Protein AF-A0AAN6PWA8-F1 (afdb_monomer_lite)

Foldseek 3Di:
DDPLVVLLVCLLVPNQQQQFPQDPDDDPPPPCSPSDGPLNVCVLVLVLVSVLSNLVSLCVRVPPVSLVVLVCCLVSDQQPWADNPVVRKTFDHPCLSDAFLVSLVSCVSSVNQVLLRDMPAPDDQWDWDLVRLVRSVSSVLSNLLSPDDQLSADPFCFLLRNSHHGPLLQQDLADDQALPDPRDDRNYNCVNVVVLVSCCVRVNFLSSLVSLLSVVSNVVCVDPVRPADRLHLAVSCGRPNNVPPVCVVVVDRDDRDDPVVVVVSCVVCVVVSVVSVVVSVVSSPDGSVVSLLVVLVSSLVNLVVLVVVLVVQLVVADPPDDPVPVPPPPPDQWDQPPVVRDTDGPDPVVVVVSHHDRRDRDLVLLVLLSVVVVLVVVLPDDDPDPPDDPPPVCPSVVSVVVSVVSCVSNVPDPVSNVVSNVVVVVVVVVVVVVVVVD

Sequence (438 aa):
MGEKETVILLLSKGAHPLIQQKNPMTRPYHGDGSGRTIFHYAIARGHLNLVIHALRTIEKTYGIEARQLVEKLADSGVNMSFGDSACGVDGNNLMHYVQTLKEASAFVRCGFHKFNDRNSNVSRLAGSGDGKTWATLDTIRLCLDAGVDIFDGDSCKCPCSPGGCTISGIFSIDFPTSTFYSFEVAPGLFWSLEWVTLVEEHCGVEAAKRVLLSLLRRVKCDQPDIAIGHVCCHRGHGIAAGKGWRSYMFGNQPRPLADDDIADILDEESDFIDLLDMEMEELASDSLHSLRTRWMSVIKAKYDAHIEQVNKERAKYKPSFPTDYAEGQLQGDFQVDYKNDTYYPVGWPSVIFMFKTEPRAYAMTGAVSSYDSWLRYEHGRTDDYPIRDVRKSGWFERRAGWVKELVDLMELSADETDAGKKRLQELNEEKGAISKVQ

Organism: NCBI:txid113614

InterPro domains:
  IPR036770 Ankyrin repeat-containing domain superfamily [G3DSA:1.25.40.20] (1-162)

pLDDT: mean 74.5, std 16.57, range [30.33, 98.44]

Structure (mmCIF, N/CA/C/O backbone):
data_AF-A0AAN6PWA8-F1
#
_entry.id   AF-A0AAN6PWA8-F1
#
loop_
_atom_site.group_PDB
_atom_site.id
_atom_site.type_symbol
_atom_site.label_atom_id
_atom_site.label_alt_id
_atom_site.label_comp_id
_atom_site.label_asym_id
_atom_site.label_entity_id
_atom_site.label_seq_id
_atom_site.pdbx_PDB_ins_code
_atom_site.Cartn_x
_atom_site.Cartn_y
_atom_site.Cartn_z
_atom_site.occupancy
_atom_site.B_iso_or_equiv
_atom_site.auth_seq_id
_atom_site.auth_comp_id
_atom_site.auth_asym_id
_atom_site.auth_atom_id
_atom_site.pdbx_PDB_model_num
ATOM 1 N N . MET A 1 1 ? 40.563 9.715 -16.165 1.00 66.44 1 MET A N 1
ATOM 2 C CA . MET A 1 1 ? 39.251 9.273 -16.687 1.00 66.44 1 MET A CA 1
ATOM 3 C C . MET A 1 1 ? 38.663 8.355 -15.632 1.00 66.44 1 MET A C 1
ATOM 5 O O . MET A 1 1 ? 39.404 7.497 -15.168 1.00 66.44 1 MET A O 1
ATOM 9 N N . GLY A 1 2 ? 37.438 8.593 -15.163 1.00 86.56 2 GLY A N 1
ATOM 10 C CA . GLY A 1 2 ? 36.827 7.734 -14.148 1.00 86.56 2 GLY A CA 1
ATOM 11 C C . GLY A 1 2 ? 36.400 6.386 -14.732 1.00 86.56 2 GLY A C 1
ATOM 12 O O . GLY A 1 2 ? 36.404 6.181 -15.952 1.00 86.56 2 GLY A O 1
ATOM 13 N N . GLU A 1 3 ? 36.048 5.444 -13.855 1.00 80.88 3 GLU A N 1
ATOM 14 C CA . GLU A 1 3 ? 35.616 4.094 -14.243 1.00 80.88 3 GLU A CA 1
ATOM 15 C C . GLU A 1 3 ? 34.396 4.150 -15.174 1.00 80.88 3 GLU A C 1
ATOM 17 O O . GLU A 1 3 ? 34.360 3.477 -16.204 1.00 80.88 3 GLU A O 1
ATOM 22 N N . LYS A 1 4 ? 33.440 5.039 -14.881 1.00 87.06 4 LYS A N 1
ATOM 23 C CA . LYS A 1 4 ? 32.250 5.261 -15.708 1.00 87.06 4 LYS A CA 1
ATOM 24 C C . LYS A 1 4 ? 32.594 5.729 -17.119 1.00 87.06 4 LYS A C 1
ATOM 26 O O . LYS A 1 4 ? 32.107 5.151 -18.090 1.00 87.06 4 LYS A O 1
ATOM 31 N N . GLU A 1 5 ? 33.420 6.764 -17.246 1.00 91.06 5 GLU A N 1
ATOM 32 C CA . GLU A 1 5 ? 33.791 7.328 -18.547 1.00 91.06 5 GLU A CA 1
ATOM 33 C C . GLU A 1 5 ? 34.580 6.311 -19.373 1.00 91.06 5 GLU A C 1
ATOM 35 O O . GLU A 1 5 ? 34.386 6.219 -20.583 1.00 91.06 5 GLU A O 1
ATOM 40 N N . THR A 1 6 ? 35.404 5.498 -18.709 1.00 87.19 6 THR A N 1
ATOM 41 C CA . THR A 1 6 ? 36.189 4.437 -19.345 1.00 87.19 6 THR A CA 1
ATOM 42 C C . THR A 1 6 ? 35.285 3.360 -19.940 1.00 87.19 6 THR A C 1
ATOM 44 O O . THR A 1 6 ? 35.440 3.001 -21.104 1.00 87.19 6 THR A O 1
ATOM 47 N N . VAL A 1 7 ? 34.296 2.876 -19.184 1.00 87.56 7 VAL A N 1
ATOM 48 C CA . VAL A 1 7 ? 33.353 1.854 -19.669 1.00 87.56 7 VAL A CA 1
ATOM 49 C C . VAL A 1 7 ? 32.499 2.379 -20.818 1.00 87.56 7 VAL A C 1
ATOM 51 O O . VAL A 1 7 ? 32.359 1.699 -21.833 1.00 87.56 7 VAL A O 1
ATOM 54 N N . ILE A 1 8 ? 31.966 3.598 -20.700 1.00 87.94 8 ILE A N 1
ATOM 55 C CA . ILE A 1 8 ? 31.179 4.227 -21.771 1.00 87.94 8 ILE A CA 1
ATOM 56 C C . ILE A 1 8 ? 32.032 4.382 -23.032 1.00 87.94 8 ILE A C 1
ATOM 58 O O . ILE A 1 8 ? 31.573 4.057 -24.127 1.00 87.94 8 ILE A O 1
ATOM 62 N N . LEU A 1 9 ? 33.282 4.833 -22.889 1.00 89.69 9 LEU A N 1
ATOM 63 C CA . LEU A 1 9 ? 34.200 4.980 -24.011 1.00 89.69 9 LEU A CA 1
ATOM 64 C C . LEU A 1 9 ? 34.465 3.632 -24.689 1.00 89.69 9 LEU A C 1
ATOM 66 O O . LEU A 1 9 ? 34.328 3.542 -25.907 1.00 89.69 9 LEU A O 1
ATOM 70 N N . LEU A 1 10 ? 34.781 2.587 -23.923 1.00 87.62 10 LEU A N 1
ATOM 71 C CA . LEU A 1 10 ? 35.033 1.246 -24.458 1.00 87.62 10 LEU A CA 1
ATOM 72 C C . LEU A 1 10 ? 33.815 0.706 -25.216 1.00 87.62 10 LEU A C 1
ATOM 74 O O . LEU A 1 10 ? 33.950 0.269 -26.359 1.00 87.62 10 LEU A O 1
ATOM 78 N N . LEU A 1 11 ? 32.619 0.804 -24.630 1.00 88.19 11 LEU A N 1
ATOM 79 C CA . LEU A 1 11 ? 31.377 0.378 -25.280 1.00 88.19 11 LEU A CA 1
ATOM 80 C C . LEU A 1 11 ? 31.106 1.176 -26.561 1.00 88.19 11 LEU A C 1
ATOM 82 O O . LEU A 1 11 ? 30.789 0.581 -27.586 1.00 88.19 11 LEU A O 1
ATOM 86 N N . SER A 1 12 ? 31.321 2.497 -26.543 1.00 87.00 12 SER A N 1
ATOM 87 C CA . SER A 1 12 ? 31.156 3.361 -27.726 1.00 87.00 12 SER A CA 1
ATOM 88 C C . SER A 1 12 ? 32.153 3.067 -28.854 1.00 87.00 12 SER A C 1
ATOM 90 O O . SER A 1 12 ? 31.940 3.470 -29.996 1.00 87.00 12 SER A O 1
ATOM 92 N N . LYS A 1 13 ? 33.257 2.378 -28.539 1.00 91.44 13 LYS A N 1
ATOM 93 C CA . LYS A 1 13 ? 34.277 1.935 -29.497 1.00 91.44 13 LYS A CA 1
ATOM 94 C C . LYS A 1 13 ? 34.073 0.489 -29.957 1.00 91.44 13 LYS A C 1
ATOM 96 O O . LYS A 1 13 ? 34.953 -0.051 -30.619 1.00 91.44 13 LYS A O 1
ATOM 101 N N . GLY A 1 14 ? 32.932 -0.124 -29.638 1.00 86.00 14 GLY A N 1
ATOM 102 C CA . GLY A 1 14 ? 32.598 -1.477 -30.082 1.00 86.00 14 GLY A CA 1
ATOM 103 C C . GLY A 1 14 ? 33.111 -2.587 -29.161 1.00 86.00 14 GLY A C 1
ATOM 104 O O . GLY A 1 14 ? 33.194 -3.739 -29.584 1.00 86.00 14 GLY A O 1
ATOM 105 N N . ALA A 1 15 ? 33.474 -2.281 -27.908 1.00 86.75 15 ALA A N 1
ATOM 106 C CA . ALA A 1 15 ? 33.773 -3.333 -26.939 1.00 86.75 15 ALA A CA 1
ATOM 107 C C . ALA A 1 15 ? 32.523 -4.188 -26.693 1.00 86.75 15 ALA A C 1
ATOM 109 O O . ALA A 1 15 ? 31.457 -3.664 -26.356 1.00 86.75 15 ALA A O 1
ATOM 110 N N . HIS A 1 16 ? 32.663 -5.507 -26.841 1.00 82.19 16 HIS A N 1
ATOM 111 C CA . HIS A 1 16 ? 31.541 -6.428 -26.707 1.00 82.19 16 HIS A CA 1
ATOM 112 C C . HIS A 1 16 ? 31.121 -6.542 -25.227 1.00 82.19 16 HIS A C 1
ATOM 114 O O . HIS A 1 16 ? 31.903 -7.014 -24.397 1.00 82.19 16 HIS A O 1
ATOM 120 N N . PRO A 1 17 ? 29.893 -6.143 -24.856 1.00 79.19 17 PRO A N 1
ATOM 121 C CA . PRO A 1 17 ? 29.491 -6.024 -23.452 1.00 79.19 17 PRO A CA 1
ATOM 122 C C . PRO A 1 17 ? 29.302 -7.376 -22.750 1.00 79.19 17 PRO A C 1
ATOM 124 O O . PRO A 1 17 ? 29.271 -7.433 -21.522 1.00 79.19 17 PRO A O 1
ATOM 127 N N . LEU A 1 18 ? 29.199 -8.467 -23.519 1.00 76.88 18 LEU A N 1
ATOM 128 C CA . LEU A 1 18 ? 29.059 -9.833 -22.996 1.00 76.88 18 LEU A CA 1
ATOM 129 C C . LEU A 1 18 ? 30.385 -10.574 -22.877 1.00 76.88 18 LEU A C 1
ATOM 131 O O . LEU A 1 18 ? 30.380 -11.797 -22.779 1.00 76.88 18 LEU A O 1
ATOM 135 N N . ILE A 1 19 ? 31.524 -9.879 -22.958 1.00 80.75 19 ILE A N 1
ATOM 136 C CA . ILE A 1 19 ? 32.803 -10.541 -22.704 1.00 80.75 19 ILE A CA 1
ATOM 137 C C . ILE A 1 19 ? 32.756 -11.089 -21.280 1.00 80.75 19 ILE A C 1
ATOM 139 O O . ILE A 1 19 ? 32.709 -10.347 -20.299 1.00 80.75 19 ILE A O 1
ATOM 143 N N . GLN A 1 20 ? 32.713 -12.412 -21.205 1.00 78.06 20 GLN A N 1
ATOM 144 C CA . GLN A 1 20 ? 32.738 -13.156 -19.966 1.00 78.06 20 GLN A CA 1
ATOM 145 C C . GLN A 1 20 ? 34.190 -13.332 -19.544 1.00 78.06 20 GLN A C 1
ATOM 147 O O . GLN A 1 20 ? 35.049 -13.667 -20.370 1.00 78.06 20 GLN A O 1
ATOM 152 N N . GLN A 1 21 ? 34.477 -13.144 -18.259 1.00 70.00 21 GLN A N 1
ATOM 153 C CA . GLN A 1 21 ? 35.800 -13.461 -17.745 1.00 70.00 21 GLN A CA 1
ATOM 154 C C . GLN A 1 21 ? 36.014 -14.981 -17.797 1.00 70.00 21 GLN A C 1
ATOM 156 O O . GLN A 1 21 ? 35.544 -15.723 -16.939 1.00 70.00 21 GLN A O 1
ATOM 161 N N . LYS A 1 22 ? 36.752 -15.461 -18.802 1.00 64.00 22 LYS A N 1
ATOM 162 C CA . LYS A 1 22 ? 37.297 -16.821 -18.795 1.00 64.00 22 LYS A CA 1
ATOM 163 C C . LYS A 1 22 ? 38.492 -16.816 -17.853 1.00 64.00 22 LYS A C 1
ATOM 165 O O . LYS A 1 22 ? 39.555 -16.334 -18.230 1.00 64.00 22 LYS A O 1
ATOM 170 N N . ASN A 1 23 ? 38.315 -17.281 -16.619 1.00 59.03 23 ASN A N 1
ATOM 171 C CA . ASN A 1 23 ? 39.428 -17.420 -15.687 1.00 59.03 23 ASN A CA 1
ATOM 172 C C . ASN A 1 23 ? 39.985 -18.854 -15.752 1.00 59.03 23 ASN A C 1
ATOM 174 O O . ASN A 1 23 ? 39.358 -19.763 -15.215 1.00 59.03 23 ASN A O 1
ATOM 178 N N . PRO A 1 24 ? 41.141 -19.093 -16.396 1.00 54.97 24 PRO A N 1
ATOM 179 C CA . PRO A 1 24 ? 41.740 -20.425 -16.444 1.00 54.97 24 PRO A CA 1
ATOM 180 C C . PRO A 1 24 ? 42.398 -20.854 -15.117 1.00 54.97 24 PRO A C 1
ATOM 182 O O . PRO A 1 24 ? 42.916 -21.963 -15.044 1.00 54.97 24 PRO A O 1
ATOM 185 N N . MET A 1 25 ? 42.421 -20.001 -14.080 1.00 52.19 25 MET A N 1
ATOM 186 C CA . MET A 1 25 ? 43.239 -20.192 -12.869 1.00 52.19 25 MET A CA 1
ATOM 187 C C . MET A 1 25 ? 42.463 -20.141 -11.538 1.00 52.19 25 MET A C 1
ATOM 189 O O . MET A 1 25 ? 43.073 -20.261 -10.473 1.00 52.19 25 MET A O 1
ATOM 193 N N . THR A 1 26 ? 41.134 -19.991 -11.542 1.00 49.41 26 THR A N 1
ATOM 194 C CA . THR A 1 26 ? 40.336 -20.068 -10.304 1.00 49.41 26 THR A CA 1
ATOM 195 C C . THR A 1 26 ? 40.282 -21.503 -9.788 1.00 49.41 26 THR A C 1
ATOM 197 O O . THR A 1 26 ? 39.680 -22.380 -10.403 1.00 49.41 26 THR A O 1
ATOM 200 N N . ARG A 1 27 ? 40.949 -21.743 -8.651 1.00 46.75 27 ARG A N 1
ATOM 201 C CA . ARG A 1 27 ? 40.921 -23.018 -7.920 1.00 46.75 27 ARG A CA 1
ATOM 202 C C . ARG A 1 27 ? 39.482 -23.395 -7.513 1.00 46.75 27 ARG A C 1
ATOM 204 O O . ARG A 1 27 ? 38.687 -22.495 -7.256 1.00 46.75 27 ARG A O 1
ATOM 211 N N . PRO A 1 28 ? 39.163 -24.695 -7.349 1.00 43.00 28 PRO A N 1
ATOM 212 C CA . PRO A 1 28 ? 37.789 -25.221 -7.294 1.00 43.00 28 PRO A CA 1
ATOM 213 C C . PRO A 1 28 ? 36.956 -24.862 -6.050 1.00 43.00 28 PRO A C 1
ATOM 215 O O . PRO A 1 28 ? 35.879 -25.417 -5.874 1.00 43.00 28 PRO A O 1
ATOM 218 N N . TYR A 1 29 ? 37.432 -23.991 -5.156 1.00 41.72 29 TYR A N 1
ATOM 219 C CA . TYR A 1 29 ? 36.785 -23.790 -3.853 1.00 41.72 29 TYR A CA 1
ATOM 220 C C . TYR A 1 29 ? 35.542 -22.887 -3.883 1.00 41.72 29 TYR A C 1
ATOM 222 O O . TYR A 1 29 ? 34.752 -22.930 -2.947 1.00 41.72 29 TYR A O 1
ATOM 230 N N . HIS A 1 30 ? 35.302 -22.167 -4.981 1.00 44.72 30 HIS A N 1
ATOM 231 C CA . HIS A 1 30 ? 33.995 -21.592 -5.306 1.00 44.72 30 HIS A CA 1
ATOM 232 C C . HIS A 1 30 ? 33.709 -21.896 -6.778 1.00 44.72 30 HIS A C 1
ATOM 234 O O . HIS A 1 30 ? 34.228 -21.243 -7.677 1.00 44.72 30 HIS A O 1
ATOM 240 N N . GLY A 1 31 ? 32.978 -22.983 -7.019 1.00 41.03 31 GLY A N 1
ATOM 241 C CA . GLY A 1 31 ? 32.737 -23.562 -8.340 1.00 41.03 31 GLY A CA 1
ATOM 242 C C . GLY A 1 31 ? 31.762 -22.793 -9.230 1.00 41.03 31 GLY A C 1
ATOM 243 O O . GLY A 1 31 ? 30.968 -23.431 -9.912 1.00 41.03 31 GLY A O 1
ATOM 244 N N . ASP A 1 32 ? 31.791 -21.462 -9.267 1.00 50.97 32 ASP A N 1
ATOM 245 C CA . ASP A 1 32 ? 31.026 -20.722 -10.264 1.00 50.97 32 ASP A CA 1
ATOM 246 C C . ASP A 1 32 ? 31.969 -20.266 -11.383 1.00 50.97 32 ASP A C 1
ATOM 248 O O . ASP A 1 32 ? 32.554 -19.188 -11.376 1.00 50.97 32 ASP A O 1
ATOM 252 N N . GLY A 1 33 ? 32.126 -21.101 -12.411 1.00 50.56 33 GLY A N 1
ATOM 253 C CA . GLY A 1 33 ? 32.648 -20.668 -13.713 1.00 50.56 33 GLY A CA 1
ATOM 254 C C . GLY A 1 33 ? 31.699 -19.667 -14.389 1.00 50.56 33 GLY A C 1
ATOM 255 O O . GLY A 1 33 ? 31.333 -19.847 -15.544 1.00 50.56 33 GLY A O 1
ATOM 256 N N . SER A 1 34 ? 31.248 -18.645 -13.658 1.00 57.50 34 SER A N 1
ATOM 257 C CA . SER A 1 34 ? 29.954 -17.969 -13.786 1.00 57.50 34 SER A CA 1
ATOM 258 C C . SER A 1 34 ? 29.832 -17.052 -14.986 1.00 57.50 34 SER A C 1
ATOM 260 O O . SER A 1 34 ? 28.822 -16.372 -15.129 1.00 57.50 34 SER A O 1
ATOM 262 N N . GLY A 1 35 ? 30.841 -17.005 -15.858 1.00 62.53 35 GLY A N 1
ATOM 263 C CA . GLY A 1 35 ? 30.770 -16.212 -17.077 1.00 62.53 35 GLY A CA 1
ATOM 264 C C . GLY A 1 35 ? 30.421 -14.745 -16.802 1.00 62.53 35 GLY A C 1
ATOM 265 O O . GLY A 1 35 ? 29.709 -14.122 -17.588 1.00 62.53 35 GLY A O 1
ATOM 266 N N . ARG A 1 36 ? 30.879 -14.191 -15.668 1.00 69.25 36 ARG A N 1
ATOM 267 C CA . ARG A 1 36 ? 30.509 -12.839 -15.235 1.00 69.25 36 ARG A CA 1
ATOM 268 C C . ARG A 1 36 ? 30.955 -11.817 -16.274 1.00 69.25 36 ARG A C 1
ATOM 270 O O . ARG A 1 36 ? 32.122 -11.757 -16.666 1.00 69.25 36 ARG A O 1
ATOM 277 N N . THR A 1 37 ? 29.994 -11.021 -16.717 1.00 80.25 37 THR A N 1
ATOM 278 C CA . THR A 1 37 ? 30.195 -9.863 -17.594 1.00 80.25 37 THR A CA 1
ATOM 279 C C . THR A 1 37 ? 30.485 -8.612 -16.767 1.00 80.25 37 THR A C 1
ATOM 281 O O . THR A 1 37 ? 30.321 -8.605 -15.545 1.00 80.25 37 THR A O 1
ATOM 284 N N . ILE A 1 38 ? 30.847 -7.511 -17.428 1.00 81.94 38 ILE A N 1
ATOM 285 C CA . ILE A 1 38 ? 31.028 -6.207 -16.771 1.00 81.94 38 ILE A CA 1
ATOM 286 C C . ILE A 1 38 ? 29.804 -5.770 -15.951 1.00 81.94 38 ILE A C 1
ATOM 288 O O . ILE A 1 38 ? 29.953 -5.137 -14.907 1.00 81.94 38 ILE A O 1
ATOM 292 N N . PHE A 1 39 ? 28.604 -6.163 -16.382 1.00 78.50 39 PHE A N 1
ATOM 293 C CA . PHE A 1 39 ? 27.375 -5.886 -15.652 1.00 78.50 39 PHE A CA 1
ATOM 294 C C . PHE A 1 39 ? 27.358 -6.572 -14.296 1.00 78.50 39 PHE A C 1
ATOM 296 O O . PHE A 1 39 ? 27.095 -5.905 -13.309 1.00 78.50 39 PHE A O 1
ATOM 303 N N . HIS A 1 40 ? 27.737 -7.847 -14.212 1.00 73.88 40 HIS A N 1
ATOM 304 C CA . HIS A 1 40 ? 27.766 -8.573 -12.941 1.00 73.88 40 HIS A CA 1
ATOM 305 C C . HIS A 1 40 ? 28.667 -7.876 -11.913 1.00 73.88 40 HIS A C 1
ATOM 307 O O . HIS A 1 40 ? 28.281 -7.720 -10.759 1.00 73.88 40 HIS A O 1
ATOM 313 N N . TYR A 1 41 ? 29.841 -7.393 -12.336 1.00 78.88 41 TYR A N 1
ATOM 314 C CA . TYR A 1 41 ? 30.757 -6.662 -11.455 1.00 78.88 41 TYR A CA 1
ATOM 315 C C . TYR A 1 41 ? 30.232 -5.283 -11.059 1.00 78.88 41 TYR A C 1
ATOM 317 O O . TYR A 1 41 ? 30.346 -4.899 -9.896 1.00 78.88 41 TYR A O 1
ATOM 325 N N . ALA A 1 42 ? 29.653 -4.542 -12.007 1.00 78.94 42 ALA A N 1
ATOM 326 C CA . ALA A 1 42 ? 29.054 -3.243 -11.725 1.00 78.94 42 ALA A CA 1
ATOM 327 C C . ALA A 1 42 ? 27.877 -3.376 -10.745 1.00 78.94 42 ALA A C 1
ATOM 329 O O . ALA A 1 42 ? 27.769 -2.594 -9.804 1.00 78.94 42 ALA A O 1
ATOM 330 N N . ILE A 1 43 ? 27.042 -4.399 -10.926 1.00 65.75 43 ILE A N 1
ATOM 331 C CA . ILE A 1 43 ? 25.884 -4.706 -10.081 1.00 65.75 43 ILE A CA 1
ATOM 332 C C . ILE A 1 43 ? 26.324 -5.121 -8.678 1.00 65.75 43 ILE A C 1
ATOM 334 O O . ILE A 1 43 ? 25.884 -4.513 -7.708 1.00 65.75 43 ILE A O 1
ATOM 338 N N . ALA A 1 44 ? 27.249 -6.081 -8.563 1.00 62.06 44 ALA A N 1
ATOM 339 C CA . ALA A 1 44 ? 27.750 -6.579 -7.278 1.00 62.06 44 ALA A CA 1
ATOM 340 C C . ALA A 1 44 ? 28.414 -5.493 -6.411 1.00 62.06 44 ALA A C 1
ATOM 342 O O . ALA A 1 44 ? 28.587 -5.673 -5.211 1.00 62.06 44 ALA A O 1
ATOM 343 N N . ARG A 1 45 ? 28.801 -4.363 -7.014 1.00 71.56 45 ARG A N 1
ATOM 344 C CA . ARG A 1 45 ? 29.378 -3.202 -6.323 1.00 71.56 45 ARG A CA 1
ATOM 345 C C . ARG A 1 45 ? 28.413 -2.020 -6.185 1.00 71.56 45 ARG A C 1
ATOM 347 O O . ARG A 1 45 ? 28.832 -0.936 -5.790 1.00 71.56 45 ARG A O 1
ATOM 354 N N . GLY A 1 46 ? 27.135 -2.197 -6.527 1.00 61.84 46 GLY A N 1
ATOM 355 C CA . GLY A 1 46 ? 26.112 -1.155 -6.412 1.00 61.84 46 GLY A CA 1
ATOM 356 C C . GLY A 1 46 ? 26.247 -0.013 -7.429 1.00 61.84 46 GLY A C 1
ATOM 357 O O . GLY A 1 46 ? 25.673 1.059 -7.246 1.00 61.84 46 GLY A O 1
ATOM 358 N N . HIS A 1 47 ? 26.985 -0.200 -8.526 1.00 76.81 47 HIS A N 1
ATOM 359 C CA . HIS A 1 47 ? 27.189 0.821 -9.558 1.00 76.81 47 HIS A CA 1
ATOM 360 C C . HIS A 1 47 ? 26.029 0.868 -10.574 1.00 76.81 47 HIS A C 1
ATOM 362 O O . HIS A 1 47 ? 26.238 0.771 -11.783 1.00 76.81 47 HIS A O 1
ATOM 368 N N . LEU A 1 48 ? 24.790 1.059 -10.110 1.00 69.88 48 LEU A N 1
ATOM 369 C CA . LEU A 1 48 ? 23.580 1.085 -10.956 1.00 69.88 48 LEU A CA 1
ATOM 370 C C . LEU A 1 48 ? 23.664 2.120 -12.087 1.00 69.88 48 LEU A C 1
ATOM 372 O O . LEU A 1 48 ? 23.375 1.814 -13.243 1.00 69.88 48 LEU A O 1
ATOM 376 N N . ASN A 1 49 ? 24.163 3.322 -11.785 1.00 72.50 49 ASN A N 1
ATOM 377 C CA . ASN A 1 49 ? 24.379 4.371 -12.786 1.00 72.50 49 ASN A CA 1
ATOM 378 C C . ASN A 1 49 ? 25.281 3.902 -13.936 1.00 72.50 49 ASN A C 1
ATOM 380 O O . ASN A 1 49 ? 25.016 4.216 -15.097 1.00 72.50 49 ASN A O 1
ATOM 384 N N . LEU A 1 50 ? 26.328 3.131 -13.632 1.00 82.19 50 LEU A N 1
ATOM 385 C CA . LEU A 1 50 ? 27.214 2.565 -14.645 1.00 82.19 50 LEU A CA 1
ATOM 386 C C . LEU A 1 50 ? 26.463 1.580 -15.543 1.00 82.19 50 LEU A C 1
ATOM 388 O O . LEU A 1 50 ? 26.586 1.670 -16.761 1.00 82.19 50 LEU A O 1
ATOM 392 N N . VAL A 1 51 ? 25.647 0.703 -14.954 1.00 79.62 51 VAL A N 1
ATOM 393 C CA . VAL A 1 51 ? 24.813 -0.268 -15.681 1.00 79.62 51 VAL A CA 1
ATOM 394 C C . VAL A 1 51 ? 23.856 0.448 -16.633 1.00 79.62 51 VAL A C 1
ATOM 396 O O . VAL A 1 51 ? 23.842 0.152 -17.824 1.00 79.62 51 VAL A O 1
ATOM 399 N N . ILE A 1 52 ? 23.122 1.450 -16.148 1.00 75.00 52 ILE A N 1
ATOM 400 C CA . ILE A 1 52 ? 22.152 2.210 -16.952 1.00 75.00 52 ILE A CA 1
ATOM 401 C C . ILE A 1 52 ? 22.845 2.936 -18.107 1.00 75.00 52 ILE A C 1
ATOM 403 O O . ILE A 1 52 ? 22.368 2.921 -19.244 1.00 75.00 52 ILE A O 1
ATOM 407 N N . HIS A 1 53 ? 23.978 3.589 -17.835 1.00 81.69 53 HIS A N 1
ATOM 408 C CA . HIS A 1 53 ? 24.738 4.282 -18.870 1.00 81.69 53 HIS A CA 1
ATOM 409 C C . HIS A 1 53 ? 25.343 3.315 -19.888 1.00 81.69 53 HIS A C 1
ATOM 411 O O . HIS A 1 53 ? 25.329 3.617 -21.082 1.00 81.69 53 HIS A O 1
ATOM 417 N N . ALA A 1 54 ? 25.832 2.158 -19.444 1.00 83.50 54 ALA A N 1
ATOM 418 C CA . ALA A 1 54 ? 26.323 1.104 -20.317 1.00 83.50 54 ALA A CA 1
ATOM 419 C C . ALA A 1 54 ? 25.203 0.570 -21.222 1.00 83.50 54 ALA A C 1
ATOM 421 O O . ALA A 1 54 ? 25.390 0.541 -22.434 1.00 83.50 54 ALA A O 1
ATOM 422 N N . LEU A 1 55 ? 24.020 0.263 -20.676 1.00 79.50 55 LEU A N 1
ATOM 423 C CA . LEU A 1 55 ? 22.854 -0.189 -21.448 1.00 79.50 55 LEU A CA 1
ATOM 424 C C . LEU A 1 55 ? 22.433 0.836 -22.512 1.00 79.50 55 LEU A C 1
ATOM 426 O O . LEU A 1 55 ? 22.318 0.481 -23.682 1.00 79.50 55 LEU A O 1
ATOM 430 N N . ARG A 1 56 ? 22.314 2.123 -22.153 1.00 80.44 56 ARG A N 1
ATOM 431 C CA . ARG A 1 56 ? 22.012 3.195 -23.128 1.00 80.44 56 ARG A CA 1
ATOM 432 C C . ARG A 1 56 ? 23.091 3.341 -24.199 1.00 80.44 56 ARG A C 1
ATOM 434 O O . ARG A 1 56 ? 22.793 3.639 -25.351 1.00 80.44 56 ARG A O 1
ATOM 441 N N . THR A 1 57 ? 24.355 3.172 -23.817 1.00 83.56 57 THR A N 1
ATOM 442 C CA . THR A 1 57 ? 25.478 3.248 -24.760 1.00 83.56 57 THR A CA 1
ATOM 443 C C . THR A 1 57 ? 25.446 2.072 -25.727 1.00 83.56 57 THR A C 1
ATOM 445 O O . THR A 1 57 ? 25.684 2.268 -26.915 1.00 83.56 57 THR A O 1
ATOM 448 N N . ILE A 1 58 ? 25.104 0.873 -25.253 1.00 80.12 58 ILE A N 1
ATOM 449 C CA . ILE A 1 58 ? 24.937 -0.315 -26.093 1.00 80.12 58 ILE A CA 1
ATOM 450 C C . ILE A 1 58 ? 23.764 -0.116 -27.053 1.00 80.12 58 ILE A C 1
ATOM 452 O O . ILE A 1 58 ? 23.942 -0.295 -28.250 1.00 80.12 58 ILE A O 1
ATOM 456 N N . GLU A 1 59 ? 22.611 0.347 -26.567 1.00 77.94 59 GLU A N 1
ATOM 457 C CA . GLU A 1 59 ? 21.451 0.669 -27.410 1.00 77.94 59 GLU A CA 1
ATOM 458 C C . GLU A 1 59 ? 21.819 1.658 -28.527 1.00 77.94 59 GLU A C 1
ATOM 460 O O . GLU A 1 59 ? 21.557 1.409 -29.703 1.00 77.94 59 GLU A O 1
ATOM 465 N N . LYS A 1 60 ? 22.525 2.741 -28.178 1.00 82.88 60 LYS A N 1
ATOM 466 C CA . LYS A 1 60 ? 22.980 3.750 -29.144 1.00 82.88 60 LYS A CA 1
ATOM 467 C C . LYS A 1 60 ? 24.017 3.216 -30.138 1.00 82.88 60 LYS A C 1
ATOM 469 O O . LYS A 1 60 ? 24.026 3.651 -31.285 1.00 82.88 60 LYS A O 1
ATOM 474 N N . THR A 1 61 ? 24.922 2.347 -29.691 1.00 82.06 61 THR A N 1
ATOM 475 C CA . THR A 1 61 ? 26.071 1.891 -30.495 1.00 82.06 61 THR A CA 1
ATOM 476 C C . THR A 1 61 ? 25.711 0.709 -31.394 1.00 82.06 61 THR A C 1
ATOM 478 O O . THR A 1 61 ? 26.201 0.644 -32.516 1.00 82.06 61 THR A O 1
ATOM 481 N N . TYR A 1 62 ? 24.851 -0.200 -30.929 1.00 77.88 62 TYR A N 1
ATOM 482 C CA . TYR A 1 62 ? 24.532 -1.460 -31.612 1.00 77.88 62 TYR A CA 1
ATOM 483 C C . TYR A 1 62 ? 23.102 -1.510 -32.195 1.00 77.88 62 TYR A C 1
ATOM 485 O O . TYR A 1 62 ? 22.761 -2.454 -32.900 1.00 77.88 62 TYR A O 1
ATOM 493 N N . GLY A 1 63 ? 22.244 -0.508 -31.956 1.00 79.31 63 GLY A N 1
ATOM 494 C CA . GLY A 1 63 ? 20.928 -0.407 -32.607 1.00 79.31 63 GLY A CA 1
ATOM 495 C C . GLY A 1 63 ? 19.984 -1.578 -32.293 1.00 79.31 63 GLY A C 1
ATOM 496 O O . GLY A 1 63 ? 19.906 -2.027 -31.158 1.00 79.31 63 GLY A O 1
ATOM 497 N N . ILE A 1 64 ? 19.247 -2.094 -33.286 1.00 64.38 64 ILE A N 1
ATOM 498 C CA . ILE A 1 64 ? 18.286 -3.209 -33.104 1.00 64.38 64 ILE A CA 1
ATOM 499 C C . ILE A 1 64 ? 18.975 -4.486 -32.580 1.00 64.38 64 I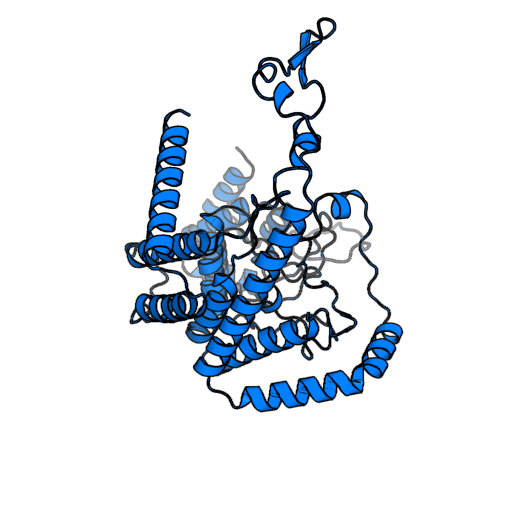LE A C 1
ATOM 501 O O . ILE A 1 64 ? 18.374 -5.240 -31.814 1.00 64.38 64 ILE A O 1
ATOM 505 N N . GLU A 1 65 ? 20.254 -4.700 -32.903 1.00 66.06 65 GLU A N 1
ATOM 506 C CA . GLU A 1 65 ? 21.050 -5.817 -32.373 1.00 66.06 65 GLU A CA 1
ATOM 507 C C . GLU A 1 65 ? 21.301 -5.679 -30.864 1.00 66.06 65 GLU A C 1
ATOM 509 O O . GLU A 1 65 ? 21.419 -6.684 -30.163 1.00 66.06 65 GLU A O 1
ATOM 514 N N . ALA A 1 66 ? 21.292 -4.451 -30.328 1.00 63.19 66 ALA A N 1
ATOM 515 C CA . ALA A 1 66 ? 21.353 -4.206 -28.890 1.00 63.19 66 ALA A CA 1
ATOM 516 C C . ALA A 1 66 ? 20.172 -4.839 -28.159 1.00 63.19 66 ALA A C 1
ATOM 518 O O . ALA A 1 66 ? 20.355 -5.346 -27.059 1.00 63.19 66 ALA A O 1
ATOM 519 N N . ARG A 1 67 ? 18.977 -4.851 -28.763 1.00 59.88 67 ARG A N 1
ATOM 520 C CA . ARG A 1 67 ? 17.796 -5.472 -28.159 1.00 59.88 67 ARG A CA 1
ATOM 521 C C . ARG A 1 67 ? 17.982 -6.978 -28.028 1.00 59.88 67 ARG A C 1
ATOM 523 O O . ARG A 1 67 ? 17.793 -7.498 -26.942 1.00 59.88 67 ARG A O 1
ATOM 530 N N . GLN A 1 68 ? 18.475 -7.645 -29.070 1.00 66.88 68 GLN A N 1
ATOM 531 C CA . GLN A 1 68 ? 18.806 -9.073 -29.011 1.00 66.88 68 GLN A CA 1
ATOM 532 C C . GLN A 1 68 ? 19.960 -9.367 -28.045 1.00 66.88 68 GLN A C 1
ATOM 534 O O . GLN A 1 68 ? 19.998 -10.426 -27.431 1.00 66.88 68 GLN A O 1
ATOM 539 N N . LEU A 1 69 ? 20.922 -8.452 -27.907 1.00 64.44 69 LEU A N 1
ATOM 540 C CA . LEU A 1 69 ? 22.044 -8.579 -26.975 1.00 64.44 69 LEU A CA 1
ATOM 541 C C . LEU A 1 69 ? 21.607 -8.384 -25.518 1.00 64.44 69 LEU A C 1
ATOM 543 O O . LEU A 1 69 ? 22.141 -9.029 -24.622 1.00 64.44 69 LEU A O 1
ATOM 547 N N . VAL A 1 70 ? 20.640 -7.497 -25.293 1.00 62.66 70 VAL A N 1
ATOM 548 C CA . VAL A 1 70 ? 20.017 -7.210 -24.001 1.00 62.66 70 VAL A CA 1
ATOM 549 C C . VAL A 1 70 ? 19.017 -8.304 -23.615 1.00 62.66 70 VAL A C 1
ATOM 551 O O . VAL A 1 70 ? 19.020 -8.729 -22.468 1.00 62.66 70 VAL A O 1
ATOM 554 N N . GLU A 1 71 ? 18.247 -8.834 -24.564 1.00 64.31 71 GLU A N 1
ATOM 555 C CA . GLU A 1 71 ? 17.425 -10.040 -24.393 1.00 64.31 71 GLU A CA 1
ATOM 556 C C . GLU A 1 71 ? 18.324 -11.244 -24.093 1.00 64.31 71 GLU A C 1
ATOM 558 O O . GLU A 1 71 ? 18.113 -11.932 -23.103 1.00 64.31 71 GLU A O 1
ATOM 563 N N . LYS A 1 72 ? 19.431 -11.416 -24.831 1.00 65.69 72 LYS A N 1
ATOM 564 C CA . LYS A 1 72 ? 20.455 -12.414 -24.492 1.00 65.69 72 LYS A CA 1
ATOM 565 C C . LYS A 1 72 ? 21.070 -12.176 -23.126 1.00 65.69 72 LYS A C 1
ATOM 567 O O . LYS A 1 72 ? 21.362 -13.155 -22.473 1.00 65.69 72 LYS A O 1
ATOM 572 N N . LEU A 1 73 ? 21.273 -10.936 -22.679 1.00 62.12 73 LEU A N 1
ATOM 573 C CA . LEU A 1 73 ? 21.699 -10.642 -21.308 1.00 62.12 73 LEU A CA 1
ATOM 574 C C . LEU A 1 73 ? 20.632 -11.082 -20.305 1.00 62.12 73 LEU A C 1
ATOM 576 O O . LEU A 1 73 ? 20.958 -11.782 -19.351 1.00 62.12 73 LEU A O 1
ATOM 580 N N . ALA A 1 74 ? 19.372 -10.710 -20.520 1.00 60.91 74 ALA A N 1
ATOM 581 C CA . ALA A 1 74 ? 18.252 -11.098 -19.670 1.00 60.91 74 ALA A CA 1
ATOM 582 C C . ALA A 1 74 ? 18.123 -12.632 -19.564 1.00 60.91 74 ALA A C 1
ATOM 584 O O . ALA A 1 74 ? 17.981 -13.140 -18.448 1.00 60.91 74 ALA A O 1
ATOM 585 N N . ASP A 1 75 ? 18.295 -13.349 -20.680 1.00 60.56 75 ASP A N 1
ATOM 586 C CA . ASP A 1 75 ? 18.272 -14.816 -20.786 1.00 60.56 75 ASP A CA 1
ATOM 587 C C . ASP A 1 75 ? 19.559 -15.485 -20.269 1.00 60.56 75 ASP A C 1
ATOM 589 O O . ASP A 1 75 ? 19.514 -16.556 -19.669 1.00 60.56 75 ASP A O 1
ATOM 593 N N . SER A 1 76 ? 20.726 -14.863 -20.471 1.00 57.66 76 SER A N 1
ATOM 594 C CA . SER A 1 76 ? 22.040 -15.411 -20.098 1.00 57.66 76 SER A CA 1
ATOM 595 C C . SER A 1 76 ? 22.471 -15.061 -18.679 1.00 57.66 76 SER A C 1
ATOM 597 O O . SER A 1 76 ? 23.595 -15.394 -18.302 1.00 57.66 76 SER A O 1
ATOM 599 N N . GLY A 1 77 ? 21.644 -14.348 -17.913 1.00 56.78 77 GLY A N 1
ATOM 600 C CA . GLY A 1 77 ? 21.895 -14.167 -16.491 1.00 56.78 77 GLY A CA 1
ATOM 601 C C . GLY A 1 77 ? 21.670 -12.796 -15.879 1.00 56.78 77 GLY A C 1
ATOM 602 O O . GLY A 1 77 ? 22.023 -12.584 -14.730 1.00 56.78 77 GLY A O 1
ATOM 603 N N . VAL A 1 78 ? 21.083 -11.835 -16.578 1.00 56.97 78 VAL A N 1
ATOM 604 C CA . VAL A 1 78 ? 20.823 -10.519 -15.970 1.00 56.97 78 VAL A CA 1
ATOM 605 C C . VAL A 1 78 ? 19.523 -10.510 -15.145 1.00 56.97 78 VAL A C 1
ATOM 607 O O . VAL A 1 78 ? 19.366 -9.697 -14.236 1.00 56.97 78 VAL A O 1
ATOM 610 N N . ASN A 1 79 ? 18.680 -11.529 -15.336 1.00 63.34 79 ASN A N 1
ATOM 611 C CA . ASN A 1 79 ? 17.682 -11.973 -14.365 1.00 63.34 79 ASN A CA 1
ATOM 612 C C . ASN A 1 79 ? 18.246 -12.983 -13.328 1.00 63.34 79 ASN A C 1
ATOM 614 O O . ASN A 1 79 ? 17.471 -13.725 -12.715 1.00 63.34 79 ASN A O 1
ATOM 618 N N . MET A 1 80 ? 19.573 -13.103 -13.166 1.00 66.38 80 MET A N 1
ATOM 619 C CA . MET A 1 80 ? 20.136 -13.913 -12.079 1.00 66.38 80 MET A CA 1
ATOM 620 C C . MET A 1 80 ? 19.889 -13.223 -10.750 1.00 66.38 80 MET A C 1
ATOM 622 O O . MET A 1 80 ? 20.085 -12.014 -10.599 1.00 66.38 80 MET A O 1
ATOM 626 N N . SER A 1 81 ? 19.503 -14.038 -9.783 1.00 68.81 81 SER A N 1
ATOM 627 C CA . SER A 1 81 ? 19.643 -13.684 -8.393 1.00 68.81 81 SER A CA 1
ATOM 628 C C . SER A 1 81 ? 21.122 -13.686 -7.999 1.00 68.81 81 SER A C 1
ATOM 630 O O . SER A 1 81 ? 21.923 -14.495 -8.473 1.00 68.81 81 SER A O 1
ATOM 632 N N . PHE A 1 82 ? 21.500 -12.768 -7.125 1.00 67.25 82 PHE A N 1
ATOM 633 C CA . PHE A 1 82 ? 22.817 -12.682 -6.522 1.00 67.25 82 PHE A CA 1
ATOM 634 C C . PHE A 1 82 ? 22.681 -12.443 -5.018 1.00 67.25 82 PHE A C 1
ATOM 636 O O . PHE A 1 82 ? 21.707 -11.854 -4.546 1.00 67.25 82 PHE A O 1
ATOM 643 N N . GLY A 1 83 ? 23.663 -12.937 -4.265 1.00 67.50 83 GLY A N 1
ATOM 644 C CA . GLY A 1 83 ? 23.785 -12.653 -2.840 1.00 67.50 83 GLY A CA 1
ATOM 645 C C . GLY A 1 83 ? 24.333 -11.247 -2.612 1.00 67.50 83 GLY A C 1
ATOM 646 O O . GLY A 1 83 ? 25.375 -10.878 -3.156 1.00 67.50 83 GLY A O 1
ATOM 647 N N . ASP A 1 84 ? 23.636 -10.466 -1.799 1.00 66.69 84 ASP A N 1
ATOM 648 C CA . ASP A 1 84 ? 24.071 -9.191 -1.246 1.00 66.69 84 ASP A CA 1
ATOM 649 C C . ASP A 1 84 ? 24.590 -9.418 0.170 1.00 66.69 84 ASP A C 1
ATOM 651 O O . ASP A 1 84 ? 23.878 -9.274 1.168 1.00 66.69 84 ASP A O 1
ATOM 655 N N . SER A 1 85 ? 25.871 -9.772 0.254 1.00 57.75 85 SER A N 1
ATOM 656 C CA . SER A 1 85 ? 26.547 -10.013 1.527 1.00 57.75 85 SER A CA 1
ATOM 657 C C . SER A 1 85 ? 26.598 -8.775 2.427 1.00 57.75 85 SER A C 1
ATOM 659 O O . SER A 1 85 ? 26.768 -8.922 3.632 1.00 57.75 85 SER A O 1
ATOM 661 N N . ALA A 1 86 ? 26.467 -7.561 1.873 1.00 52.44 86 ALA A N 1
ATOM 662 C CA . ALA A 1 86 ? 26.453 -6.333 2.667 1.00 52.44 86 ALA A CA 1
ATOM 663 C C . ALA A 1 86 ? 25.121 -6.152 3.410 1.00 52.44 86 ALA A C 1
ATOM 665 O O . ALA A 1 86 ? 25.104 -5.607 4.512 1.00 52.44 86 ALA A O 1
ATOM 666 N N . CYS A 1 87 ? 24.022 -6.641 2.830 1.00 54.09 87 CYS A N 1
ATOM 667 C CA . CYS A 1 87 ? 22.703 -6.635 3.461 1.00 54.09 87 CYS A CA 1
ATOM 668 C C . CYS A 1 87 ? 22.324 -7.983 4.108 1.00 54.09 87 CYS A C 1
ATOM 670 O O . CYS A 1 87 ? 21.284 -8.057 4.760 1.00 54.09 87 CYS A O 1
ATOM 672 N N . GLY A 1 88 ? 23.127 -9.037 3.919 1.00 60.94 88 GLY A N 1
ATOM 673 C CA . GLY A 1 88 ? 22.793 -10.403 4.339 1.00 60.94 88 GLY A CA 1
ATOM 674 C C . GLY A 1 88 ? 21.587 -10.974 3.588 1.00 60.94 88 GLY A C 1
ATOM 675 O O . GLY A 1 88 ? 20.804 -11.716 4.173 1.00 60.94 88 GLY A O 1
ATOM 676 N N . VAL A 1 89 ? 21.392 -10.563 2.329 1.00 61.97 89 VAL A N 1
ATOM 677 C CA . VAL A 1 89 ? 20.211 -10.921 1.531 1.00 61.97 89 VAL A CA 1
ATOM 678 C C . VAL A 1 89 ? 20.628 -11.781 0.356 1.00 61.97 89 VAL A C 1
ATOM 680 O O . VAL A 1 89 ? 21.406 -11.328 -0.474 1.00 61.97 89 VAL A O 1
ATOM 683 N N . ASP A 1 90 ? 20.077 -12.981 0.248 1.00 69.69 90 ASP A N 1
ATOM 684 C CA . ASP A 1 90 ? 20.261 -13.842 -0.917 1.00 69.69 90 ASP A CA 1
ATOM 685 C C . ASP A 1 90 ? 19.049 -13.747 -1.849 1.00 69.69 90 ASP A C 1
ATOM 687 O O . ASP A 1 90 ? 17.959 -13.331 -1.452 1.00 69.69 90 ASP A O 1
ATOM 691 N N . GLY A 1 91 ? 19.229 -14.112 -3.118 1.00 73.19 91 GLY A N 1
ATOM 692 C CA . GLY A 1 91 ? 18.117 -14.149 -4.070 1.00 73.19 91 GLY A CA 1
ATOM 693 C C . GLY A 1 91 ? 17.807 -12.819 -4.775 1.00 73.19 91 GLY A C 1
ATOM 694 O O . GLY A 1 91 ? 16.916 -12.787 -5.616 1.00 73.19 91 GLY A O 1
ATOM 695 N N . ASN A 1 92 ? 18.528 -11.726 -4.495 1.00 72.38 92 ASN A N 1
ATOM 696 C CA . ASN A 1 92 ? 18.228 -10.426 -5.105 1.00 72.38 92 ASN A CA 1
ATOM 697 C C . ASN A 1 92 ? 18.524 -10.415 -6.602 1.00 72.38 92 ASN A C 1
ATOM 699 O O . ASN A 1 92 ? 19.612 -10.784 -7.023 1.00 72.38 92 ASN A O 1
ATOM 703 N N . ASN A 1 93 ? 17.611 -9.879 -7.402 1.00 78.19 93 ASN A N 1
ATOM 704 C CA . ASN A 1 93 ? 17.889 -9.508 -8.790 1.00 78.19 93 ASN A CA 1
ATOM 705 C C . ASN A 1 93 ? 17.979 -7.979 -8.945 1.00 78.19 93 ASN A C 1
ATOM 707 O O . ASN A 1 93 ? 17.726 -7.219 -8.010 1.00 78.19 93 ASN A O 1
ATOM 711 N N . LEU A 1 94 ? 18.309 -7.509 -10.146 1.00 73.00 94 LEU A N 1
ATOM 712 C CA . LEU A 1 94 ? 18.457 -6.081 -10.432 1.00 73.00 94 LEU A CA 1
ATOM 713 C C . LEU A 1 94 ? 17.206 -5.232 -10.176 1.00 73.00 94 LEU A C 1
ATOM 715 O O . LEU A 1 94 ? 17.342 -4.069 -9.797 1.00 73.00 94 LEU A O 1
ATOM 719 N N . MET A 1 95 ? 16.009 -5.798 -10.348 1.00 76.25 95 MET A N 1
ATOM 720 C CA . MET A 1 95 ? 14.756 -5.079 -10.108 1.00 76.25 95 MET A CA 1
ATOM 721 C C . MET A 1 95 ? 14.592 -4.691 -8.633 1.00 76.25 95 MET A C 1
ATOM 723 O O . MET A 1 95 ? 13.988 -3.662 -8.349 1.00 76.25 95 MET A O 1
ATOM 727 N N . HIS A 1 96 ? 15.214 -5.430 -7.707 1.00 73.25 96 HIS A N 1
ATOM 728 C CA . HIS A 1 96 ? 15.208 -5.120 -6.271 1.00 73.25 96 HIS A CA 1
ATOM 729 C C . HIS A 1 96 ? 16.041 -3.884 -5.893 1.00 73.25 96 HIS A C 1
ATOM 731 O O . HIS A 1 96 ? 15.943 -3.397 -4.768 1.00 73.25 96 HIS A O 1
ATOM 737 N N . TYR A 1 97 ? 16.875 -3.382 -6.809 1.00 71.44 97 TYR A N 1
ATOM 738 C CA . TYR A 1 97 ? 17.754 -2.230 -6.581 1.00 71.44 97 TYR A CA 1
ATOM 739 C C . TYR A 1 97 ? 17.339 -0.981 -7.351 1.00 71.44 97 TYR A C 1
ATOM 741 O O . TYR A 1 97 ? 18.020 0.042 -7.278 1.00 71.44 97 TYR A O 1
ATOM 749 N N . VAL A 1 98 ? 16.249 -1.056 -8.107 1.00 69.81 98 VAL A N 1
ATOM 750 C CA . VAL A 1 98 ? 15.720 0.076 -8.859 1.00 69.81 98 VAL A CA 1
ATOM 751 C C . VAL A 1 98 ? 15.221 1.140 -7.885 1.00 69.81 98 VAL A C 1
ATOM 753 O O . VAL A 1 98 ? 14.367 0.868 -7.047 1.00 69.81 98 VAL A O 1
ATOM 756 N N . GLN A 1 99 ? 15.748 2.361 -7.995 1.00 66.94 99 GLN A N 1
ATOM 757 C CA . GLN A 1 99 ? 15.390 3.468 -7.098 1.00 66.94 99 GLN A CA 1
ATOM 758 C C . GLN A 1 99 ? 14.506 4.511 -7.775 1.00 66.94 99 GLN A C 1
ATOM 760 O O . GLN A 1 99 ? 13.937 5.373 -7.105 1.00 66.94 99 GLN A O 1
ATOM 765 N N . THR A 1 100 ? 14.417 4.477 -9.106 1.00 69.75 100 THR A N 1
ATOM 766 C CA . THR A 1 100 ? 13.670 5.472 -9.875 1.00 69.75 100 THR A CA 1
ATOM 767 C C . THR A 1 100 ? 12.801 4.838 -10.954 1.00 69.75 100 THR A C 1
ATOM 769 O O . THR A 1 100 ? 13.162 3.837 -11.572 1.00 69.75 100 THR A O 1
ATOM 772 N N . LEU A 1 101 ? 11.692 5.499 -11.283 1.00 71.88 101 LEU A N 1
ATOM 773 C CA . LEU A 1 101 ? 10.817 5.107 -12.390 1.00 71.88 101 LEU A CA 1
ATOM 774 C C . LEU A 1 101 ? 11.564 4.989 -13.728 1.00 71.88 101 LEU A C 1
ATOM 776 O O . LEU A 1 101 ? 11.287 4.105 -14.538 1.00 71.88 101 LEU A O 1
ATOM 780 N N . LYS A 1 102 ? 12.526 5.887 -13.975 1.00 73.38 102 LYS A N 1
ATOM 781 C CA . LYS A 1 102 ? 13.322 5.900 -15.210 1.00 73.38 102 LYS A CA 1
ATOM 782 C C . LYS A 1 102 ? 14.202 4.658 -15.329 1.00 73.38 102 LYS A C 1
ATOM 784 O O . LYS A 1 102 ? 14.413 4.169 -16.438 1.00 73.38 102 LYS A O 1
ATOM 789 N N . GLU A 1 103 ? 14.730 4.183 -14.206 1.00 71.62 103 GLU A N 1
ATOM 790 C CA . GLU A 1 103 ? 15.475 2.929 -14.120 1.00 71.62 103 GLU A CA 1
ATOM 791 C C . GLU A 1 103 ? 14.550 1.745 -14.337 1.00 71.62 103 GLU A C 1
ATOM 793 O O . GLU A 1 103 ? 14.812 0.960 -15.243 1.00 71.62 103 GLU A O 1
ATOM 798 N N . ALA A 1 104 ? 13.435 1.686 -13.602 1.00 75.31 104 ALA A N 1
ATOM 799 C CA . ALA A 1 104 ? 12.427 0.639 -13.738 1.00 75.31 104 ALA A CA 1
ATOM 800 C C . ALA A 1 104 ? 12.004 0.490 -15.206 1.00 75.31 104 ALA A C 1
ATOM 802 O O . ALA A 1 104 ? 12.150 -0.568 -15.807 1.00 75.31 104 ALA A O 1
ATOM 803 N N . SER A 1 105 ? 11.606 1.601 -15.831 1.00 73.94 105 SER A N 1
ATOM 804 C CA . SER A 1 105 ? 11.161 1.652 -17.229 1.00 73.94 105 SER A CA 1
ATOM 805 C C . SER A 1 105 ? 12.260 1.261 -18.214 1.00 73.94 105 SER A C 1
ATOM 807 O O . SER A 1 105 ? 11.978 0.760 -19.301 1.00 73.94 105 SER A O 1
ATOM 809 N N . ALA A 1 106 ? 13.527 1.538 -17.897 1.00 73.81 106 ALA A N 1
ATOM 810 C CA . ALA A 1 106 ? 14.641 1.085 -18.718 1.00 73.81 106 ALA A CA 1
ATOM 811 C C . ALA A 1 106 ? 14.809 -0.433 -18.604 1.00 73.81 106 ALA A C 1
ATOM 813 O O . ALA A 1 106 ? 14.870 -1.094 -19.633 1.00 73.81 106 ALA A O 1
ATOM 814 N N . PHE A 1 107 ? 14.800 -0.984 -17.389 1.00 74.50 107 PHE A N 1
ATOM 815 C CA . PHE A 1 107 ? 14.912 -2.423 -17.164 1.00 74.50 107 PHE A CA 1
ATOM 816 C C . PHE A 1 107 ? 13.756 -3.201 -17.806 1.00 74.50 107 PHE A C 1
ATOM 818 O O . PHE A 1 107 ? 14.014 -4.133 -18.563 1.00 74.50 107 PHE A O 1
ATOM 825 N N . VAL A 1 108 ? 12.502 -2.771 -17.633 1.00 78.12 108 VAL A N 1
ATOM 826 C CA . VAL A 1 108 ? 11.346 -3.430 -18.273 1.00 78.12 108 VAL A CA 1
ATOM 827 C C . VAL A 1 108 ? 11.468 -3.427 -19.802 1.00 78.12 108 VAL A C 1
ATOM 829 O O . VAL A 1 108 ? 11.316 -4.467 -20.439 1.00 78.12 108 VAL A O 1
ATOM 832 N N . ARG A 1 109 ? 11.840 -2.291 -20.416 1.00 73.81 109 ARG A N 1
ATOM 833 C CA . ARG A 1 109 ? 12.080 -2.216 -21.876 1.00 73.81 109 ARG A CA 1
ATOM 834 C C . ARG A 1 109 ? 13.245 -3.085 -22.345 1.00 73.81 109 ARG A C 1
ATOM 836 O O . ARG A 1 109 ? 13.275 -3.492 -23.502 1.00 73.81 109 ARG A O 1
ATOM 843 N N . CYS A 1 110 ? 14.184 -3.366 -21.451 1.00 68.00 110 CYS A N 1
ATOM 844 C CA . CYS A 1 110 ? 15.304 -4.271 -21.660 1.00 68.00 110 CYS A CA 1
ATOM 845 C C . CYS A 1 110 ? 14.951 -5.750 -21.386 1.00 68.00 110 CYS A C 1
ATOM 847 O O . CYS A 1 110 ? 15.855 -6.575 -21.320 1.00 68.00 110 CYS A O 1
ATOM 849 N N . GLY A 1 111 ? 13.674 -6.110 -21.216 1.00 71.50 111 GLY A N 1
ATOM 850 C CA . GLY A 1 111 ? 13.247 -7.506 -21.062 1.00 71.50 111 GLY A CA 1
ATOM 851 C C . GLY A 1 111 ? 13.425 -8.078 -19.654 1.00 71.50 111 GLY A C 1
ATOM 852 O O . GLY A 1 111 ? 13.336 -9.291 -19.466 1.00 71.50 111 GLY A O 1
ATOM 853 N N . PHE A 1 112 ? 13.658 -7.233 -18.650 1.00 76.38 112 PHE A N 1
ATOM 854 C CA . PHE A 1 112 ? 13.652 -7.658 -17.254 1.00 76.38 112 PHE A CA 1
ATOM 855 C C . PHE A 1 112 ? 12.212 -7.848 -16.799 1.00 76.38 112 PHE A C 1
ATOM 857 O O . PHE A 1 112 ? 11.439 -6.892 -16.772 1.00 76.38 112 PHE A O 1
ATOM 864 N N . HIS A 1 113 ? 11.864 -9.086 -16.462 1.00 75.19 113 HIS A N 1
ATOM 865 C CA . HIS A 1 113 ? 10.483 -9.483 -16.180 1.00 75.19 113 HIS A CA 1
ATOM 866 C C . HIS A 1 113 ? 10.334 -10.328 -14.910 1.00 75.19 113 HIS A C 1
ATOM 868 O O . HIS A 1 113 ? 9.236 -10.752 -14.566 1.00 75.19 113 HIS A O 1
ATOM 874 N N . LYS A 1 114 ? 11.428 -10.566 -14.177 1.00 76.38 114 LYS A N 1
ATOM 875 C CA . LYS A 1 114 ? 11.413 -11.327 -12.925 1.00 76.38 114 LYS A CA 1
ATOM 876 C C . LYS A 1 114 ? 11.023 -10.461 -11.724 1.00 76.38 114 LYS A C 1
ATOM 878 O O . LYS A 1 114 ? 11.757 -10.359 -10.742 1.00 76.38 114 LYS A O 1
ATOM 883 N N . PHE A 1 115 ? 9.878 -9.792 -11.835 1.00 75.12 115 PHE A N 1
ATOM 884 C CA . PHE A 1 115 ? 9.331 -8.954 -10.765 1.00 75.12 115 PHE A CA 1
ATOM 885 C C . PHE A 1 115 ? 8.939 -9.777 -9.530 1.00 75.12 115 PHE A C 1
ATOM 887 O O . PHE A 1 115 ? 9.022 -9.259 -8.424 1.00 75.12 115 PHE A O 1
ATOM 894 N N . ASN A 1 116 ? 8.573 -11.049 -9.733 1.00 72.12 116 ASN A N 1
ATOM 895 C CA . ASN A 1 116 ? 8.121 -11.974 -8.686 1.00 72.12 116 ASN A CA 1
ATOM 896 C C . ASN A 1 116 ? 9.248 -12.877 -8.145 1.00 72.12 116 ASN A C 1
ATOM 898 O O . ASN A 1 116 ? 8.996 -13.782 -7.358 1.00 72.12 116 ASN A O 1
ATOM 902 N N . ASP A 1 117 ? 10.499 -12.706 -8.587 1.00 74.94 117 ASP A N 1
ATOM 903 C CA . ASP A 1 117 ? 11.590 -13.525 -8.049 1.00 74.94 117 ASP A CA 1
ATOM 904 C C . ASP A 1 117 ? 11.796 -13.178 -6.574 1.00 74.94 117 ASP A C 1
ATOM 906 O O . ASP A 1 117 ? 12.205 -12.067 -6.237 1.00 74.94 117 ASP A O 1
ATOM 910 N N . ARG A 1 118 ? 11.530 -14.148 -5.699 1.00 64.56 118 ARG A N 1
ATOM 911 C CA . ARG A 1 118 ? 11.698 -13.993 -4.256 1.00 64.56 118 ARG A CA 1
ATOM 912 C C . ARG A 1 118 ? 13.173 -13.797 -3.915 1.00 64.56 118 ARG A C 1
ATOM 914 O O . ARG A 1 118 ? 14.021 -14.625 -4.247 1.00 64.56 118 ARG A O 1
ATOM 921 N N . ASN A 1 119 ? 13.466 -12.738 -3.179 1.00 64.00 119 ASN A N 1
ATOM 922 C CA . ASN A 1 119 ? 14.695 -12.604 -2.409 1.00 64.00 119 ASN A CA 1
ATOM 923 C C . ASN A 1 119 ? 14.414 -12.930 -0.931 1.00 64.00 119 ASN A C 1
ATOM 925 O O . ASN A 1 119 ? 13.265 -13.087 -0.516 1.00 64.00 119 ASN A O 1
ATOM 929 N N . SER A 1 120 ? 15.444 -12.977 -0.088 1.00 49.34 120 SER A N 1
ATOM 930 C CA . SER A 1 120 ? 15.247 -13.137 1.359 1.00 49.34 120 SER A CA 1
ATOM 931 C C . SER A 1 120 ? 14.700 -11.874 2.060 1.00 49.34 120 SER A C 1
ATOM 933 O O . SER A 1 120 ? 14.697 -11.821 3.286 1.00 49.34 120 SER A O 1
ATOM 935 N N . ASN A 1 121 ? 14.243 -10.857 1.307 1.00 49.16 121 ASN A N 1
ATOM 936 C CA . ASN A 1 121 ? 13.640 -9.607 1.790 1.00 49.16 121 ASN A CA 1
ATOM 937 C C . ASN A 1 121 ? 12.613 -9.056 0.773 1.00 49.16 121 ASN A C 1
ATOM 939 O O . ASN A 1 121 ? 12.910 -8.119 0.022 1.00 49.16 121 ASN A O 1
ATOM 943 N N . VAL A 1 122 ? 11.409 -9.635 0.752 1.00 42.50 122 VAL A N 1
ATOM 944 C CA . VAL A 1 122 ? 10.306 -9.345 -0.190 1.00 42.50 122 VAL A CA 1
ATOM 945 C C . VAL A 1 122 ? 9.694 -7.946 0.012 1.00 42.50 122 VAL A C 1
ATOM 947 O O . VAL A 1 122 ? 8.565 -7.828 0.468 1.00 42.50 122 VAL A O 1
ATOM 950 N N . SER A 1 123 ? 10.451 -6.858 -0.179 1.00 47.00 123 SER A N 1
ATOM 951 C CA . SER A 1 123 ? 9.973 -5.466 -0.357 1.00 47.00 123 SER A CA 1
ATOM 952 C C . SER A 1 123 ? 11.083 -4.443 -0.115 1.00 47.00 123 SER A C 1
ATOM 954 O O . SER A 1 123 ? 11.401 -4.065 1.013 1.00 47.00 123 SER A O 1
ATOM 956 N N . ARG A 1 124 ? 11.641 -3.909 -1.205 1.00 42.44 124 ARG A N 1
ATOM 957 C CA . ARG A 1 124 ? 12.504 -2.722 -1.156 1.00 42.44 124 ARG A CA 1
ATOM 958 C C . ARG A 1 124 ? 12.230 -1.792 -2.340 1.00 42.44 124 ARG A C 1
ATOM 960 O O . ARG A 1 124 ? 13.111 -1.514 -3.136 1.00 42.44 124 ARG A O 1
ATOM 967 N N . LEU A 1 125 ? 10.984 -1.323 -2.458 1.00 41.59 125 LEU A N 1
ATOM 968 C CA . LEU A 1 125 ? 10.566 -0.358 -3.492 1.00 41.59 125 LEU A CA 1
ATOM 969 C C . LEU A 1 125 ? 10.054 0.989 -2.940 1.00 41.59 125 LEU A C 1
ATOM 971 O O . LEU A 1 125 ? 9.520 1.788 -3.698 1.00 41.59 125 LEU A O 1
ATOM 975 N N . ALA A 1 126 ? 10.244 1.301 -1.652 1.00 36.31 126 ALA A N 1
ATOM 976 C CA . ALA A 1 126 ? 9.785 2.569 -1.069 1.00 36.31 126 ALA A CA 1
ATOM 977 C C . ALA A 1 126 ? 10.937 3.344 -0.403 1.00 36.31 126 ALA A C 1
ATOM 979 O O . ALA A 1 126 ? 11.489 2.909 0.605 1.00 36.31 126 ALA A O 1
ATOM 980 N N . GLY A 1 127 ? 11.314 4.491 -0.979 1.00 32.38 127 GLY A N 1
ATOM 981 C CA . GLY A 1 127 ? 12.309 5.427 -0.437 1.00 32.38 127 GLY A CA 1
ATOM 982 C C . GLY A 1 127 ? 11.728 6.830 -0.220 1.00 32.38 127 GLY A C 1
ATOM 983 O O . GLY A 1 127 ? 10.781 7.223 -0.894 1.00 32.38 127 GLY A O 1
ATOM 984 N N . SER A 1 128 ? 12.308 7.593 0.714 1.00 30.33 128 SER A N 1
ATOM 985 C CA . SER A 1 128 ? 11.686 8.735 1.401 1.00 30.33 128 SER A CA 1
ATOM 986 C C . SER A 1 128 ? 11.754 10.124 0.741 1.00 30.33 128 SER A C 1
ATOM 988 O O . SER A 1 128 ? 12.8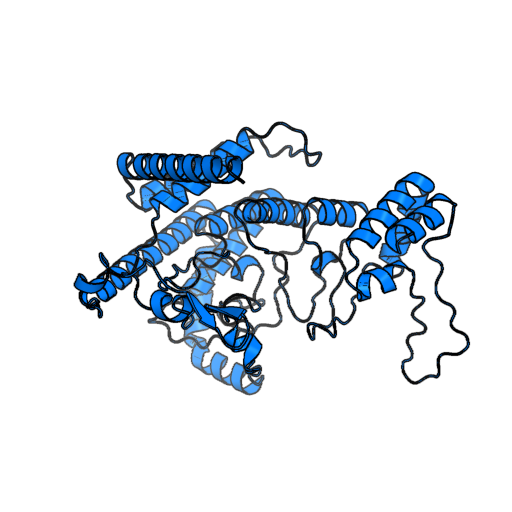26 10.569 0.324 1.00 30.33 128 SER A O 1
ATOM 990 N N . GLY A 1 129 ? 10.605 10.818 0.685 1.00 35.62 129 GLY A N 1
ATOM 991 C CA . GLY A 1 129 ? 10.404 12.234 0.319 1.00 35.62 129 GLY A CA 1
ATOM 992 C C . GLY A 1 129 ? 9.079 12.453 -0.434 1.00 35.62 129 GLY A C 1
ATOM 993 O O . GLY A 1 129 ? 8.696 11.583 -1.206 1.00 35.62 129 GLY A O 1
ATOM 994 N N . ASP A 1 130 ? 8.391 13.591 -0.270 1.00 48.19 130 ASP A N 1
ATOM 995 C CA . ASP A 1 130 ? 7.064 13.850 -0.886 1.00 48.19 130 ASP A CA 1
ATOM 996 C C . ASP A 1 130 ? 7.046 13.676 -2.421 1.00 48.19 130 ASP A C 1
ATOM 998 O O . ASP A 1 130 ? 6.045 13.251 -2.989 1.00 48.19 130 ASP A O 1
ATOM 1002 N N . GLY A 1 131 ? 8.173 13.915 -3.106 1.00 54.72 131 GLY A N 1
ATOM 1003 C CA . GLY A 1 131 ? 8.327 13.604 -4.535 1.00 54.72 131 GLY A CA 1
ATOM 1004 C C . GLY A 1 131 ? 8.600 12.123 -4.844 1.00 54.72 131 GLY A C 1
ATOM 1005 O O . GLY A 1 131 ? 8.304 11.657 -5.941 1.00 54.72 131 GLY A O 1
ATOM 1006 N N . LYS A 1 132 ? 9.145 11.361 -3.887 1.00 62.41 132 LYS A N 1
ATOM 1007 C CA . LYS A 1 132 ? 9.406 9.919 -4.023 1.00 62.41 132 LYS A CA 1
ATOM 1008 C C . LYS A 1 132 ? 8.156 9.078 -3.771 1.00 62.41 132 LYS A C 1
ATOM 1010 O O . LYS A 1 132 ? 7.958 8.106 -4.486 1.00 62.41 132 LYS A O 1
ATOM 1015 N N . THR A 1 133 ? 7.289 9.489 -2.841 1.00 66.25 133 THR A N 1
ATOM 1016 C CA . THR A 1 133 ? 5.982 8.862 -2.556 1.00 66.25 133 THR A CA 1
ATOM 1017 C C . THR A 1 133 ? 5.191 8.634 -3.847 1.00 66.25 133 THR A C 1
ATOM 1019 O O . THR A 1 133 ? 4.762 7.521 -4.136 1.00 66.25 133 THR A O 1
ATOM 1022 N N . TRP A 1 134 ? 5.083 9.659 -4.688 1.00 72.81 134 TRP A N 1
ATOM 1023 C CA . TRP A 1 134 ? 4.319 9.572 -5.932 1.00 72.81 134 TRP A CA 1
ATOM 1024 C C . TRP A 1 134 ? 5.085 8.891 -7.072 1.00 72.81 134 TRP A C 1
ATOM 1026 O O . TRP A 1 134 ? 4.488 8.156 -7.854 1.00 72.81 134 TRP A O 1
ATOM 1036 N N . ALA A 1 135 ? 6.415 9.031 -7.119 1.00 72.56 135 ALA A N 1
ATOM 1037 C CA . ALA A 1 135 ? 7.251 8.258 -8.040 1.00 72.56 135 ALA A CA 1
ATOM 1038 C C . ALA A 1 135 ? 7.158 6.738 -7.785 1.00 72.56 135 ALA A C 1
ATOM 1040 O O . ALA A 1 135 ? 7.283 5.938 -8.719 1.00 72.56 135 ALA A O 1
ATOM 1041 N N . THR A 1 136 ? 6.901 6.330 -6.539 1.00 76.81 136 THR A N 1
ATOM 1042 C CA . THR A 1 136 ? 6.615 4.937 -6.186 1.00 76.81 136 THR A CA 1
ATOM 1043 C C . THR A 1 136 ? 5.310 4.456 -6.824 1.00 76.81 136 THR A C 1
ATOM 1045 O O . THR A 1 136 ? 5.299 3.349 -7.352 1.00 76.81 136 THR A O 1
ATOM 1048 N N . LEU A 1 137 ? 4.241 5.265 -6.873 1.00 81.31 137 LEU A N 1
ATOM 1049 C CA . LEU A 1 137 ? 3.002 4.872 -7.570 1.00 81.31 137 LEU A CA 1
ATOM 1050 C C . LEU A 1 137 ? 3.228 4.658 -9.066 1.00 81.31 137 LEU A C 1
ATOM 1052 O O . LEU A 1 137 ? 2.739 3.678 -9.618 1.00 81.31 137 LEU A O 1
ATOM 1056 N N . ASP A 1 138 ? 3.998 5.529 -9.718 1.00 81.56 138 ASP A N 1
ATOM 1057 C CA . ASP A 1 138 ? 4.338 5.335 -11.131 1.00 81.56 138 ASP A CA 1
ATOM 1058 C C . ASP A 1 138 ? 5.162 4.052 -11.340 1.00 81.56 138 ASP A C 1
ATOM 1060 O O . ASP A 1 138 ? 5.001 3.354 -12.341 1.00 81.56 138 ASP A O 1
ATOM 1064 N N . THR A 1 139 ? 6.018 3.704 -10.376 1.00 79.69 139 THR A N 1
ATOM 1065 C CA . THR A 1 139 ? 6.785 2.449 -10.410 1.00 79.69 139 THR A CA 1
ATOM 1066 C C . THR A 1 139 ? 5.870 1.240 -10.217 1.00 79.69 139 THR A C 1
ATOM 1068 O O . THR A 1 139 ? 5.997 0.263 -10.950 1.00 79.69 139 THR A O 1
ATOM 1071 N N . ILE A 1 140 ? 4.906 1.323 -9.296 1.00 84.94 140 ILE A N 1
ATOM 1072 C CA . ILE A 1 140 ? 3.879 0.295 -9.096 1.00 84.94 140 ILE A CA 1
ATOM 1073 C C . ILE A 1 140 ? 3.073 0.095 -10.383 1.00 84.94 140 ILE A C 1
ATOM 1075 O O . ILE A 1 140 ? 2.952 -1.038 -10.834 1.00 84.94 140 ILE A O 1
ATOM 1079 N N . ARG A 1 141 ? 2.586 1.174 -11.011 1.00 86.50 141 ARG A N 1
ATOM 1080 C CA . ARG A 1 141 ? 1.864 1.123 -12.298 1.00 86.50 141 ARG A CA 1
ATOM 1081 C C . ARG A 1 141 ? 2.663 0.382 -13.358 1.00 86.50 141 ARG A C 1
ATOM 1083 O O . ARG A 1 141 ? 2.148 -0.541 -13.977 1.00 86.50 141 ARG A O 1
ATOM 1090 N N . LEU A 1 142 ? 3.940 0.734 -13.508 1.00 83.38 142 LEU A N 1
ATOM 1091 C CA . LEU A 1 142 ? 4.831 0.068 -14.451 1.00 83.38 142 LEU A CA 1
ATOM 1092 C C . LEU A 1 142 ? 4.971 -1.433 -14.151 1.00 83.38 142 LEU A C 1
ATOM 1094 O O . LEU A 1 142 ? 4.957 -2.236 -15.080 1.00 83.38 142 LEU A O 1
ATOM 1098 N N . CYS A 1 143 ? 5.113 -1.822 -12.881 1.00 83.31 143 CYS A N 1
ATOM 1099 C CA . CYS A 1 143 ? 5.185 -3.232 -12.490 1.00 83.31 143 CYS A CA 1
ATOM 1100 C C . CYS A 1 143 ? 3.873 -3.978 -12.779 1.00 83.31 143 CYS A C 1
ATOM 1102 O O . CYS A 1 143 ? 3.917 -5.099 -13.283 1.00 83.31 143 CYS A O 1
ATOM 1104 N N . LEU A 1 144 ? 2.721 -3.355 -12.514 1.00 88.12 144 LEU A N 1
ATOM 1105 C CA . LEU A 1 144 ? 1.400 -3.913 -12.821 1.00 88.12 144 LEU A CA 1
ATOM 1106 C C . LEU A 1 144 ? 1.201 -4.089 -14.331 1.00 88.12 144 LEU A C 1
ATOM 1108 O O . LEU A 1 144 ? 0.799 -5.162 -14.771 1.00 88.12 144 LEU A O 1
ATOM 1112 N N . ASP A 1 145 ? 1.558 -3.085 -15.134 1.00 86.12 145 ASP A N 1
ATOM 1113 C CA . ASP A 1 145 ? 1.518 -3.174 -16.600 1.00 86.12 145 ASP A CA 1
ATOM 1114 C C . ASP A 1 145 ? 2.470 -4.242 -17.153 1.00 86.12 145 ASP A C 1
ATOM 1116 O O . ASP A 1 145 ? 2.216 -4.821 -18.209 1.00 86.12 145 ASP A O 1
ATOM 1120 N N . ALA A 1 146 ? 3.559 -4.525 -16.438 1.00 82.88 146 ALA A N 1
ATOM 1121 C CA . ALA A 1 146 ? 4.497 -5.582 -16.785 1.00 82.88 146 ALA A CA 1
ATOM 1122 C C . ALA A 1 146 ? 4.062 -6.982 -16.303 1.00 82.88 146 ALA A C 1
ATOM 1124 O O . ALA A 1 146 ? 4.773 -7.953 -16.562 1.00 82.88 146 ALA A O 1
ATOM 1125 N N . GLY A 1 147 ? 2.906 -7.100 -15.640 1.00 86.00 147 GLY A N 1
ATOM 1126 C CA . GLY A 1 147 ? 2.327 -8.377 -15.222 1.00 86.00 147 GLY A CA 1
ATOM 1127 C C . GLY A 1 147 ? 2.907 -8.947 -13.928 1.00 86.00 147 GLY A C 1
ATOM 1128 O O . GLY A 1 147 ? 2.954 -10.167 -13.782 1.00 86.00 147 GLY A O 1
ATOM 1129 N N . VAL A 1 148 ? 3.365 -8.094 -13.001 1.00 86.38 148 VAL A N 1
ATOM 1130 C CA . VAL A 1 148 ? 3.720 -8.535 -11.640 1.00 86.38 148 VAL A CA 1
ATOM 1131 C C . VAL A 1 148 ? 2.539 -9.281 -11.007 1.00 86.38 148 VAL A C 1
ATOM 1133 O O . VAL A 1 148 ? 1.390 -8.841 -11.109 1.00 86.38 148 VAL A O 1
ATOM 1136 N N . ASP A 1 149 ? 2.816 -10.406 -10.349 1.00 87.62 149 ASP A N 1
ATOM 1137 C CA . ASP A 1 149 ? 1.790 -11.137 -9.611 1.00 87.62 149 ASP A CA 1
ATOM 1138 C C . ASP A 1 149 ? 1.705 -10.558 -8.203 1.00 87.62 149 ASP A C 1
ATOM 1140 O O . ASP A 1 149 ? 2.531 -10.822 -7.333 1.00 87.62 149 ASP A O 1
ATOM 1144 N N . ILE A 1 150 ? 0.686 -9.736 -7.983 1.00 88.50 150 ILE A N 1
ATOM 1145 C CA . ILE A 1 150 ? 0.447 -9.077 -6.698 1.00 88.50 150 ILE A CA 1
ATOM 1146 C C . ILE A 1 150 ? 0.015 -10.051 -5.592 1.00 88.50 150 ILE A C 1
ATOM 1148 O O . ILE A 1 150 ? -0.059 -9.648 -4.427 1.00 88.50 150 ILE A O 1
ATOM 1152 N N . PHE A 1 151 ? -0.310 -11.296 -5.953 1.00 89.62 151 PHE A N 1
ATOM 1153 C CA . PHE A 1 151 ? -0.707 -12.359 -5.038 1.00 89.62 151 PHE A CA 1
ATOM 1154 C C . PHE A 1 151 ? 0.418 -13.359 -4.764 1.00 89.62 151 PHE A C 1
ATOM 1156 O O . PHE A 1 151 ? 0.187 -14.292 -3.995 1.00 89.62 151 PHE A O 1
ATOM 1163 N N . ASP A 1 152 ? 1.617 -13.165 -5.329 1.00 84.69 152 ASP A N 1
ATOM 1164 C CA . ASP A 1 152 ? 2.792 -13.926 -4.905 1.00 84.69 152 ASP A CA 1
ATOM 1165 C C . ASP A 1 152 ? 3.169 -13.494 -3.481 1.00 84.69 152 ASP A C 1
ATOM 1167 O O . ASP A 1 152 ? 3.799 -12.460 -3.243 1.00 84.69 152 ASP A O 1
ATOM 1171 N N . GLY A 1 153 ? 2.652 -14.251 -2.516 1.00 81.75 153 GLY A N 1
ATOM 1172 C CA . GLY A 1 153 ? 2.899 -14.057 -1.097 1.00 81.75 153 GLY A CA 1
ATOM 1173 C C . GLY A 1 153 ? 4.208 -14.695 -0.650 1.00 81.75 153 GLY A C 1
ATOM 1174 O O . GLY A 1 153 ? 4.810 -15.516 -1.342 1.00 81.75 153 GLY A O 1
ATOM 1175 N N . ASP A 1 154 ? 4.653 -14.353 0.552 1.00 78.00 154 ASP A N 1
ATOM 1176 C CA . ASP A 1 154 ? 5.705 -15.117 1.221 1.00 78.00 154 ASP A CA 1
ATOM 1177 C C . ASP A 1 154 ? 5.209 -16.520 1.652 1.00 78.00 154 ASP A C 1
ATOM 1179 O O . ASP A 1 154 ? 4.088 -16.936 1.370 1.00 78.00 154 ASP A O 1
ATOM 1183 N N . SER A 1 155 ? 6.056 -17.294 2.333 1.00 78.31 155 SER A N 1
ATOM 1184 C CA . SER A 1 155 ? 5.666 -18.603 2.888 1.00 78.31 155 SER A CA 1
ATOM 1185 C C . SER A 1 155 ? 4.993 -18.491 4.267 1.00 78.31 155 SER A C 1
ATOM 1187 O O . SER A 1 155 ? 5.043 -19.436 5.055 1.00 78.31 155 SER A O 1
ATOM 1189 N N . CYS A 1 156 ? 4.424 -17.328 4.603 1.00 79.81 156 CYS A N 1
ATOM 1190 C CA . CYS A 1 156 ? 3.731 -17.114 5.867 1.00 79.81 156 CYS A CA 1
ATOM 1191 C C . CYS A 1 156 ? 2.493 -18.009 5.971 1.00 79.81 156 CYS A C 1
ATOM 1193 O O . CYS A 1 156 ? 1.729 -18.148 5.020 1.00 79.81 156 CYS A O 1
ATOM 1195 N N . LYS A 1 157 ? 2.268 -18.559 7.165 1.00 84.88 157 LYS A N 1
ATOM 1196 C CA . LYS A 1 157 ? 1.094 -19.375 7.499 1.00 84.88 157 LYS A CA 1
ATOM 1197 C C . LYS A 1 157 ? 0.115 -18.630 8.419 1.00 84.88 157 LYS A C 1
ATOM 1199 O O . LYS A 1 157 ? -0.602 -19.263 9.179 1.00 84.88 157 LYS A O 1
ATOM 1204 N N . CYS A 1 158 ? 0.124 -17.289 8.433 1.00 84.75 158 CYS A N 1
ATOM 1205 C CA . CYS A 1 158 ? -0.739 -16.546 9.357 1.00 84.75 158 CYS A CA 1
ATOM 1206 C C . CYS A 1 158 ? -2.217 -16.712 8.990 1.00 84.75 158 CYS A C 1
ATOM 1208 O O . CYS A 1 158 ? -2.561 -16.601 7.808 1.00 84.75 158 CYS A O 1
ATOM 1210 N N . PRO A 1 159 ? -3.108 -16.796 9.994 1.00 87.94 159 PRO A N 1
ATOM 1211 C CA . PRO A 1 159 ? -4.549 -16.679 9.785 1.00 87.94 159 PRO A CA 1
ATOM 1212 C C . PRO A 1 159 ? -4.928 -15.439 8.977 1.00 87.94 159 PRO A C 1
ATOM 1214 O O . PRO A 1 159 ? -5.834 -15.475 8.154 1.00 87.94 159 PRO A O 1
ATOM 1217 N N . CYS A 1 160 ? -4.172 -14.353 9.149 1.00 87.00 160 CYS A N 1
ATOM 1218 C CA . CYS A 1 160 ? -4.355 -13.077 8.468 1.00 87.00 160 CYS A CA 1
ATOM 1219 C C . CYS A 1 160 ? -4.175 -13.117 6.940 1.00 87.00 160 CYS A C 1
ATOM 1221 O O . CYS A 1 160 ? -4.579 -12.185 6.243 1.00 87.00 160 CYS A O 1
ATOM 1223 N N . SER A 1 161 ? -3.541 -14.166 6.412 1.00 88.31 161 SER A N 1
ATOM 1224 C CA . SER A 1 161 ? -3.166 -14.289 5.008 1.00 88.31 161 SER A CA 1
ATOM 1225 C C . SER A 1 161 ? -2.913 -15.767 4.666 1.00 88.31 161 SER A C 1
ATOM 1227 O O . SER A 1 161 ? -1.762 -16.195 4.605 1.00 88.31 161 SER A O 1
ATOM 1229 N N . PRO A 1 162 ? -3.974 -16.570 4.450 1.00 86.50 162 PRO A N 1
ATOM 1230 C CA . PRO A 1 162 ? -3.859 -18.027 4.300 1.00 86.50 162 PRO A CA 1
ATOM 1231 C C . PRO A 1 162 ? -3.050 -18.467 3.066 1.00 86.50 162 PRO A C 1
ATOM 1233 O O . PRO A 1 162 ? -2.568 -19.592 3.011 1.00 86.50 162 PRO A O 1
ATOM 1236 N N . GLY A 1 163 ? -2.875 -17.579 2.081 1.00 84.44 163 GLY A N 1
ATOM 1237 C CA . GLY A 1 163 ? -2.022 -17.798 0.907 1.00 84.44 163 GLY A CA 1
ATOM 1238 C C . GLY A 1 163 ? -0.607 -17.218 1.021 1.00 84.44 163 GLY A C 1
ATOM 1239 O O . GLY A 1 163 ? 0.074 -17.127 0.004 1.00 84.44 163 GLY A O 1
ATOM 1240 N N . GLY A 1 164 ? -0.188 -16.784 2.213 1.00 85.56 164 GLY A N 1
ATOM 1241 C CA . GLY A 1 164 ? 1.042 -16.019 2.416 1.00 85.56 164 GLY A CA 1
ATOM 1242 C C . GLY A 1 164 ? 0.820 -14.508 2.349 1.00 85.56 164 GLY A C 1
ATOM 1243 O O . GLY A 1 164 ? -0.068 -14.015 1.651 1.00 85.56 164 GLY A O 1
ATOM 1244 N N . CYS A 1 165 ? 1.636 -13.746 3.081 1.00 82.69 165 CYS A N 1
ATOM 1245 C CA . CYS A 1 165 ? 1.549 -12.291 3.122 1.00 82.69 165 CYS A CA 1
ATOM 1246 C C . CYS A 1 165 ? 1.914 -11.694 1.761 1.00 82.69 165 CYS A C 1
ATOM 1248 O O . CYS A 1 165 ? 3.042 -11.822 1.290 1.00 82.69 165 CYS A O 1
ATOM 1250 N N . THR A 1 166 ? 0.954 -10.996 1.156 1.00 84.69 166 THR A N 1
ATOM 1251 C CA . THR A 1 166 ? 1.125 -10.306 -0.129 1.00 84.69 166 THR A CA 1
ATOM 1252 C C . THR A 1 166 ? 1.609 -8.867 0.051 1.00 84.69 166 THR A C 1
ATOM 1254 O O . THR A 1 166 ? 1.573 -8.303 1.152 1.00 84.69 166 THR A O 1
ATOM 1257 N N . ILE A 1 167 ? 1.977 -8.217 -1.059 1.00 80.44 167 ILE A N 1
ATOM 1258 C CA . ILE A 1 167 ? 2.357 -6.794 -1.088 1.00 80.44 167 ILE A CA 1
ATOM 1259 C C . ILE A 1 167 ? 1.272 -5.870 -0.513 1.00 80.44 167 ILE A C 1
ATOM 1261 O O . ILE A 1 167 ? 1.582 -4.817 0.045 1.00 80.44 167 ILE A O 1
ATOM 1265 N N . SER A 1 168 ? 0.002 -6.290 -0.565 1.00 84.56 168 SER A N 1
ATOM 1266 C CA . SER A 1 168 ? -1.118 -5.539 0.015 1.00 84.56 168 SER A CA 1
ATOM 1267 C C . SER A 1 168 ? -0.937 -5.300 1.517 1.00 84.56 168 SER A C 1
ATOM 1269 O O . SER A 1 168 ? -1.394 -4.289 2.044 1.00 84.56 168 SER A O 1
ATOM 1271 N N . GLY A 1 169 ? -0.204 -6.183 2.203 1.00 76.75 169 GLY A N 1
ATOM 1272 C CA . GLY A 1 169 ? 0.111 -6.050 3.620 1.00 76.75 169 GLY A CA 1
ATOM 1273 C C . GLY A 1 169 ? 1.034 -4.875 3.975 1.00 76.75 169 GLY A C 1
ATOM 1274 O O . GLY A 1 169 ? 1.202 -4.585 5.161 1.00 76.75 169 GLY A O 1
ATOM 1275 N N . ILE A 1 170 ? 1.631 -4.196 2.994 1.00 74.44 170 ILE A N 1
ATOM 1276 C CA . ILE A 1 170 ? 2.451 -2.996 3.222 1.00 74.44 170 ILE A CA 1
ATOM 1277 C C . ILE A 1 170 ? 1.570 -1.759 3.444 1.00 74.44 170 ILE A C 1
ATOM 1279 O O . ILE A 1 170 ? 1.976 -0.830 4.143 1.00 74.44 170 ILE A O 1
ATOM 1283 N N . PHE A 1 171 ? 0.354 -1.744 2.891 1.00 79.12 171 PHE A N 1
ATOM 1284 C CA . PHE A 1 171 ? -0.573 -0.619 3.008 1.00 79.12 171 PHE A CA 1
ATOM 1285 C C . PHE A 1 171 ? -1.302 -0.658 4.353 1.00 79.12 171 PHE A C 1
ATOM 1287 O O . PHE A 1 171 ? -2.485 -0.985 4.439 1.00 79.12 171 PHE A O 1
ATOM 1294 N N . SER A 1 172 ? -0.563 -0.345 5.418 1.00 73.88 172 SER A N 1
ATOM 1295 C CA . SER A 1 172 ? -1.139 -0.152 6.745 1.00 73.88 172 SER A CA 1
ATOM 1296 C C . SER A 1 172 ? -2.018 1.105 6.781 1.00 73.88 172 SER A C 1
ATOM 1298 O O . SER A 1 172 ? -1.749 2.105 6.118 1.00 73.88 172 SER A O 1
ATOM 1300 N N . ILE A 1 173 ? -3.075 1.031 7.588 1.00 82.00 173 ILE A N 1
ATOM 1301 C CA . ILE A 1 173 ? -3.974 2.140 7.934 1.00 82.00 173 ILE A CA 1
ATOM 1302 C C . ILE A 1 173 ? -3.802 2.559 9.402 1.00 82.00 173 ILE A C 1
ATOM 1304 O O . ILE A 1 173 ? -4.709 3.132 10.001 1.00 82.00 173 ILE A O 1
ATOM 1308 N N . ASP A 1 174 ? -2.663 2.220 10.007 1.00 78.00 174 ASP A N 1
ATOM 1309 C CA . ASP A 1 174 ? -2.359 2.595 11.383 1.00 78.00 174 ASP A CA 1
ATOM 1310 C C . ASP A 1 174 ? -1.978 4.075 11.470 1.00 78.00 174 ASP A C 1
ATOM 1312 O O . ASP A 1 174 ? -1.284 4.629 10.612 1.00 78.00 174 ASP A O 1
ATOM 1316 N N . PHE A 1 175 ? -2.423 4.718 12.545 1.00 75.25 175 PHE A N 1
ATOM 1317 C CA . PHE A 1 175 ? -2.144 6.119 12.816 1.00 75.25 175 PHE A CA 1
ATOM 1318 C C . PHE A 1 175 ? -0.986 6.205 13.817 1.00 75.25 175 PHE A C 1
ATOM 1320 O O . PHE A 1 175 ? -1.114 5.724 14.944 1.00 75.25 175 PHE A O 1
ATOM 1327 N N . PRO A 1 176 ? 0.170 6.782 13.443 1.00 64.94 176 PRO A N 1
ATOM 1328 C CA . PRO A 1 176 ? 1.296 6.877 14.359 1.00 64.94 176 PRO A CA 1
ATOM 1329 C C . PRO A 1 176 ? 0.936 7.785 15.543 1.00 64.94 176 PRO A C 1
ATOM 1331 O O . PRO A 1 176 ? 0.568 8.947 15.369 1.00 64.94 176 PRO A O 1
ATOM 1334 N N . THR A 1 177 ? 1.063 7.251 16.756 1.00 55.88 177 THR A N 1
ATOM 1335 C CA . THR A 1 177 ? 0.843 7.968 18.027 1.00 55.88 177 THR A CA 1
ATOM 1336 C C . THR A 1 177 ? 2.101 8.687 18.519 1.00 55.88 177 THR A C 1
ATOM 1338 O O . THR A 1 177 ? 2.027 9.613 19.323 1.00 55.88 177 THR A O 1
ATOM 1341 N N . SER A 1 178 ? 3.274 8.300 18.009 1.00 54.22 178 SER A N 1
ATOM 1342 C CA . SER A 1 178 ? 4.566 8.845 18.422 1.00 54.22 178 SER A CA 1
ATOM 1343 C C . SER A 1 178 ? 4.986 10.043 17.566 1.00 54.22 178 SER A C 1
ATOM 1345 O O . SER A 1 178 ? 5.041 9.972 16.340 1.00 54.22 178 SER A O 1
ATOM 1347 N N . THR A 1 179 ? 5.378 11.126 18.233 1.00 48.97 179 THR A N 1
ATOM 1348 C CA . THR A 1 179 ? 6.005 12.320 17.647 1.00 48.97 179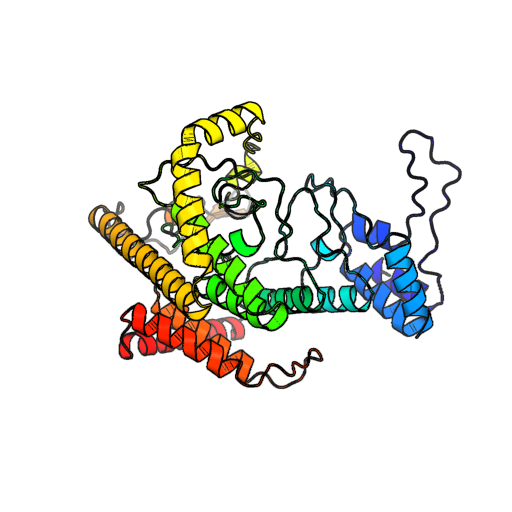 THR A CA 1
ATOM 1349 C C . THR A 1 179 ? 7.456 12.108 17.206 1.00 48.97 179 THR A C 1
ATOM 1351 O O . THR A 1 179 ? 8.036 12.974 16.550 1.00 48.97 179 THR A O 1
ATOM 1354 N N . PHE A 1 180 ? 8.040 10.948 17.511 1.00 46.09 180 PHE A N 1
ATOM 1355 C CA . PHE A 1 180 ? 9.332 10.530 16.987 1.00 46.09 180 PHE A CA 1
ATOM 1356 C C . PHE A 1 180 ? 9.142 9.948 15.579 1.00 46.09 180 PHE A C 1
ATOM 1358 O O . PHE A 1 180 ? 8.648 8.835 15.426 1.00 46.09 180 PHE A O 1
ATOM 1365 N N . TYR A 1 181 ? 9.588 10.701 14.569 1.00 46.81 181 TYR A N 1
ATOM 1366 C CA . TYR A 1 181 ? 9.719 10.294 13.159 1.00 46.81 181 TYR A CA 1
ATOM 1367 C C . TYR A 1 181 ? 8.461 10.336 12.272 1.00 46.81 181 TYR A C 1
ATOM 1369 O O . TYR A 1 181 ? 8.219 9.429 11.484 1.00 46.81 181 TYR A O 1
ATOM 1377 N N . SER A 1 182 ? 7.738 11.461 12.255 1.00 44.88 182 SER A N 1
ATOM 1378 C CA . SER A 1 182 ? 6.834 11.783 11.130 1.00 44.88 182 SER A CA 1
ATOM 1379 C C . SER A 1 182 ? 7.559 12.268 9.861 1.00 44.88 182 SER A C 1
ATOM 1381 O O . SER A 1 182 ? 6.907 12.607 8.877 1.00 44.88 182 SER A O 1
ATOM 1383 N N . PHE A 1 183 ? 8.896 12.314 9.859 1.00 39.31 183 PHE A N 1
ATOM 1384 C CA . PHE A 1 183 ? 9.665 12.750 8.690 1.00 39.31 183 PHE A CA 1
ATOM 1385 C C . PHE A 1 183 ? 9.795 11.682 7.600 1.00 39.31 183 PHE A C 1
ATOM 1387 O O . PHE A 1 183 ? 10.163 12.031 6.481 1.00 39.31 183 PHE A O 1
ATOM 1394 N N . GLU A 1 184 ? 9.480 10.410 7.871 1.00 44.28 184 GLU A N 1
ATOM 1395 C CA . GLU A 1 184 ? 9.723 9.346 6.897 1.00 44.28 184 GLU A CA 1
ATOM 1396 C C . GLU A 1 184 ? 8.598 8.295 6.818 1.00 44.28 184 GLU A C 1
ATOM 1398 O O . GLU A 1 184 ? 8.606 7.273 7.485 1.00 44.28 184 GLU A O 1
ATOM 1403 N N . VAL A 1 185 ? 7.678 8.526 5.877 1.00 49.28 185 VAL A N 1
ATOM 1404 C CA . VAL A 1 185 ? 7.489 7.596 4.739 1.00 49.28 185 VAL A CA 1
ATOM 1405 C C . VAL A 1 185 ? 6.816 6.272 5.078 1.00 49.28 185 VAL A C 1
ATOM 1407 O O . VAL A 1 185 ? 7.259 5.191 4.705 1.00 49.28 185 VAL A O 1
ATOM 1410 N N . ALA A 1 186 ? 5.642 6.377 5.690 1.00 49.12 186 ALA A N 1
ATOM 1411 C CA . ALA A 1 186 ? 4.608 5.385 5.456 1.00 49.12 186 ALA A CA 1
ATOM 1412 C C . ALA A 1 186 ? 3.682 5.886 4.337 1.00 49.12 186 ALA A C 1
ATOM 1414 O O . ALA A 1 186 ? 3.360 7.082 4.308 1.00 49.12 186 ALA A O 1
ATOM 1415 N N . PRO A 1 187 ? 3.248 5.012 3.414 1.00 55.56 187 PRO A N 1
ATOM 1416 C CA . PRO A 1 187 ? 2.125 5.327 2.549 1.00 55.56 187 PRO A CA 1
ATOM 1417 C C . PRO A 1 187 ? 0.951 5.796 3.428 1.00 55.56 187 PRO A C 1
ATOM 1419 O O . PRO A 1 187 ? 0.490 5.058 4.291 1.00 55.56 187 PRO A O 1
ATOM 1422 N N . GLY A 1 188 ? 0.538 7.061 3.288 1.00 68.62 188 GLY A N 1
ATOM 1423 C CA . GLY A 1 188 ? -0.553 7.633 4.084 1.00 68.62 188 GLY A CA 1
ATOM 1424 C C . GLY A 1 188 ? -1.880 6.899 3.867 1.00 68.62 188 GLY A C 1
ATOM 1425 O O . GLY A 1 188 ? -2.006 6.104 2.945 1.00 68.62 188 GLY A O 1
ATOM 1426 N N . LEU A 1 189 ? -2.899 7.218 4.666 1.00 78.31 189 LEU A N 1
ATOM 1427 C CA . LEU A 1 189 ? -4.209 6.545 4.682 1.00 78.31 189 LEU A CA 1
ATOM 1428 C C . LEU A 1 189 ? -4.796 6.194 3.297 1.00 78.31 189 LEU A C 1
ATOM 1430 O O . LEU A 1 189 ? -5.330 5.106 3.079 1.00 78.31 189 LEU A O 1
ATOM 1434 N N . PHE A 1 190 ? -4.652 7.125 2.354 1.00 86.62 190 PHE A N 1
ATOM 1435 C CA . PHE A 1 190 ? -5.161 7.055 0.985 1.00 86.62 190 PHE A CA 1
ATOM 1436 C C . PHE A 1 190 ? -4.508 5.974 0.121 1.00 86.62 190 PHE A C 1
ATOM 1438 O O . PHE A 1 190 ? -5.057 5.595 -0.907 1.00 86.62 190 PHE A O 1
ATOM 1445 N N . TRP A 1 191 ? -3.351 5.456 0.517 1.00 86.69 191 TRP A N 1
ATOM 1446 C CA . TRP A 1 191 ? -2.600 4.499 -0.283 1.00 86.69 191 TRP A CA 1
ATOM 1447 C C . TRP A 1 191 ? -3.257 3.135 -0.393 1.00 86.69 191 TRP A C 1
ATOM 1449 O O . TRP A 1 191 ? -3.123 2.505 -1.432 1.00 86.69 191 TRP A O 1
ATOM 1459 N N . SER A 1 192 ? -3.975 2.682 0.635 1.00 91.50 192 SER A N 1
ATOM 1460 C CA . SER A 1 192 ? -4.737 1.433 0.529 1.00 91.50 192 SER A CA 1
ATOM 1461 C C . SER A 1 192 ? -5.834 1.548 -0.541 1.00 91.50 192 SER A C 1
ATOM 1463 O O . SER A 1 192 ? -6.016 0.637 -1.344 1.00 91.50 192 SER A O 1
ATOM 1465 N N . LEU A 1 193 ? -6.506 2.703 -0.618 1.00 94.50 193 LEU A N 1
ATOM 1466 C CA . LEU A 1 193 ? -7.531 2.998 -1.626 1.00 94.50 193 LEU A CA 1
ATOM 1467 C C . LEU A 1 193 ? -6.925 3.218 -3.019 1.00 94.50 193 LEU A C 1
ATOM 1469 O O . LEU A 1 193 ? -7.458 2.714 -4.009 1.00 94.50 193 LEU A O 1
ATOM 1473 N N . GLU A 1 194 ? -5.792 3.918 -3.105 1.00 93.31 194 GLU A N 1
ATOM 1474 C CA . GLU A 1 194 ? -5.054 4.087 -4.360 1.00 93.31 194 GLU A CA 1
ATOM 1475 C C . GLU A 1 194 ? -4.547 2.738 -4.877 1.00 93.31 194 GLU A C 1
ATOM 1477 O O . GLU A 1 194 ? -4.726 2.439 -6.051 1.00 93.31 194 GLU A O 1
ATOM 1482 N N . TRP A 1 195 ? -3.996 1.886 -4.008 1.00 93.00 195 TRP A N 1
ATOM 1483 C CA . TRP A 1 195 ? -3.563 0.534 -4.355 1.00 93.00 195 TRP A CA 1
ATOM 1484 C C . TRP A 1 195 ? -4.707 -0.297 -4.930 1.00 93.00 195 TRP A C 1
ATOM 1486 O O . TRP A 1 195 ? -4.572 -0.845 -6.020 1.00 93.00 195 TRP A O 1
ATOM 1496 N N . VAL A 1 196 ? -5.859 -0.332 -4.255 1.00 95.56 196 VAL A N 1
ATOM 1497 C CA . VAL A 1 196 ? -7.054 -1.031 -4.756 1.00 95.56 196 VAL A CA 1
ATOM 1498 C C . VAL A 1 196 ? -7.489 -0.474 -6.114 1.00 95.56 196 VAL A C 1
ATOM 1500 O O . VAL A 1 196 ? -7.827 -1.248 -7.006 1.00 95.56 196 VAL A O 1
ATOM 1503 N N . THR A 1 197 ? -7.435 0.849 -6.297 1.00 95.06 197 THR A N 1
ATOM 1504 C CA . THR A 1 197 ? -7.763 1.502 -7.576 1.00 95.06 197 THR A CA 1
ATOM 1505 C C . THR A 1 197 ? -6.783 1.096 -8.680 1.00 95.06 197 THR A C 1
ATOM 1507 O O . THR A 1 197 ? -7.207 0.786 -9.789 1.00 95.06 197 THR A O 1
ATOM 1510 N N . LEU A 1 198 ? -5.481 1.041 -8.389 1.00 93.00 198 LEU A N 1
ATOM 1511 C CA . LEU A 1 198 ? -4.464 0.599 -9.346 1.00 93.00 198 LEU A CA 1
ATOM 1512 C C . LEU A 1 198 ? -4.641 -0.877 -9.714 1.00 93.00 198 LEU A C 1
ATOM 1514 O O . LEU A 1 198 ? -4.570 -1.238 -10.885 1.00 93.00 198 LEU A O 1
ATOM 1518 N N . VAL A 1 199 ? -4.923 -1.738 -8.741 1.00 95.00 199 VAL A N 1
ATOM 1519 C CA . VAL A 1 199 ? -5.194 -3.155 -9.008 1.00 95.00 199 VAL A CA 1
ATOM 1520 C C . VAL A 1 199 ? -6.454 -3.316 -9.860 1.00 95.00 199 VAL A C 1
ATOM 1522 O O . VAL A 1 199 ? -6.452 -4.109 -10.795 1.00 95.00 199 VAL A O 1
ATOM 1525 N N . GLU A 1 200 ? -7.508 -2.538 -9.609 1.00 95.56 200 GLU A N 1
ATOM 1526 C CA . GLU A 1 200 ? -8.711 -2.534 -10.449 1.00 95.56 200 GLU A CA 1
ATOM 1527 C C . GLU A 1 200 ? -8.388 -2.121 -11.895 1.00 95.56 200 GLU A C 1
ATOM 1529 O O . GLU A 1 200 ? -8.803 -2.793 -12.839 1.00 95.56 200 GLU A O 1
ATOM 1534 N N . GLU A 1 201 ? -7.611 -1.048 -12.069 1.00 92.38 201 GLU A N 1
ATOM 1535 C CA . GLU A 1 201 ? -7.255 -0.478 -13.375 1.00 92.38 201 GLU A CA 1
ATOM 1536 C C . GLU A 1 201 ? -6.347 -1.400 -14.208 1.00 92.38 201 GLU A C 1
ATOM 1538 O O . GLU A 1 201 ? -6.496 -1.470 -15.433 1.00 92.38 201 GLU A O 1
ATOM 1543 N N . HIS A 1 202 ? -5.418 -2.108 -13.561 1.00 91.62 202 HIS A N 1
ATOM 1544 C CA . HIS A 1 202 ? -4.385 -2.892 -14.242 1.00 91.62 202 HIS A CA 1
ATOM 1545 C C . HIS A 1 202 ? -4.642 -4.406 -14.230 1.00 91.62 202 HIS A C 1
ATOM 1547 O O . HIS A 1 202 ? -4.295 -5.087 -15.194 1.00 91.62 202 HIS A O 1
ATOM 1553 N N . CYS A 1 203 ? -5.262 -4.937 -13.175 1.00 93.81 203 CYS A N 1
ATOM 1554 C CA . CYS A 1 203 ? -5.482 -6.373 -12.967 1.00 93.81 203 CYS A CA 1
ATOM 1555 C C . CYS A 1 203 ? -6.971 -6.765 -12.977 1.00 93.81 203 CYS A C 1
ATOM 1557 O O . CYS A 1 203 ? -7.293 -7.954 -13.001 1.00 93.81 203 CYS A O 1
ATOM 1559 N N . GLY A 1 204 ? -7.883 -5.789 -12.981 1.00 95.38 204 GLY A N 1
ATOM 1560 C CA . GLY A 1 204 ? -9.325 -5.996 -13.073 1.00 95.38 204 GLY A CA 1
ATOM 1561 C C . GLY A 1 204 ? -10.053 -6.077 -11.727 1.00 95.38 204 GLY A C 1
ATOM 1562 O O . GLY A 1 204 ? -9.464 -6.160 -10.648 1.00 95.38 204 GLY A O 1
ATOM 1563 N N . VAL A 1 205 ? -11.386 -6.064 -11.812 1.00 97.19 205 VAL A N 1
ATOM 1564 C CA . VAL A 1 205 ? -12.311 -5.974 -10.666 1.00 97.19 205 VAL A CA 1
ATOM 1565 C C . VAL A 1 205 ? -12.124 -7.120 -9.670 1.00 97.19 205 VAL A C 1
ATOM 1567 O O . VAL A 1 205 ? -12.056 -6.877 -8.468 1.00 97.19 205 VAL A O 1
ATOM 1570 N N . GLU A 1 206 ? -11.989 -8.359 -10.146 1.00 97.94 206 GLU A N 1
ATOM 1571 C CA . GLU A 1 206 ? -11.839 -9.523 -9.262 1.00 97.94 206 GLU A CA 1
ATOM 1572 C C . GLU A 1 206 ? -10.523 -9.491 -8.477 1.00 97.94 206 GLU A C 1
ATOM 1574 O O . GLU A 1 206 ? -10.499 -9.822 -7.291 1.00 97.94 206 GLU A O 1
ATOM 1579 N N . ALA A 1 207 ? -9.432 -9.020 -9.091 1.00 97.00 207 ALA A N 1
ATOM 1580 C CA . ALA A 1 207 ? -8.169 -8.837 -8.383 1.00 97.00 207 ALA A CA 1
ATOM 1581 C C . ALA A 1 207 ? -8.308 -7.780 -7.274 1.00 97.00 207 ALA A C 1
ATOM 1583 O O . ALA A 1 207 ? -7.881 -8.008 -6.141 1.00 97.00 207 ALA A O 1
ATOM 1584 N N . ALA A 1 208 ? -8.980 -6.661 -7.562 1.00 97.62 208 ALA A N 1
ATOM 1585 C CA . ALA A 1 208 ? -9.234 -5.612 -6.576 1.00 97.62 208 ALA A CA 1
ATOM 1586 C C . ALA A 1 208 ? -10.125 -6.098 -5.419 1.00 97.62 208 ALA A C 1
ATOM 1588 O O . ALA A 1 208 ? -9.850 -5.783 -4.258 1.00 97.62 208 ALA A O 1
ATOM 1589 N N . LYS A 1 209 ? -11.142 -6.925 -5.707 1.00 98.12 209 LYS A N 1
ATOM 1590 C CA . LYS A 1 209 ? -11.959 -7.584 -4.675 1.00 98.12 209 LYS A CA 1
ATOM 1591 C C . LYS A 1 209 ? -11.100 -8.457 -3.762 1.00 98.12 209 LYS A C 1
ATOM 1593 O O . LYS A 1 209 ? -11.194 -8.325 -2.545 1.00 98.12 209 LYS A O 1
ATOM 1598 N N . ARG A 1 210 ? -10.226 -9.301 -4.325 1.00 96.75 210 ARG A N 1
ATOM 1599 C CA . ARG A 1 210 ? -9.319 -10.160 -3.538 1.00 96.75 210 ARG A CA 1
ATOM 1600 C C . ARG A 1 210 ? -8.378 -9.348 -2.646 1.00 96.75 210 ARG A C 1
ATOM 1602 O O . ARG A 1 210 ? -8.159 -9.731 -1.500 1.00 96.75 210 ARG A O 1
ATOM 1609 N N . VAL A 1 211 ? -7.869 -8.214 -3.133 1.00 96.00 211 VAL A N 1
ATOM 1610 C CA . VAL A 1 211 ? -7.065 -7.285 -2.320 1.00 96.00 211 VAL A CA 1
ATOM 1611 C C . VAL A 1 211 ? -7.877 -6.731 -1.147 1.00 96.00 211 VAL A C 1
ATOM 1613 O O . VAL A 1 211 ? -7.404 -6.787 -0.015 1.00 96.00 211 VAL A O 1
ATOM 1616 N N . LEU A 1 212 ? -9.101 -6.244 -1.379 1.00 97.12 212 LEU A N 1
ATOM 1617 C CA . LEU A 1 212 ? -9.958 -5.730 -0.302 1.00 97.12 212 LEU A CA 1
ATOM 1618 C C . LEU A 1 212 ? -10.309 -6.803 0.730 1.00 97.12 212 LEU A C 1
ATOM 1620 O O . LEU A 1 212 ? -10.240 -6.526 1.922 1.00 97.12 212 LEU A O 1
ATOM 1624 N N . LEU A 1 213 ? -10.626 -8.025 0.296 1.00 96.62 213 LEU A N 1
ATOM 1625 C CA . LEU A 1 213 ? -10.864 -9.151 1.204 1.00 96.62 213 LEU A CA 1
ATOM 1626 C C . LEU A 1 213 ? -9.623 -9.447 2.051 1.00 96.62 213 LEU A C 1
ATOM 1628 O O . LEU A 1 213 ? -9.735 -9.595 3.262 1.00 96.62 213 LEU A O 1
ATOM 1632 N N . SER A 1 214 ? -8.428 -9.447 1.450 1.00 93.44 214 SER A N 1
ATOM 1633 C CA . SER A 1 214 ? -7.177 -9.630 2.197 1.00 93.44 214 SER A CA 1
ATOM 1634 C C . SER A 1 214 ? -6.935 -8.519 3.224 1.00 93.44 214 SER A C 1
ATOM 1636 O O . SER A 1 214 ? -6.443 -8.804 4.316 1.00 93.44 214 SER A O 1
ATOM 1638 N N . LEU A 1 215 ? -7.258 -7.265 2.893 1.00 92.94 215 LEU A N 1
ATOM 1639 C CA . LEU A 1 215 ? -7.128 -6.126 3.808 1.00 92.94 215 LEU A CA 1
ATOM 1640 C C . LEU A 1 215 ? -8.140 -6.210 4.962 1.00 92.94 215 LEU A C 1
ATOM 1642 O O . LEU A 1 215 ? -7.763 -6.042 6.121 1.00 92.94 215 LEU A O 1
ATOM 1646 N N . LEU A 1 216 ? -9.404 -6.517 4.657 1.00 94.88 216 LEU A N 1
ATOM 1647 C CA . LEU A 1 216 ? -10.473 -6.695 5.645 1.00 94.88 216 LEU A CA 1
ATOM 1648 C C . LEU A 1 216 ? -10.165 -7.854 6.595 1.00 94.88 216 LEU A C 1
ATOM 1650 O O . LEU A 1 216 ? -10.229 -7.675 7.812 1.00 94.88 216 LEU A O 1
ATOM 1654 N N . ARG A 1 217 ? -9.749 -9.002 6.047 1.00 93.50 217 ARG A N 1
ATOM 1655 C CA . ARG A 1 217 ? -9.322 -10.174 6.817 1.00 93.50 217 ARG A CA 1
ATOM 1656 C C . ARG A 1 217 ? -8.218 -9.819 7.801 1.00 93.50 217 ARG A C 1
ATOM 1658 O O . ARG A 1 217 ? -8.306 -10.143 8.980 1.00 93.50 217 ARG A O 1
ATOM 1665 N N . ARG A 1 218 ? -7.191 -9.111 7.328 1.00 89.50 218 ARG A N 1
ATOM 1666 C CA . ARG A 1 218 ? -6.082 -8.693 8.181 1.00 89.50 218 ARG A CA 1
ATOM 1667 C C . ARG A 1 218 ? -6.543 -7.783 9.312 1.00 89.50 218 ARG A C 1
ATOM 1669 O O . ARG A 1 218 ? -6.126 -7.996 10.443 1.00 89.50 218 ARG A O 1
ATOM 1676 N N . VAL A 1 219 ? -7.404 -6.803 9.036 1.00 89.75 219 VAL A N 1
ATOM 1677 C CA . VAL A 1 219 ? -7.873 -5.911 10.102 1.00 89.75 219 VAL A CA 1
ATOM 1678 C C . VAL A 1 219 ? -8.671 -6.660 11.163 1.00 89.75 219 VAL A C 1
ATOM 1680 O O . VAL A 1 219 ? -8.548 -6.300 12.327 1.00 89.75 219 VAL A O 1
ATOM 1683 N N . LYS A 1 220 ? -9.424 -7.708 10.805 1.00 90.88 220 LYS A N 1
ATOM 1684 C CA . LYS A 1 220 ? -10.070 -8.584 11.795 1.00 90.88 220 LYS A CA 1
ATOM 1685 C C . LYS A 1 220 ? -9.050 -9.268 12.705 1.00 90.88 220 LYS A C 1
ATOM 1687 O O . LYS A 1 220 ? -9.230 -9.253 13.912 1.00 90.88 220 LYS A O 1
ATOM 1692 N N . CYS A 1 221 ? -7.955 -9.788 12.154 1.00 88.31 221 CYS A N 1
ATOM 1693 C CA . CYS A 1 221 ? -6.884 -10.368 12.971 1.00 88.31 221 CYS A CA 1
ATOM 1694 C C . CYS A 1 221 ? -6.149 -9.332 13.837 1.00 88.31 221 CYS A C 1
ATOM 1696 O O . CYS A 1 221 ? -5.692 -9.673 14.919 1.00 88.31 221 CYS A O 1
ATOM 1698 N N . ASP A 1 222 ? -6.050 -8.079 13.382 1.00 84.25 222 ASP A N 1
ATOM 1699 C CA . ASP A 1 222 ? -5.375 -6.998 14.114 1.00 84.25 222 ASP A CA 1
ATOM 1700 C C . ASP A 1 222 ? -6.266 -6.367 15.221 1.00 84.25 222 ASP A C 1
ATOM 1702 O O . ASP A 1 222 ? -5.853 -5.391 15.857 1.00 84.25 222 ASP A O 1
ATOM 1706 N N . GLN A 1 223 ? -7.504 -6.843 15.436 1.00 84.25 223 GLN A N 1
ATOM 1707 C CA . GLN A 1 223 ? -8.399 -6.272 16.452 1.00 84.25 223 GLN A CA 1
ATOM 1708 C C . GLN A 1 223 ? -7.893 -6.582 17.872 1.00 84.25 223 GLN A C 1
ATOM 1710 O O . GLN A 1 223 ? -7.548 -7.719 18.170 1.00 84.25 223 GLN A O 1
ATOM 1715 N N . PRO A 1 224 ? -7.863 -5.595 18.787 1.00 78.56 224 PRO A N 1
ATOM 1716 C CA . PRO A 1 224 ? -7.245 -5.755 20.105 1.00 78.56 224 PRO A CA 1
ATOM 1717 C C . PRO A 1 224 ? -7.990 -6.725 21.034 1.00 78.56 224 PRO A C 1
ATOM 1719 O O . PRO A 1 224 ? -7.412 -7.201 22.010 1.00 78.56 224 PRO A O 1
ATOM 1722 N N . ASP A 1 225 ? -9.269 -6.979 20.770 1.00 80.06 225 ASP A N 1
ATOM 1723 C CA . ASP A 1 225 ? -10.110 -7.955 21.462 1.00 80.06 225 ASP A CA 1
ATOM 1724 C C . ASP A 1 225 ? -9.972 -9.380 20.902 1.00 80.06 225 ASP A C 1
ATOM 1726 O O . ASP A 1 225 ? -10.427 -10.330 21.539 1.00 80.06 225 ASP A O 1
ATOM 1730 N N . ILE A 1 226 ? -9.290 -9.542 19.765 1.00 77.31 226 ILE A N 1
ATOM 1731 C CA . ILE A 1 226 ? -8.990 -10.825 19.134 1.00 77.31 226 ILE A CA 1
ATOM 1732 C C . ILE A 1 226 ? -7.509 -11.134 19.381 1.00 77.31 226 ILE A C 1
ATOM 1734 O O . ILE A 1 226 ? -6.611 -10.556 18.777 1.00 77.31 226 ILE A O 1
ATOM 1738 N N . ALA A 1 227 ? -7.233 -12.043 20.314 1.00 68.19 227 ALA A N 1
ATOM 1739 C CA . ALA A 1 227 ? -5.871 -12.402 20.704 1.00 68.19 227 ALA A CA 1
ATOM 1740 C C . ALA A 1 227 ? -5.246 -13.435 19.748 1.00 68.19 227 ALA A C 1
ATOM 1742 O O . ALA A 1 227 ? -4.866 -14.513 20.189 1.00 68.19 227 ALA A O 1
ATOM 1743 N N . ILE A 1 228 ? -5.140 -13.107 18.457 1.00 81.44 228 ILE A N 1
ATOM 1744 C CA . ILE A 1 228 ? -4.508 -13.992 17.470 1.00 81.44 228 ILE A CA 1
ATOM 1745 C C . ILE A 1 228 ? -2.993 -13.843 17.449 1.00 81.44 228 ILE A C 1
ATOM 1747 O O . ILE A 1 228 ? -2.421 -12.754 17.320 1.00 81.44 228 ILE A O 1
ATOM 1751 N N . GLY A 1 229 ? -2.333 -14.987 17.503 1.00 76.94 229 GLY A N 1
ATOM 1752 C CA . GLY A 1 229 ? -0.930 -15.200 17.261 1.00 76.94 229 GLY A CA 1
ATOM 1753 C C . GLY A 1 229 ? -0.599 -14.979 15.793 1.00 76.94 229 GLY A C 1
ATOM 1754 O O . GLY A 1 229 ? -0.685 -15.864 14.945 1.00 76.94 229 GLY A O 1
ATOM 1755 N N . HIS A 1 230 ? -0.099 -13.788 15.468 1.00 76.25 230 HIS A N 1
ATOM 1756 C CA . HIS A 1 230 ? 0.522 -13.579 14.166 1.00 76.25 230 HIS A CA 1
ATOM 1757 C C . HIS A 1 230 ? 1.826 -14.386 14.059 1.00 76.25 230 HIS A C 1
ATOM 1759 O O . HIS A 1 230 ? 2.886 -13.945 14.507 1.00 76.25 230 HIS A O 1
ATOM 1765 N N . VAL A 1 231 ? 1.772 -15.514 13.351 1.00 72.69 231 VAL A N 1
ATOM 1766 C CA . VAL A 1 231 ? 2.945 -16.321 12.948 1.00 72.69 231 VAL A CA 1
ATOM 1767 C C . VAL A 1 231 ? 3.686 -15.749 11.727 1.00 72.69 231 VAL A C 1
ATOM 1769 O O . VAL A 1 231 ? 4.580 -16.369 11.156 1.00 72.69 231 VAL A O 1
ATOM 1772 N N . CYS A 1 232 ? 3.317 -14.537 11.308 1.00 68.50 232 CYS A N 1
ATOM 1773 C CA . CYS A 1 232 ? 3.909 -13.835 10.178 1.00 68.50 232 CYS A CA 1
ATOM 1774 C C . CYS A 1 232 ? 5.385 -13.488 10.412 1.00 68.50 232 CYS A C 1
ATOM 1776 O O . CYS A 1 232 ? 5.735 -12.850 11.409 1.00 68.50 232 CYS A O 1
ATOM 1778 N N . CYS A 1 233 ? 6.232 -13.791 9.419 1.00 57.50 233 CYS A N 1
ATOM 1779 C CA . CYS A 1 233 ? 7.659 -13.454 9.404 1.00 57.50 233 CYS A CA 1
ATOM 1780 C C . CYS A 1 233 ? 7.943 -11.940 9.541 1.00 57.50 233 CYS A C 1
ATOM 1782 O O . CYS A 1 233 ? 9.063 -11.547 9.872 1.00 57.50 233 CYS A O 1
ATOM 1784 N N . HIS A 1 234 ? 6.937 -11.080 9.337 1.00 55.88 234 HIS A N 1
ATOM 1785 C CA . HIS A 1 234 ? 7.083 -9.625 9.244 1.00 55.88 234 HIS A CA 1
ATOM 1786 C C . HIS A 1 234 ? 6.232 -8.794 10.234 1.00 55.88 234 HIS A C 1
ATOM 1788 O O . HIS A 1 234 ? 6.295 -7.565 10.174 1.00 55.88 234 HIS A O 1
ATOM 1794 N N . ARG A 1 235 ? 5.487 -9.414 11.175 1.00 50.31 235 ARG A N 1
ATOM 1795 C CA . ARG A 1 235 ? 4.707 -8.744 12.257 1.00 50.31 235 ARG A CA 1
ATOM 1796 C C . ARG A 1 235 ? 4.032 -7.416 11.860 1.00 50.31 235 ARG A C 1
ATOM 1798 O O . ARG A 1 235 ? 4.142 -6.437 12.590 1.00 50.31 235 ARG A O 1
ATOM 1805 N N . GLY A 1 236 ? 3.418 -7.322 10.682 1.00 42.56 236 GLY A N 1
ATOM 1806 C CA . GLY A 1 236 ? 2.701 -6.109 10.271 1.00 42.56 236 GLY A CA 1
ATOM 1807 C C . GLY A 1 236 ? 3.487 -4.780 10.324 1.00 42.56 236 GLY A C 1
ATOM 1808 O O . GLY A 1 236 ? 2.881 -3.719 10.210 1.00 42.56 236 GLY A O 1
ATOM 1809 N N . HIS A 1 237 ? 4.819 -4.808 10.455 1.00 43.25 237 HIS A N 1
ATOM 1810 C CA . HIS A 1 237 ? 5.689 -3.627 10.589 1.00 43.25 237 HIS A CA 1
ATOM 1811 C C . HIS A 1 237 ? 6.710 -3.523 9.454 1.00 43.25 237 HIS A C 1
ATOM 1813 O O . HIS A 1 237 ? 7.771 -2.904 9.595 1.00 43.25 237 HIS A O 1
ATOM 1819 N N . GLY A 1 238 ? 6.363 -4.130 8.319 1.00 39.53 238 GLY A N 1
ATOM 1820 C CA . GLY A 1 238 ? 7.168 -4.129 7.116 1.00 39.53 238 GLY A CA 1
ATOM 1821 C C . GLY A 1 238 ? 8.495 -4.861 7.280 1.00 39.53 238 GLY A C 1
ATOM 1822 O O . GLY A 1 238 ? 9.001 -5.160 8.364 1.00 39.53 238 GLY A O 1
ATOM 1823 N N . ILE A 1 239 ? 9.096 -5.122 6.138 1.00 49.28 239 ILE A N 1
ATOM 1824 C CA . ILE A 1 239 ? 10.496 -5.485 6.031 1.00 49.28 239 ILE A CA 1
ATOM 1825 C C . ILE A 1 239 ? 11.312 -4.305 6.551 1.00 49.28 239 ILE A C 1
ATOM 1827 O O . ILE A 1 239 ? 11.359 -3.253 5.928 1.00 49.28 239 ILE A O 1
ATOM 1831 N N . ALA A 1 240 ? 11.889 -4.463 7.743 1.00 42.12 240 ALA A N 1
ATOM 1832 C CA . ALA A 1 240 ? 12.831 -3.551 8.403 1.00 42.12 240 ALA A CA 1
ATOM 1833 C C . ALA A 1 240 ? 12.392 -2.087 8.667 1.00 42.12 240 ALA A C 1
ATOM 1835 O O . ALA A 1 240 ? 13.050 -1.422 9.463 1.00 42.12 240 ALA A O 1
ATOM 1836 N N . ALA A 1 241 ? 11.306 -1.577 8.081 1.00 40.50 241 ALA A N 1
ATOM 1837 C CA . ALA A 1 241 ? 10.974 -0.150 8.114 1.00 40.50 241 ALA A CA 1
ATOM 1838 C C . ALA A 1 241 ? 10.423 0.329 9.471 1.00 40.50 241 ALA A C 1
ATOM 1840 O O . ALA A 1 241 ? 10.725 1.442 9.893 1.00 40.50 241 ALA A O 1
ATOM 1841 N N . GLY A 1 242 ? 9.669 -0.508 10.197 1.00 40.47 242 GLY A N 1
ATOM 1842 C CA . GLY A 1 242 ? 9.095 -0.133 11.499 1.00 40.47 242 GLY A CA 1
ATOM 1843 C C . GLY A 1 242 ? 10.020 -0.357 12.699 1.00 40.47 242 GLY A C 1
ATOM 1844 O O . GLY A 1 242 ? 9.788 0.174 13.786 1.00 40.47 242 GLY A O 1
ATOM 1845 N N . LYS A 1 243 ? 11.099 -1.128 12.535 1.00 44.53 243 LYS A N 1
ATOM 1846 C CA . LYS A 1 243 ? 12.079 -1.325 13.602 1.00 44.53 243 LYS A CA 1
ATOM 1847 C C . LYS A 1 243 ? 13.176 -0.287 13.445 1.00 44.53 243 LYS A C 1
ATOM 1849 O O . LYS A 1 243 ? 14.207 -0.561 12.837 1.00 44.53 243 LYS A O 1
ATOM 1854 N N . GLY A 1 244 ? 12.933 0.903 13.996 1.00 46.44 244 GLY A N 1
ATOM 1855 C CA . GLY A 1 244 ? 13.891 2.009 13.982 1.00 46.44 244 GLY A CA 1
ATOM 1856 C C . GLY A 1 244 ? 15.312 1.564 14.349 1.00 46.44 244 GLY A C 1
ATOM 1857 O O . GLY A 1 244 ? 15.495 0.541 15.008 1.00 46.44 244 GLY A O 1
ATOM 1858 N N . TRP A 1 245 ? 16.302 2.362 13.940 1.00 44.75 245 TRP A N 1
ATOM 1859 C CA . TRP A 1 245 ? 17.762 2.208 14.104 1.00 44.75 245 TRP A CA 1
ATOM 1860 C C . TRP A 1 245 ? 18.280 1.325 15.264 1.00 44.75 245 TRP A C 1
ATOM 1862 O O . TRP A 1 245 ? 19.285 0.641 15.100 1.00 44.75 245 TRP A O 1
ATOM 1872 N N . ARG A 1 246 ? 17.592 1.273 16.414 1.00 44.12 246 ARG A N 1
ATOM 1873 C CA . ARG A 1 246 ? 17.847 0.349 17.527 1.00 44.12 246 ARG A CA 1
ATOM 1874 C C . ARG A 1 246 ? 17.831 -1.129 17.130 1.00 44.12 246 ARG A C 1
ATOM 1876 O O . ARG A 1 246 ? 18.750 -1.840 17.510 1.00 44.12 246 ARG A O 1
ATOM 1883 N N . SER A 1 247 ? 16.846 -1.626 16.382 1.00 48.56 247 SER A N 1
ATOM 1884 C CA . SER A 1 247 ? 16.845 -3.060 16.032 1.00 48.56 247 SER A CA 1
ATOM 1885 C C . SER A 1 247 ? 17.957 -3.412 15.047 1.00 48.56 247 SER A C 1
ATOM 1887 O O . SER A 1 247 ? 18.433 -4.544 15.062 1.00 48.56 247 SER A O 1
ATOM 1889 N N . TYR A 1 248 ? 18.372 -2.444 14.224 1.00 48.16 248 TYR A N 1
ATOM 1890 C CA . TYR A 1 248 ? 19.494 -2.578 13.298 1.00 48.16 248 TYR A CA 1
ATOM 1891 C C . TYR A 1 248 ? 20.845 -2.503 14.030 1.00 48.16 248 TYR A C 1
ATOM 1893 O O . TYR A 1 248 ? 21.755 -3.263 13.720 1.00 48.16 248 TYR A O 1
ATOM 1901 N N . MET A 1 249 ? 20.968 -1.646 15.052 1.00 48.56 249 MET A N 1
ATOM 1902 C CA . MET A 1 249 ? 22.189 -1.519 15.858 1.00 48.56 249 MET A CA 1
ATOM 1903 C C . MET A 1 249 ? 22.381 -2.625 16.901 1.00 48.56 249 MET A C 1
ATOM 1905 O O . MET A 1 249 ? 23.520 -2.929 17.241 1.00 48.56 249 MET A O 1
ATOM 1909 N N . PHE A 1 250 ? 21.306 -3.229 17.416 1.00 52.69 250 PHE A N 1
ATOM 1910 C CA . PHE A 1 250 ? 21.392 -4.200 18.517 1.00 52.69 250 PHE A CA 1
ATOM 1911 C C . PHE A 1 250 ? 21.185 -5.664 18.102 1.00 52.69 250 PHE A C 1
ATOM 1913 O O . PHE A 1 250 ? 21.063 -6.516 18.974 1.00 52.69 250 PHE A O 1
ATOM 1920 N N . GLY A 1 251 ? 21.143 -5.982 16.802 1.00 50.12 251 GLY A N 1
ATOM 1921 C CA . GLY A 1 251 ? 21.268 -7.360 16.292 1.00 50.12 251 GLY A CA 1
ATOM 1922 C C . GLY A 1 251 ? 20.163 -8.357 16.678 1.00 50.12 251 GLY A C 1
ATOM 1923 O O . GLY A 1 251 ? 20.243 -9.524 16.308 1.00 50.12 251 GLY A O 1
ATOM 1924 N N . ASN A 1 252 ? 19.114 -7.930 17.381 1.00 53.56 252 ASN A N 1
ATOM 1925 C CA . ASN A 1 252 ? 18.045 -8.815 17.843 1.00 53.56 252 ASN A CA 1
ATOM 1926 C C . ASN A 1 252 ? 16.946 -8.946 16.783 1.00 53.56 252 ASN A C 1
ATOM 1928 O O . ASN A 1 252 ? 15.828 -8.448 16.951 1.00 53.56 252 ASN A O 1
ATOM 1932 N N . GLN A 1 253 ? 17.257 -9.613 15.671 1.00 55.56 253 GLN A N 1
ATOM 1933 C CA . GLN A 1 253 ? 16.193 -10.128 14.818 1.00 55.56 253 GLN A CA 1
ATOM 1934 C C . GLN A 1 253 ? 15.488 -11.276 15.562 1.00 55.56 253 GLN A C 1
ATOM 1936 O O . GLN A 1 253 ? 16.164 -12.188 16.042 1.00 55.56 253 GLN A O 1
ATOM 1941 N N . PRO A 1 254 ? 14.151 -11.233 15.721 1.00 58.28 254 PRO A N 1
ATOM 1942 C CA . PRO A 1 254 ? 13.407 -12.359 16.263 1.00 58.28 254 PRO A CA 1
ATOM 1943 C C . PRO A 1 254 ? 13.702 -13.587 15.410 1.00 58.28 254 PRO A C 1
ATOM 1945 O O . PRO A 1 254 ? 13.678 -13.496 14.182 1.00 58.28 254 PRO A O 1
ATOM 1948 N N . ARG A 1 255 ? 13.998 -14.717 16.053 1.00 64.12 255 ARG A N 1
ATOM 1949 C CA . ARG A 1 255 ? 14.106 -15.980 15.327 1.00 64.12 255 ARG A CA 1
ATOM 1950 C C . ARG A 1 255 ? 12.732 -16.319 14.739 1.00 64.12 255 ARG A C 1
ATOM 1952 O O . ARG A 1 255 ? 11.733 -16.053 15.414 1.00 64.12 255 ARG A O 1
ATOM 1959 N N . PRO A 1 256 ? 12.672 -16.878 13.519 1.00 69.56 256 PRO A N 1
ATOM 1960 C CA . PRO A 1 256 ? 11.455 -17.515 13.036 1.00 69.56 256 PRO A CA 1
ATOM 1961 C C . PRO A 1 256 ? 10.951 -18.516 14.080 1.00 69.56 256 PRO A C 1
ATOM 1963 O O . PRO A 1 256 ? 11.767 -19.179 14.728 1.00 69.56 256 PRO A O 1
ATOM 1966 N N . LEU A 1 257 ? 9.633 -18.586 14.260 1.00 76.31 257 LEU A N 1
ATOM 1967 C CA . LEU A 1 257 ? 9.011 -19.643 15.059 1.00 76.31 257 LEU A CA 1
ATOM 1968 C C . LEU A 1 257 ? 9.294 -20.999 14.402 1.00 76.31 257 LEU A C 1
ATOM 1970 O O . LEU A 1 257 ? 9.438 -21.065 13.176 1.00 76.31 257 LEU A O 1
ATOM 1974 N N . ALA A 1 258 ? 9.417 -22.058 15.203 1.00 84.38 258 ALA A N 1
ATOM 1975 C CA . ALA A 1 258 ? 9.514 -23.401 14.646 1.00 84.38 258 ALA A CA 1
ATOM 1976 C C . ALA A 1 258 ? 8.177 -23.783 13.992 1.00 84.38 258 ALA A C 1
ATOM 1978 O O . ALA A 1 258 ? 7.127 -23.298 14.405 1.00 84.38 258 ALA A O 1
ATOM 1979 N N . ASP A 1 259 ? 8.207 -24.650 12.977 1.00 85.88 259 ASP A N 1
ATOM 1980 C CA . ASP A 1 259 ? 6.975 -25.115 12.323 1.00 85.88 259 ASP A CA 1
ATOM 1981 C C . ASP A 1 259 ? 6.014 -25.791 13.317 1.00 85.88 259 ASP A C 1
ATOM 1983 O O . ASP A 1 259 ? 4.806 -25.637 13.166 1.00 85.88 259 ASP A O 1
ATOM 1987 N N . ASP A 1 260 ? 6.547 -26.466 14.341 1.00 90.62 260 ASP A N 1
ATOM 1988 C CA . ASP A 1 260 ? 5.754 -27.083 15.411 1.00 90.62 260 ASP A CA 1
ATOM 1989 C C . ASP A 1 260 ? 5.037 -26.015 16.259 1.00 90.62 260 ASP A C 1
ATOM 1991 O O . ASP A 1 260 ? 3.830 -26.104 16.447 1.00 90.62 260 ASP A O 1
ATOM 1995 N N . ASP A 1 261 ? 5.729 -24.935 16.656 1.00 88.00 261 ASP A N 1
ATOM 1996 C CA . ASP A 1 261 ? 5.108 -23.818 17.392 1.00 88.00 261 ASP A CA 1
ATOM 1997 C C . ASP A 1 261 ? 4.008 -23.137 16.556 1.00 88.00 261 ASP A C 1
ATOM 1999 O O . ASP A 1 261 ? 2.994 -22.681 17.079 1.00 88.00 261 ASP A O 1
ATOM 2003 N N . ILE A 1 262 ? 4.223 -23.027 15.239 1.00 86.94 262 ILE A N 1
ATOM 2004 C CA . ILE A 1 262 ? 3.228 -22.468 14.318 1.00 86.94 262 ILE A CA 1
ATOM 2005 C C . ILE A 1 262 ? 2.010 -23.390 14.237 1.00 86.94 262 ILE A C 1
ATOM 2007 O O . ILE A 1 262 ? 0.888 -22.893 14.222 1.00 86.94 262 ILE A O 1
ATOM 2011 N N . ALA A 1 263 ? 2.220 -24.705 14.164 1.00 89.69 263 ALA A N 1
ATOM 2012 C CA . ALA A 1 263 ? 1.135 -25.677 14.121 1.00 89.69 263 ALA A CA 1
ATOM 2013 C C . ALA A 1 263 ? 0.292 -25.634 15.402 1.00 89.69 263 ALA A C 1
ATOM 2015 O O . ALA A 1 263 ? -0.930 -25.598 15.296 1.00 89.69 263 ALA A O 1
ATOM 2016 N N . ASP A 1 264 ? 0.934 -25.546 16.569 1.00 92.12 264 ASP A N 1
ATOM 2017 C CA . ASP A 1 264 ? 0.249 -25.441 17.861 1.00 92.12 264 ASP A CA 1
ATOM 2018 C C . ASP A 1 264 ? -0.618 -24.170 17.934 1.00 92.12 264 ASP A C 1
ATOM 2020 O O . ASP A 1 264 ? -1.794 -24.247 18.277 1.00 92.12 264 ASP A O 1
ATOM 2024 N N . ILE A 1 265 ? -0.086 -23.008 17.518 1.00 88.50 265 ILE A N 1
ATOM 2025 C CA . ILE A 1 265 ? -0.857 -21.747 17.474 1.00 88.50 265 ILE A CA 1
ATOM 2026 C C . ILE A 1 265 ? -2.071 -21.869 16.543 1.00 88.50 265 ILE A C 1
ATOM 2028 O O . ILE A 1 265 ? -3.161 -21.414 16.879 1.00 88.50 265 ILE A O 1
ATOM 2032 N N . LEU A 1 266 ? -1.897 -22.467 15.361 1.00 90.69 266 LEU A N 1
ATOM 2033 C CA . LEU A 1 266 ? -2.987 -22.613 14.393 1.00 90.69 266 LEU A CA 1
ATOM 2034 C C . LEU A 1 266 ? -4.063 -23.602 14.859 1.00 90.69 266 LEU A C 1
ATOM 2036 O O . LEU A 1 266 ? -5.232 -23.400 14.540 1.00 90.69 266 LEU A O 1
ATOM 2040 N N . ASP A 1 267 ? -3.685 -24.647 15.598 1.00 93.50 267 ASP A N 1
ATOM 2041 C CA . ASP A 1 267 ? -4.630 -25.597 16.195 1.00 93.50 267 ASP A CA 1
ATOM 2042 C C . ASP A 1 267 ? -5.446 -24.930 17.312 1.00 93.50 267 ASP A C 1
ATOM 2044 O O . ASP A 1 267 ? -6.677 -25.007 17.310 1.00 93.50 267 ASP A O 1
ATOM 2048 N N . GLU A 1 268 ? -4.780 -24.178 18.199 1.00 93.00 268 GLU A N 1
ATOM 2049 C CA . GLU A 1 268 ? -5.424 -23.404 19.271 1.00 93.00 268 GLU A CA 1
ATOM 2050 C C . GLU A 1 268 ? -6.407 -22.347 18.736 1.00 93.00 268 GLU A C 1
ATOM 2052 O O . GLU A 1 268 ? -7.421 -22.059 19.375 1.00 93.00 268 GLU A O 1
ATOM 2057 N N . GLU A 1 269 ? -6.134 -21.780 17.558 1.00 92.31 269 GLU A N 1
ATOM 2058 C CA . GLU A 1 269 ? -6.933 -20.712 16.942 1.00 92.31 269 GLU A CA 1
ATOM 2059 C C . GLU A 1 269 ? -7.922 -21.202 15.872 1.00 92.31 269 GLU A C 1
ATOM 2061 O O . GLU A 1 269 ? -8.617 -20.386 15.262 1.00 92.31 269 GLU A O 1
ATOM 2066 N N . SER A 1 270 ? -8.021 -22.515 15.650 1.00 94.19 270 SER A N 1
ATOM 2067 C CA . SER A 1 270 ? -8.805 -23.125 14.563 1.00 94.19 270 SER A CA 1
ATOM 2068 C C . SER A 1 270 ? -10.271 -22.678 14.522 1.00 94.19 270 SER A C 1
ATOM 2070 O O . SER A 1 270 ? -10.737 -22.225 13.478 1.00 94.19 270 SER A O 1
ATOM 2072 N N . ASP A 1 271 ? -10.971 -22.680 15.661 1.00 94.06 271 ASP A N 1
ATOM 2073 C CA . ASP A 1 271 ? -12.370 -22.231 15.755 1.00 94.06 271 ASP A CA 1
ATOM 2074 C C . ASP A 1 271 ? -12.552 -20.779 15.273 1.00 94.06 271 ASP A C 1
ATOM 2076 O O . ASP A 1 271 ? -13.539 -20.436 14.614 1.00 94.06 271 ASP A O 1
ATOM 2080 N N . PHE A 1 272 ? -11.599 -19.898 15.596 1.00 92.12 272 PHE A N 1
ATOM 2081 C CA . PHE A 1 272 ? -11.628 -18.519 15.117 1.00 92.12 272 PHE A CA 1
ATOM 2082 C C . PHE A 1 272 ? -11.337 -18.453 13.615 1.00 92.12 272 PHE A C 1
ATOM 2084 O O . PHE A 1 272 ? -11.987 -17.690 12.897 1.00 92.12 272 PHE A O 1
ATOM 2091 N N . ILE A 1 273 ? -10.348 -19.219 13.144 1.00 93.44 273 ILE A N 1
ATOM 2092 C CA . ILE A 1 273 ? -9.953 -19.252 11.733 1.00 93.44 273 ILE A CA 1
ATOM 2093 C C . ILE A 1 273 ? -11.142 -19.680 10.871 1.00 93.44 273 ILE A C 1
ATOM 2095 O O . ILE A 1 273 ? -11.432 -19.001 9.888 1.00 93.44 273 ILE A O 1
ATOM 2099 N N . ASP A 1 274 ? -11.881 -20.707 11.290 1.00 95.81 274 ASP A N 1
ATOM 2100 C CA . ASP A 1 274 ? -13.079 -21.193 10.602 1.00 95.81 274 ASP A CA 1
ATOM 2101 C C . ASP A 1 274 ? -14.177 -20.119 10.543 1.00 95.81 274 ASP A C 1
ATOM 2103 O O . ASP A 1 274 ? -14.784 -19.888 9.493 1.00 95.81 274 ASP A O 1
ATOM 2107 N N . LEU A 1 275 ? -14.415 -19.403 11.650 1.00 95.62 275 LEU A N 1
ATOM 2108 C CA . LEU A 1 275 ? -15.358 -18.277 11.681 1.00 95.62 275 LEU A CA 1
ATOM 2109 C C . LEU A 1 275 ? -14.934 -17.148 10.735 1.00 95.62 275 LEU A C 1
ATOM 2111 O O . LEU A 1 275 ? -15.770 -16.587 10.022 1.00 95.62 275 LEU A O 1
ATOM 2115 N N . LEU A 1 276 ? -13.641 -16.820 10.711 1.00 94.94 276 LEU A N 1
ATOM 2116 C CA . LEU A 1 276 ? -13.094 -15.795 9.831 1.00 94.94 276 LEU A CA 1
ATOM 2117 C C . LEU A 1 276 ? -13.163 -16.219 8.357 1.00 94.94 276 LEU A C 1
ATOM 2119 O O . LEU A 1 276 ? -13.446 -15.380 7.502 1.00 94.94 276 LEU A O 1
ATOM 2123 N N . ASP A 1 277 ? -12.921 -17.492 8.046 1.00 96.06 277 ASP A N 1
ATOM 2124 C CA . ASP A 1 277 ? -13.047 -18.049 6.696 1.00 96.06 277 ASP A CA 1
ATOM 2125 C C . ASP A 1 277 ? -14.488 -17.954 6.195 1.00 96.06 277 ASP A C 1
ATOM 2127 O O . ASP A 1 277 ? -14.710 -17.405 5.115 1.00 96.06 277 ASP A O 1
ATOM 2131 N N . MET A 1 278 ? -15.467 -18.348 7.015 1.00 97.19 278 MET A N 1
ATOM 2132 C CA . MET A 1 278 ? -16.887 -18.190 6.684 1.00 97.19 278 MET A CA 1
ATOM 2133 C C . MET A 1 278 ? -17.273 -16.720 6.450 1.00 97.19 278 MET A C 1
ATOM 2135 O O . MET A 1 278 ? -17.964 -16.415 5.476 1.00 97.19 278 MET A O 1
ATOM 2139 N N . GLU A 1 279 ? -16.801 -15.787 7.289 1.00 96.75 279 GLU A N 1
ATOM 2140 C CA . GLU A 1 279 ? -17.054 -14.351 7.085 1.00 96.75 279 GLU A CA 1
ATOM 2141 C C . GLU A 1 279 ? -16.436 -13.858 5.764 1.00 96.75 279 GLU A C 1
ATOM 2143 O O . GLU A 1 279 ? -17.060 -13.098 5.020 1.00 96.75 279 GLU A O 1
ATOM 2148 N N . MET A 1 280 ? -15.211 -14.288 5.439 1.00 97.19 280 MET A N 1
ATOM 2149 C CA . MET A 1 280 ? -14.553 -13.892 4.190 1.00 97.19 280 MET A CA 1
ATOM 2150 C C . MET A 1 280 ? -15.235 -14.486 2.952 1.00 97.19 280 MET A C 1
ATOM 2152 O O . MET A 1 280 ? -15.273 -13.818 1.916 1.00 97.19 280 MET A O 1
ATOM 2156 N N . GLU A 1 281 ? -15.791 -15.694 3.041 1.00 97.25 281 GLU A N 1
ATOM 2157 C CA . GLU A 1 281 ? -16.594 -16.307 1.976 1.00 97.25 281 GLU A CA 1
ATOM 2158 C C . GLU A 1 281 ? -17.907 -15.551 1.735 1.00 97.25 281 GLU A C 1
ATOM 2160 O O . GLU A 1 281 ? -18.265 -15.286 0.583 1.00 97.25 281 GLU A O 1
ATOM 2165 N N . GLU A 1 282 ? -18.593 -15.132 2.802 1.00 97.69 282 GLU A N 1
ATOM 2166 C CA . GLU A 1 282 ? -19.786 -14.286 2.694 1.00 97.69 282 GLU A CA 1
ATOM 2167 C C . GLU A 1 282 ? -19.441 -12.958 2.002 1.00 97.69 282 GLU A C 1
ATOM 2169 O O . GLU A 1 282 ? -20.053 -12.595 0.993 1.00 97.69 282 GLU A O 1
ATOM 2174 N N . LEU A 1 283 ? -18.390 -12.277 2.472 1.00 97.69 283 LEU A N 1
ATOM 2175 C CA . LEU A 1 283 ? -17.917 -11.023 1.881 1.00 97.69 283 LEU A CA 1
ATOM 2176 C C . LEU A 1 283 ? -17.436 -11.188 0.433 1.00 97.69 283 LEU A C 1
ATOM 2178 O O . LEU A 1 283 ? -17.524 -10.243 -0.349 1.00 97.69 283 LEU A O 1
ATOM 2182 N N . ALA A 1 284 ? -16.948 -12.361 0.024 1.00 97.50 284 ALA A N 1
ATOM 2183 C CA . ALA A 1 284 ? -16.521 -12.588 -1.357 1.00 97.50 284 ALA A CA 1
ATOM 2184 C C . ALA A 1 284 ? -17.672 -12.436 -2.370 1.00 97.50 284 ALA A C 1
ATOM 2186 O O . ALA A 1 284 ? -17.431 -12.105 -3.541 1.00 97.50 284 ALA A O 1
ATOM 2187 N N . SER A 1 285 ? -18.915 -12.604 -1.911 1.00 97.75 285 SER A N 1
ATOM 2188 C CA . SER A 1 285 ? -20.128 -12.393 -2.705 1.00 97.75 285 SER A CA 1
ATOM 2189 C C . SER A 1 285 ? -20.473 -10.909 -2.904 1.00 97.75 285 SER A C 1
ATOM 2191 O O . SER A 1 285 ? -21.216 -10.579 -3.831 1.00 97.75 285 SER A O 1
ATOM 2193 N N . ASP A 1 286 ? -19.906 -10.000 -2.102 1.00 98.38 286 ASP A N 1
ATOM 2194 C CA . ASP A 1 286 ? -20.168 -8.564 -2.206 1.00 98.38 286 ASP A CA 1
ATOM 2195 C C . ASP A 1 286 ? -19.587 -7.959 -3.499 1.00 98.38 286 ASP A C 1
ATOM 2197 O O . ASP A 1 286 ? -18.624 -8.438 -4.115 1.00 98.38 286 ASP A O 1
ATOM 2201 N N . SER A 1 287 ? -20.183 -6.844 -3.925 1.00 98.38 287 SER A N 1
ATOM 2202 C CA . SER A 1 287 ? -19.642 -6.034 -5.019 1.00 98.38 287 SER A CA 1
ATOM 2203 C C . SER A 1 287 ? -18.356 -5.315 -4.598 1.00 98.38 287 SER A C 1
ATOM 2205 O O . SER A 1 287 ? -18.160 -5.000 -3.423 1.00 98.38 287 SER A O 1
ATOM 2207 N N . LEU A 1 288 ? -17.504 -4.964 -5.570 1.00 97.88 288 LEU A N 1
ATOM 2208 C CA . LEU A 1 288 ? -16.284 -4.190 -5.306 1.00 97.88 288 LEU A CA 1
ATOM 2209 C C . LEU A 1 288 ? -16.577 -2.874 -4.564 1.00 97.88 288 LEU A C 1
ATOM 2211 O O . LEU A 1 288 ? -15.839 -2.498 -3.657 1.00 97.88 288 LEU A O 1
ATOM 2215 N N . HIS A 1 289 ? -17.667 -2.190 -4.927 1.00 97.38 289 HIS A N 1
ATOM 2216 C CA . HIS A 1 289 ? -18.078 -0.956 -4.260 1.00 97.38 289 HIS A CA 1
ATOM 2217 C C . HIS A 1 289 ? -18.445 -1.199 -2.792 1.00 97.38 289 HIS A C 1
ATOM 2219 O O . HIS A 1 289 ? -17.937 -0.492 -1.930 1.00 97.38 289 HIS A O 1
ATOM 2225 N N . SER A 1 290 ? -19.237 -2.236 -2.498 1.00 98.19 290 SER A N 1
ATOM 2226 C CA . SER A 1 290 ? -19.615 -2.574 -1.120 1.00 98.19 290 SER A CA 1
ATOM 2227 C C . SER A 1 290 ? -18.396 -2.916 -0.256 1.00 98.19 290 SER A C 1
ATOM 2229 O O . SER A 1 290 ? -18.249 -2.373 0.840 1.00 98.19 290 SER A O 1
ATOM 2231 N N . LEU A 1 291 ? -17.463 -3.723 -0.777 1.00 98.44 291 LEU A N 1
ATOM 2232 C CA . LEU A 1 291 ? -16.203 -4.026 -0.089 1.00 98.44 291 LEU A CA 1
ATOM 2233 C C . LEU A 1 291 ? -15.368 -2.764 0.169 1.00 98.44 291 LEU A C 1
ATOM 2235 O O . LEU A 1 291 ? -14.779 -2.619 1.241 1.00 98.44 291 LEU A O 1
ATOM 2239 N N . ARG A 1 292 ? -15.338 -1.826 -0.785 1.00 97.62 292 ARG A N 1
ATOM 2240 C CA . ARG A 1 292 ? -14.632 -0.546 -0.637 1.00 97.62 292 ARG A CA 1
ATOM 2241 C C . ARG A 1 292 ? -15.258 0.311 0.464 1.00 97.62 292 ARG A C 1
ATOM 2243 O O . ARG A 1 292 ? -14.525 0.814 1.310 1.00 97.62 292 ARG A O 1
ATOM 2250 N N . THR A 1 293 ? -16.583 0.428 0.506 1.00 97.50 293 THR A N 1
ATOM 2251 C CA . THR A 1 293 ? -17.297 1.167 1.560 1.00 97.50 293 THR A CA 1
ATOM 2252 C C . THR A 1 293 ? -17.071 0.536 2.940 1.00 97.50 293 THR A C 1
ATOM 2254 O O . THR A 1 293 ? -16.828 1.245 3.921 1.00 97.50 293 THR A O 1
ATOM 2257 N N . ARG A 1 294 ? -17.058 -0.804 3.033 1.00 97.81 294 ARG A N 1
ATOM 2258 C CA . ARG A 1 294 ? -16.677 -1.516 4.269 1.00 97.81 294 ARG A CA 1
ATOM 2259 C C . ARG A 1 294 ? -15.243 -1.178 4.687 1.00 97.81 294 ARG A C 1
ATOM 2261 O O . ARG A 1 294 ? -15.007 -0.869 5.852 1.00 97.81 294 ARG A O 1
ATOM 2268 N N . TRP A 1 295 ? -14.298 -1.165 3.747 1.00 96.94 295 TRP A N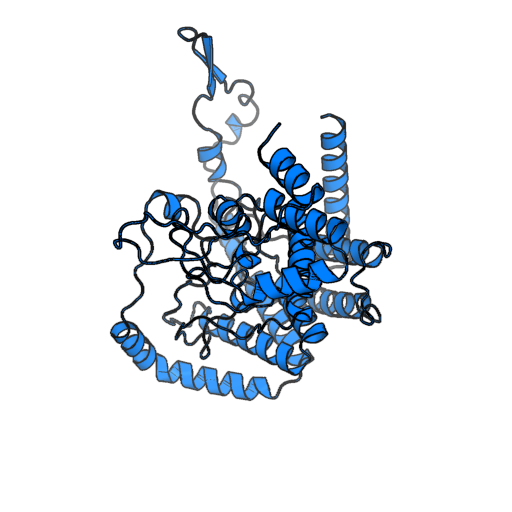 1
ATOM 2269 C CA . TRP A 1 295 ? -12.909 -0.787 4.022 1.00 96.94 295 TRP A CA 1
ATOM 2270 C C . TRP A 1 295 ? -12.761 0.669 4.495 1.00 96.94 295 TRP A C 1
ATOM 2272 O O . TRP A 1 295 ? -12.040 0.940 5.454 1.00 96.94 295 TRP A O 1
ATOM 2282 N N . MET A 1 296 ? -13.491 1.612 3.896 1.00 96.94 296 MET A N 1
ATOM 2283 C CA . MET A 1 296 ? -13.525 3.001 4.373 1.00 96.94 296 MET A CA 1
ATOM 2284 C C . MET A 1 296 ? -14.101 3.115 5.792 1.00 96.94 296 MET A C 1
ATOM 2286 O O . MET A 1 296 ? -13.612 3.905 6.598 1.00 96.94 296 MET A O 1
ATOM 2290 N N . SER A 1 297 ? -15.092 2.288 6.131 1.00 96.50 297 SER A N 1
ATOM 2291 C CA . SER A 1 297 ? -15.664 2.237 7.486 1.00 96.50 297 SER A CA 1
ATOM 2292 C C . SER A 1 297 ? -14.642 1.744 8.511 1.00 96.50 297 SER A C 1
ATOM 2294 O O . SER A 1 297 ? -14.551 2.282 9.613 1.00 96.50 297 SER A O 1
ATOM 2296 N N . VAL A 1 298 ? -13.811 0.773 8.128 1.00 94.75 298 VAL A N 1
ATOM 2297 C CA . VAL A 1 298 ? -12.679 0.305 8.937 1.00 94.75 298 VAL A CA 1
ATOM 2298 C C . VAL A 1 298 ? -11.646 1.416 9.156 1.00 94.75 298 VAL A C 1
ATOM 2300 O O . VAL A 1 298 ? -11.199 1.629 10.285 1.00 94.75 298 VAL A O 1
ATOM 2303 N N . ILE A 1 299 ? -11.299 2.156 8.100 1.00 93.31 299 ILE A N 1
ATOM 2304 C CA . ILE A 1 299 ? -10.429 3.337 8.181 1.00 93.31 299 ILE A CA 1
ATOM 2305 C C . ILE A 1 299 ? -10.977 4.353 9.195 1.00 93.31 299 ILE A C 1
ATOM 2307 O O . ILE A 1 299 ? -10.230 4.809 10.065 1.00 93.31 299 ILE A O 1
ATOM 2311 N N . LYS A 1 300 ? -12.275 4.672 9.116 1.00 94.38 300 LYS A N 1
ATOM 2312 C CA . LYS A 1 300 ? -12.938 5.585 10.052 1.00 94.38 300 LYS A CA 1
ATOM 2313 C C . LYS A 1 300 ? -12.866 5.081 11.489 1.00 94.38 300 LYS A C 1
ATOM 2315 O O . LYS A 1 300 ? -12.434 5.824 12.362 1.00 94.38 300 LYS A O 1
ATOM 2320 N N . ALA A 1 301 ? -13.219 3.820 11.729 1.00 93.44 301 ALA A N 1
ATOM 2321 C CA . ALA A 1 301 ? -13.187 3.242 13.069 1.00 93.44 301 ALA A CA 1
ATOM 2322 C C . ALA A 1 301 ? -11.781 3.307 13.693 1.00 93.44 301 ALA A C 1
ATOM 2324 O O . ALA A 1 301 ? -11.637 3.687 14.856 1.00 93.44 301 ALA A O 1
ATOM 2325 N N . LYS A 1 302 ? -10.728 3.012 12.913 1.00 90.88 302 LYS A N 1
ATOM 2326 C CA . LYS A 1 302 ? -9.339 3.169 13.377 1.00 90.88 302 LYS A CA 1
ATOM 2327 C C . LYS A 1 302 ? -8.977 4.628 13.660 1.00 90.88 302 LYS A C 1
ATOM 2329 O O . LYS A 1 302 ? -8.266 4.897 14.626 1.00 90.88 302 LYS A O 1
ATOM 2334 N N . TYR A 1 303 ? -9.451 5.566 12.841 1.00 90.94 303 TYR A N 1
ATOM 2335 C CA . TYR A 1 303 ? -9.222 6.990 13.075 1.00 90.94 303 TYR A CA 1
ATOM 2336 C C . TYR A 1 303 ? -9.896 7.466 14.362 1.00 90.94 303 TYR A C 1
ATOM 2338 O O . TYR A 1 303 ? -9.251 8.109 15.186 1.00 90.94 303 TYR A O 1
ATOM 2346 N N . ASP A 1 304 ? -11.161 7.108 14.569 1.00 92.25 304 ASP A N 1
ATOM 2347 C CA . ASP A 1 304 ? -11.922 7.484 15.760 1.00 92.25 304 ASP A CA 1
ATOM 2348 C C . ASP A 1 304 ? -11.250 6.931 17.032 1.00 92.25 304 ASP A C 1
ATOM 2350 O O . ASP A 1 304 ? -11.046 7.669 18.001 1.00 92.25 304 ASP A O 1
ATOM 2354 N N . ALA A 1 305 ? -10.792 5.673 16.995 1.00 90.44 305 ALA A N 1
ATOM 2355 C CA . ALA A 1 305 ? -10.020 5.062 18.078 1.00 90.44 305 ALA A CA 1
ATOM 2356 C C . ALA A 1 305 ? -8.687 5.790 18.341 1.00 90.44 305 ALA A C 1
ATOM 2358 O O . ALA A 1 305 ? -8.324 6.023 19.497 1.00 90.44 305 ALA A O 1
ATOM 2359 N N . HIS A 1 306 ? -7.976 6.207 17.285 1.00 88.12 306 HIS A N 1
ATOM 2360 C CA . HIS A 1 306 ? -6.756 7.014 17.404 1.00 88.12 306 HIS A CA 1
ATOM 2361 C C . HIS A 1 306 ? -7.028 8.366 18.070 1.00 88.12 306 HIS A C 1
ATOM 2363 O O . HIS A 1 306 ? -6.290 8.780 18.964 1.00 88.12 306 HIS A O 1
ATOM 2369 N N . ILE A 1 307 ? -8.105 9.053 17.682 1.00 89.62 307 ILE A N 1
ATOM 2370 C CA . ILE A 1 307 ? -8.502 10.324 18.300 1.00 89.62 307 ILE A CA 1
ATOM 2371 C C . ILE A 1 307 ? -8.823 10.132 19.783 1.00 89.62 307 ILE A C 1
ATOM 2373 O O . ILE A 1 307 ? -8.354 10.912 20.619 1.00 89.62 307 ILE A O 1
ATOM 2377 N N . GLU A 1 308 ? -9.565 9.083 20.136 1.00 91.50 308 GLU A N 1
ATOM 2378 C CA . GLU A 1 308 ? -9.859 8.764 21.532 1.00 91.50 308 GLU A CA 1
ATOM 2379 C C . GLU A 1 308 ? -8.576 8.480 22.329 1.00 91.50 308 GLU A C 1
ATOM 2381 O O . GLU A 1 308 ? -8.400 9.003 23.435 1.00 91.50 308 GLU A O 1
ATOM 2386 N N . GLN A 1 309 ? -7.649 7.704 21.760 1.00 87.50 309 GLN A N 1
ATOM 2387 C CA . GLN A 1 309 ? -6.354 7.420 22.371 1.00 87.50 309 GLN A CA 1
ATOM 2388 C C . GLN A 1 309 ? -5.546 8.701 22.604 1.00 87.50 309 GLN A C 1
ATOM 2390 O O . GLN A 1 309 ? -5.102 8.945 23.727 1.00 87.50 309 GLN A O 1
ATOM 2395 N N . VAL A 1 310 ? -5.398 9.548 21.585 1.00 86.50 310 VAL A N 1
ATOM 2396 C CA . VAL A 1 310 ? -4.672 10.822 21.693 1.00 86.50 310 VAL A CA 1
ATOM 2397 C C . VAL A 1 310 ? -5.303 11.720 22.757 1.00 86.50 310 VAL A C 1
ATOM 2399 O O . VAL A 1 310 ? -4.587 12.330 23.550 1.00 86.50 310 VAL A O 1
ATOM 2402 N N . ASN A 1 311 ? -6.634 11.779 22.839 1.00 88.69 311 ASN A N 1
ATOM 2403 C CA . ASN A 1 311 ? -7.330 12.553 23.868 1.00 88.69 311 ASN A CA 1
ATOM 2404 C C . ASN A 1 311 ? -7.064 12.004 25.280 1.00 88.69 311 ASN A C 1
ATOM 2406 O O . ASN A 1 311 ? -6.798 12.781 26.202 1.00 8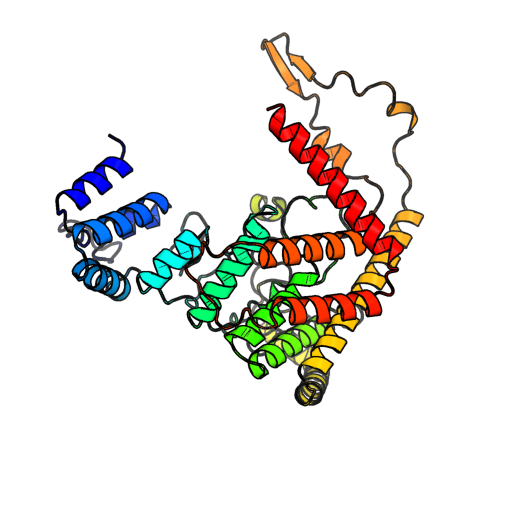8.69 311 ASN A O 1
ATOM 2410 N N . LYS A 1 312 ? -7.059 10.675 25.454 1.00 89.69 312 LYS A N 1
ATOM 2411 C CA . LYS A 1 312 ? -6.672 10.023 26.719 1.00 89.69 312 LYS A CA 1
ATOM 2412 C C . LYS A 1 312 ? -5.220 10.327 27.093 1.00 89.69 312 LYS A C 1
ATOM 2414 O O . LYS A 1 312 ? -4.931 10.564 28.266 1.00 89.69 312 LYS A O 1
ATOM 2419 N N . GLU A 1 313 ? -4.308 10.323 26.124 1.00 86.94 313 GLU A N 1
ATOM 2420 C CA . GLU A 1 313 ? -2.894 10.650 26.332 1.00 86.94 313 GLU A CA 1
ATOM 2421 C C . GLU A 1 313 ? -2.706 12.125 26.705 1.00 86.94 313 GLU A C 1
ATOM 2423 O O . GLU A 1 313 ? -2.006 12.413 27.674 1.00 86.94 313 GLU A O 1
ATOM 2428 N N . ARG A 1 314 ? -3.397 13.053 26.030 1.00 85.81 314 ARG A N 1
ATOM 2429 C CA . ARG A 1 314 ? -3.405 14.490 26.365 1.00 85.81 314 ARG A CA 1
ATOM 2430 C C . ARG A 1 314 ? -3.924 14.760 27.769 1.00 85.81 314 ARG A C 1
ATOM 2432 O O . ARG A 1 314 ? -3.311 15.527 28.499 1.00 85.81 314 ARG A O 1
ATOM 2439 N N . ALA A 1 315 ? -5.002 14.095 28.181 1.00 88.56 315 ALA A N 1
ATOM 2440 C CA . ALA A 1 315 ? -5.546 14.247 29.531 1.00 88.56 315 ALA A CA 1
ATOM 2441 C C . ALA A 1 315 ? -4.557 13.793 30.624 1.00 88.56 315 ALA A C 1
ATOM 2443 O O . ALA A 1 315 ? -4.564 14.318 31.738 1.00 88.56 315 ALA A O 1
ATOM 2444 N N . LYS A 1 316 ? -3.691 12.820 30.311 1.00 87.62 316 LYS A N 1
ATOM 2445 C CA . LYS A 1 316 ? -2.626 12.335 31.204 1.00 87.62 316 LYS A CA 1
ATOM 2446 C C . LYS A 1 316 ? -1.331 13.140 31.076 1.00 87.62 316 LYS A C 1
ATOM 2448 O O . LYS A 1 316 ? -0.470 13.044 31.954 1.00 87.62 316 LYS A O 1
ATOM 2453 N N . TYR A 1 317 ? -1.173 13.898 29.994 1.00 83.06 317 TYR A N 1
ATOM 2454 C CA . TYR A 1 317 ? 0.042 14.629 29.685 1.00 83.06 317 TYR A CA 1
ATOM 2455 C C . TYR A 1 317 ? 0.231 15.784 30.670 1.00 83.06 317 TYR A C 1
ATOM 2457 O O . TYR A 1 317 ? -0.522 16.753 30.694 1.00 83.06 317 TYR A O 1
ATOM 2465 N N . LYS A 1 318 ? 1.277 15.678 31.492 1.00 76.94 318 LYS A N 1
ATOM 2466 C CA . LYS A 1 318 ? 1.757 16.770 32.337 1.00 76.94 318 LYS A CA 1
ATOM 2467 C C . LYS A 1 318 ? 3.042 17.309 31.713 1.00 76.94 318 LYS A C 1
ATOM 2469 O O . LYS A 1 318 ? 4.024 16.553 31.667 1.00 76.94 318 LYS A O 1
ATOM 2474 N N . PRO A 1 319 ? 3.074 18.572 31.244 1.00 74.56 319 PRO A N 1
ATOM 2475 C CA . PRO A 1 319 ? 4.305 19.161 30.741 1.00 74.56 319 PRO A CA 1
ATOM 2476 C C . PRO A 1 319 ? 5.347 19.077 31.854 1.00 74.56 319 PRO A C 1
ATOM 2478 O O . PRO A 1 319 ? 5.166 19.597 32.950 1.00 74.56 319 PRO A O 1
ATOM 2481 N N . SER A 1 320 ? 6.398 18.296 31.614 1.00 61.34 320 SER A N 1
ATOM 2482 C CA . SER A 1 320 ? 7.362 17.944 32.664 1.00 61.34 320 SER A CA 1
ATOM 2483 C C . SER A 1 320 ? 8.413 19.026 32.900 1.00 61.34 320 SER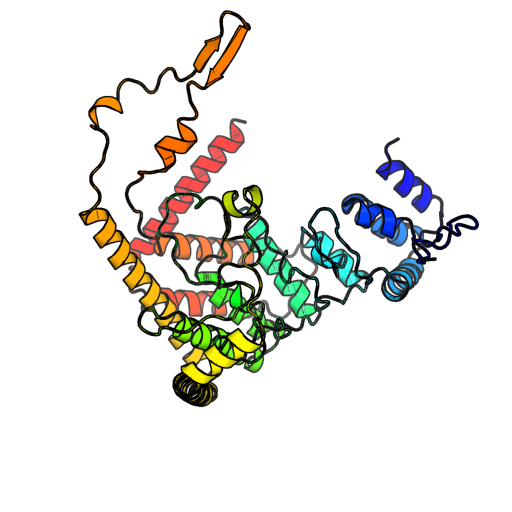 A C 1
ATOM 2485 O O . SER A 1 320 ? 9.282 18.843 33.746 1.00 61.34 320 SER A O 1
ATOM 2487 N N . PHE A 1 321 ? 8.349 20.121 32.146 1.00 60.97 321 PHE A N 1
ATOM 2488 C CA . PHE A 1 321 ? 9.250 21.252 32.266 1.00 60.97 321 PHE A CA 1
ATOM 2489 C C . PHE A 1 321 ? 8.432 22.500 32.596 1.00 60.97 321 PHE A C 1
ATOM 2491 O O . PHE A 1 321 ? 7.431 22.744 31.917 1.00 60.97 321 PHE A O 1
ATOM 2498 N N . PRO A 1 322 ? 8.830 23.279 33.618 1.00 58.28 322 PRO A N 1
ATOM 2499 C CA . PRO A 1 322 ? 8.303 24.618 33.818 1.00 58.28 322 PRO A CA 1
ATOM 2500 C C . PRO A 1 322 ? 8.498 25.409 32.524 1.00 58.28 322 PRO A C 1
ATOM 2502 O O . PRO A 1 322 ? 9.615 25.508 32.013 1.00 58.28 322 PRO A O 1
ATOM 2505 N N . THR A 1 323 ? 7.410 25.952 31.991 1.00 56.16 323 THR A N 1
ATOM 2506 C CA . THR A 1 323 ? 7.394 26.837 30.816 1.00 56.16 323 THR A CA 1
ATOM 2507 C C . THR A 1 323 ? 8.320 28.048 30.968 1.00 56.16 323 THR A C 1
ATOM 2509 O O . THR A 1 323 ? 8.738 28.627 29.971 1.00 56.16 323 THR A O 1
ATOM 2512 N N . ASP A 1 324 ? 8.722 28.366 32.197 1.00 54.31 324 ASP A N 1
ATOM 2513 C CA . ASP A 1 324 ? 9.539 29.526 32.554 1.00 54.31 324 ASP A CA 1
ATOM 2514 C C . ASP A 1 324 ? 10.990 29.458 32.030 1.00 54.31 324 ASP A C 1
ATOM 2516 O O . ASP A 1 324 ? 11.668 30.480 31.974 1.00 54.31 324 ASP A O 1
ATOM 2520 N N . TYR A 1 325 ? 11.479 28.287 31.592 1.00 53.50 325 TYR A N 1
ATOM 2521 C CA . TYR A 1 325 ? 12.799 28.158 30.947 1.00 53.50 325 TYR A CA 1
ATOM 2522 C C . TYR A 1 325 ? 12.784 28.402 29.424 1.00 53.50 325 TYR A C 1
ATOM 2524 O O . TYR A 1 325 ? 13.851 28.524 28.820 1.00 53.50 325 TYR A O 1
ATOM 2532 N N . ALA A 1 326 ? 11.612 28.472 28.780 1.00 52.34 326 ALA A N 1
ATOM 2533 C CA . ALA A 1 326 ? 11.510 28.448 27.316 1.00 52.34 326 ALA A CA 1
ATOM 2534 C C . ALA A 1 326 ? 11.725 29.812 26.630 1.00 52.34 326 ALA A C 1
ATOM 2536 O O . ALA A 1 326 ? 12.105 29.836 25.462 1.00 52.34 326 ALA A O 1
ATOM 2537 N N . GLU A 1 327 ? 11.543 30.939 27.325 1.00 54.94 327 GLU A N 1
ATOM 2538 C CA . GLU A 1 327 ? 11.660 32.269 26.698 1.00 54.94 327 GLU A CA 1
ATOM 2539 C C . GLU A 1 327 ? 13.047 32.925 26.846 1.00 54.94 327 GLU A C 1
ATOM 2541 O O . GLU A 1 327 ? 13.327 33.905 26.161 1.00 54.94 327 GLU A O 1
ATOM 2546 N N . GLY A 1 328 ? 13.948 32.392 27.685 1.00 49.97 328 GLY A N 1
ATOM 2547 C CA . GLY A 1 328 ? 15.182 33.103 28.063 1.00 49.97 328 GLY A CA 1
ATOM 2548 C C . GLY A 1 328 ? 16.531 32.497 27.655 1.00 49.97 328 GLY A C 1
ATOM 2549 O O . GLY A 1 328 ? 17.536 33.193 27.770 1.00 49.97 328 GLY A O 1
ATOM 2550 N N . GLN A 1 329 ? 16.614 31.228 27.228 1.00 49.62 329 GLN A N 1
ATOM 2551 C CA . GLN A 1 329 ? 17.909 30.515 27.230 1.00 49.62 329 GLN A CA 1
ATOM 2552 C C . GLN A 1 329 ? 18.213 29.602 26.029 1.00 49.62 329 GLN A C 1
ATOM 2554 O O . GLN A 1 329 ? 19.089 28.753 26.125 1.00 49.62 329 GLN A O 1
ATOM 2559 N N . LEU A 1 330 ? 17.575 29.802 24.871 1.00 52.78 330 LEU A N 1
ATOM 2560 C CA . LEU A 1 330 ? 17.944 29.102 23.620 1.00 52.78 330 LEU A CA 1
ATOM 2561 C C . LEU A 1 330 ? 19.015 29.834 22.786 1.00 52.78 330 LEU A C 1
ATOM 2563 O O . LEU A 1 330 ? 19.266 29.500 21.630 1.00 52.78 330 LEU A O 1
ATOM 2567 N N . GLN A 1 331 ? 19.670 30.838 23.366 1.00 51.22 331 GLN A N 1
ATOM 2568 C CA . GLN A 1 331 ? 20.704 31.634 22.710 1.00 51.22 331 GLN A CA 1
ATOM 2569 C C . GLN A 1 331 ? 22.098 31.217 23.225 1.00 51.22 331 GLN A C 1
ATOM 2571 O O . GLN A 1 331 ? 22.775 32.015 23.865 1.00 51.22 331 GLN A O 1
ATOM 2576 N N . GLY A 1 332 ? 22.531 29.960 23.015 1.00 55.56 332 GLY A N 1
ATOM 2577 C CA . GLY A 1 332 ? 23.886 29.569 23.454 1.00 55.56 332 GLY A CA 1
ATOM 2578 C C . GLY A 1 332 ? 24.352 28.103 23.420 1.00 55.56 332 GLY A C 1
ATOM 2579 O O . GLY A 1 332 ? 25.244 27.778 24.196 1.00 55.56 332 GLY A O 1
ATOM 2580 N N . ASP A 1 333 ? 23.849 27.214 22.558 1.00 60.38 333 ASP A N 1
ATOM 2581 C CA . ASP A 1 333 ? 24.136 25.761 22.671 1.00 60.38 333 ASP A CA 1
ATOM 2582 C C . ASP A 1 333 ? 25.440 25.260 22.004 1.00 60.38 333 ASP A C 1
ATOM 2584 O O . ASP A 1 333 ? 25.534 24.118 21.547 1.00 60.38 333 ASP A O 1
ATOM 2588 N N . PHE A 1 334 ? 26.492 26.080 21.989 1.00 64.38 334 PHE A N 1
ATOM 2589 C CA . PHE A 1 334 ? 27.843 25.617 21.658 1.00 64.38 334 PHE A CA 1
ATOM 2590 C C . PHE A 1 334 ? 28.779 25.900 22.833 1.00 64.38 334 PHE A C 1
ATOM 2592 O O . PHE A 1 334 ? 28.978 27.058 23.198 1.00 64.38 334 PHE A O 1
ATOM 2599 N N . GLN A 1 335 ? 29.397 24.861 23.408 1.00 70.69 335 GLN A N 1
ATOM 2600 C CA . GLN A 1 335 ? 30.586 25.076 24.230 1.00 70.69 335 GLN A CA 1
ATOM 2601 C C . GLN A 1 335 ? 31.773 25.177 23.292 1.00 70.69 335 GLN A C 1
ATOM 2603 O O . GLN A 1 335 ? 31.992 24.320 22.433 1.00 70.69 335 GLN A O 1
ATOM 2608 N N . VAL A 1 336 ? 32.550 26.232 23.493 1.00 74.62 336 VAL A N 1
ATOM 2609 C CA . VAL A 1 336 ? 33.854 26.373 22.865 1.00 74.62 336 VAL A CA 1
ATOM 2610 C C . VAL A 1 336 ? 34.847 25.543 23.672 1.00 74.62 336 VAL A C 1
ATOM 2612 O O . VAL A 1 336 ? 35.109 25.835 24.841 1.00 74.62 336 VAL A O 1
ATOM 2615 N N . ASP A 1 337 ? 35.404 24.505 23.055 1.00 79.38 337 ASP A N 1
ATOM 2616 C CA . ASP A 1 337 ? 36.592 23.823 23.551 1.00 79.38 337 ASP A CA 1
ATOM 2617 C C . ASP A 1 337 ? 37.812 24.709 23.321 1.00 79.38 337 ASP A C 1
ATOM 2619 O O . ASP A 1 337 ? 38.485 24.617 22.295 1.00 79.38 337 ASP A O 1
ATOM 2623 N N . TYR A 1 338 ? 38.141 25.571 24.275 1.00 83.44 338 TYR A N 1
ATOM 2624 C CA . TYR A 1 338 ? 39.327 26.419 24.140 1.00 83.44 338 TYR A CA 1
ATOM 2625 C C . TYR A 1 338 ? 40.637 25.623 24.063 1.00 83.44 338 TYR A C 1
ATOM 2627 O O . TYR A 1 338 ? 41.646 26.156 23.606 1.00 83.44 338 TYR A O 1
ATOM 2635 N N . LYS A 1 339 ? 40.654 24.359 24.507 1.00 78.19 339 LYS A N 1
ATOM 2636 C CA . LYS A 1 339 ? 41.858 23.524 24.464 1.00 78.19 339 LYS A CA 1
ATOM 2637 C C . LYS A 1 339 ? 42.098 22.947 23.069 1.00 78.19 339 LYS A C 1
ATOM 2639 O O . LYS A 1 339 ? 43.254 22.768 22.694 1.00 78.19 339 LYS A O 1
ATOM 2644 N N . ASN A 1 340 ? 41.029 22.671 22.323 1.00 81.69 340 ASN A N 1
ATOM 2645 C CA . ASN A 1 340 ? 41.092 22.075 20.987 1.00 81.69 340 ASN A CA 1
ATOM 2646 C C . ASN A 1 340 ? 40.608 23.014 19.866 1.00 81.69 340 ASN A C 1
ATOM 2648 O O . ASN A 1 340 ? 40.497 22.565 18.731 1.00 81.69 340 ASN A O 1
ATOM 2652 N N . ASP A 1 341 ? 40.294 24.274 20.182 1.00 80.69 341 ASP A N 1
ATOM 2653 C CA . ASP A 1 341 ? 39.733 25.293 19.277 1.00 80.69 341 ASP A CA 1
ATOM 2654 C C . ASP A 1 341 ? 38.562 24.771 18.427 1.00 80.69 341 ASP A C 1
ATOM 2656 O O . ASP A 1 341 ? 38.460 24.985 17.220 1.00 80.69 341 ASP A O 1
ATOM 2660 N N . THR A 1 342 ? 37.683 23.995 19.064 1.00 73.25 342 THR A N 1
ATOM 2661 C CA . THR A 1 342 ? 36.535 23.364 18.406 1.00 73.25 342 THR A CA 1
ATOM 2662 C C . THR A 1 342 ? 35.255 23.672 19.159 1.00 73.25 342 THR A C 1
ATOM 2664 O O . THR A 1 342 ? 35.227 23.756 20.382 1.00 73.25 342 THR A O 1
ATOM 2667 N N . TYR A 1 343 ? 34.169 23.847 18.416 1.00 78.25 343 TYR A N 1
ATOM 2668 C CA . TYR A 1 343 ? 32.835 23.950 18.991 1.00 78.25 343 TYR A CA 1
ATOM 2669 C C . TYR A 1 343 ? 32.284 22.537 19.119 1.00 78.25 343 TYR A C 1
ATOM 2671 O O . TYR A 1 343 ? 32.189 21.831 18.112 1.00 78.25 343 TYR A O 1
ATOM 2679 N N . TYR A 1 344 ? 31.900 22.124 20.324 1.00 60.94 344 TYR A N 1
ATOM 2680 C CA . TYR A 1 344 ? 31.077 20.933 20.486 1.00 60.94 344 TYR A CA 1
ATOM 2681 C C . TYR A 1 344 ? 29.688 21.316 21.006 1.00 60.94 344 TYR A C 1
ATOM 2683 O O . TYR A 1 344 ? 29.560 22.160 21.899 1.00 60.94 344 TYR A O 1
ATOM 2691 N N . PRO A 1 345 ? 28.626 20.722 20.437 1.00 63.88 345 PRO A N 1
ATOM 2692 C CA . PRO A 1 345 ? 27.281 20.905 20.958 1.00 63.88 345 PRO A CA 1
ATOM 2693 C C . PRO A 1 345 ? 27.240 20.370 22.397 1.00 63.88 345 PRO A C 1
ATOM 2695 O O . PRO A 1 345 ? 27.655 19.235 22.657 1.00 63.88 345 PRO A O 1
ATOM 2698 N N . VAL A 1 346 ? 26.806 21.200 23.351 1.00 57.16 346 VAL A N 1
ATOM 2699 C CA . VAL A 1 346 ? 26.699 20.795 24.763 1.00 57.16 346 VAL A CA 1
ATOM 2700 C C . VAL A 1 346 ? 25.522 19.843 24.887 1.00 57.16 346 VAL A C 1
ATOM 2702 O O . VAL A 1 346 ? 24.364 20.249 24.922 1.00 57.16 346 VAL A O 1
ATOM 2705 N N . GLY A 1 347 ? 25.830 18.549 24.913 1.00 53.44 347 GLY A N 1
ATOM 2706 C CA . GLY A 1 347 ? 24.824 17.501 24.813 1.00 53.44 347 GLY A CA 1
ATOM 2707 C C . GLY A 1 347 ? 24.238 17.430 23.405 1.00 53.44 347 GLY A C 1
ATOM 2708 O O . GLY A 1 347 ? 24.445 18.288 22.558 1.00 53.44 347 GLY A O 1
ATOM 2709 N N . TRP A 1 348 ? 23.488 16.381 23.117 1.00 46.78 348 TRP A N 1
ATOM 2710 C CA . TRP A 1 348 ? 22.534 16.420 22.018 1.00 46.78 348 TRP A CA 1
ATOM 2711 C C . TRP A 1 348 ? 21.183 16.796 22.637 1.00 46.78 348 TRP A C 1
ATOM 2713 O O . TRP A 1 348 ? 20.441 15.884 23.020 1.00 46.78 348 TRP A O 1
ATOM 2723 N N . PRO A 1 349 ? 20.821 18.094 22.759 1.00 48.19 349 PRO A N 1
ATOM 2724 C CA . PRO A 1 349 ? 19.453 18.474 23.096 1.00 48.19 349 PRO A CA 1
ATOM 2725 C C . PRO A 1 349 ? 18.450 17.833 22.136 1.00 48.19 349 PRO A C 1
ATOM 2727 O O . PRO A 1 349 ? 17.333 17.541 22.542 1.00 48.19 349 PRO A O 1
ATOM 2730 N N . SER A 1 350 ? 18.858 17.526 20.898 1.00 51.34 350 SER A N 1
ATOM 2731 C CA . SER A 1 350 ? 18.007 16.895 19.891 1.00 51.34 350 SER A CA 1
ATOM 2732 C C . SER A 1 350 ? 17.404 15.574 20.365 1.00 51.34 350 SER A C 1
ATOM 2734 O O . SER A 1 350 ? 16.215 15.364 20.171 1.00 51.34 350 SER A O 1
ATOM 2736 N N . VAL A 1 351 ? 18.147 14.704 21.056 1.00 48.59 351 VAL A N 1
ATOM 2737 C CA . VAL A 1 351 ? 17.581 13.413 21.478 1.00 48.59 351 VAL A CA 1
ATOM 2738 C C . VAL A 1 351 ? 16.640 13.596 22.667 1.00 48.59 351 VAL A C 1
ATOM 2740 O O . VAL A 1 351 ? 15.580 12.991 22.669 1.00 48.59 351 VAL A O 1
ATOM 2743 N N . ILE A 1 352 ? 16.950 14.468 23.636 1.00 48.03 352 ILE A N 1
ATOM 2744 C CA . ILE A 1 352 ? 16.136 14.629 24.858 1.00 48.03 352 ILE A CA 1
ATOM 2745 C C . ILE A 1 352 ? 14.903 15.534 24.647 1.00 48.03 352 ILE A C 1
ATOM 2747 O O . ILE A 1 352 ? 13.833 15.216 25.169 1.00 48.03 352 ILE A O 1
ATOM 2751 N N . PHE A 1 353 ? 14.992 16.597 23.835 1.00 48.69 353 PHE A N 1
ATOM 2752 C CA . PHE A 1 353 ? 13.841 17.455 23.495 1.00 48.69 353 PHE A CA 1
ATOM 2753 C C . PHE A 1 353 ? 12.813 16.768 22.586 1.00 48.69 353 PHE A C 1
ATOM 2755 O O . PHE A 1 353 ? 11.655 17.182 22.557 1.00 48.69 353 PHE A O 1
ATOM 2762 N N . MET A 1 354 ? 13.182 15.690 21.888 1.00 50.59 354 MET A N 1
ATOM 2763 C CA . MET A 1 354 ? 12.239 14.939 21.055 1.00 50.59 354 MET A CA 1
ATOM 2764 C C . MET A 1 354 ? 11.226 14.099 21.870 1.00 50.59 354 MET A C 1
ATOM 2766 O O . MET A 1 354 ? 10.235 13.643 21.305 1.00 50.59 354 MET A O 1
ATOM 2770 N N . PHE A 1 355 ? 11.398 13.903 23.188 1.00 50.53 355 PHE A N 1
ATOM 2771 C CA . PHE A 1 355 ? 10.590 12.937 23.967 1.00 50.53 355 PHE A CA 1
ATOM 2772 C C . PHE A 1 355 ? 9.300 13.460 24.613 1.00 50.53 355 PHE A C 1
ATOM 2774 O O . PHE A 1 355 ? 8.596 12.664 25.234 1.00 50.53 355 PHE A O 1
ATOM 2781 N N . LYS A 1 356 ? 8.963 14.753 24.523 1.00 54.72 356 LYS A N 1
ATOM 2782 C CA . LYS A 1 356 ? 7.762 15.303 25.192 1.00 54.72 356 LYS A CA 1
ATOM 2783 C C . LYS A 1 356 ? 7.111 16.434 24.404 1.00 54.72 356 LYS A C 1
ATOM 2785 O O . LYS A 1 356 ? 6.912 17.532 24.909 1.00 54.72 356 LYS A O 1
ATOM 2790 N N . THR A 1 357 ? 6.803 16.183 23.141 1.00 58.84 357 THR A N 1
ATOM 2791 C CA . THR A 1 357 ? 5.821 17.011 22.435 1.00 58.84 357 THR A CA 1
ATOM 2792 C C . THR A 1 357 ? 4.422 16.543 22.827 1.00 58.84 357 THR A C 1
ATOM 2794 O O . THR A 1 357 ? 4.204 15.356 23.065 1.00 58.84 357 THR A O 1
ATOM 2797 N N . GLU A 1 358 ? 3.489 17.485 22.959 1.00 63.19 358 GLU A N 1
ATOM 2798 C CA . GLU A 1 358 ? 2.081 17.178 23.220 1.00 63.19 358 GLU A CA 1
ATOM 2799 C C . GLU A 1 358 ? 1.584 16.136 22.201 1.00 63.19 358 GLU A C 1
ATOM 2801 O O . GLU A 1 358 ? 1.869 16.302 21.007 1.00 63.19 358 GLU A O 1
ATOM 2806 N N . PRO A 1 359 ? 0.854 15.085 22.625 1.00 70.50 359 PRO A N 1
ATOM 2807 C CA . PRO A 1 359 ? 0.285 14.117 21.696 1.00 70.50 359 PRO A CA 1
ATOM 2808 C C . PRO A 1 359 ? -0.502 14.845 20.600 1.00 70.50 359 PRO A C 1
ATOM 2810 O O . PRO A 1 359 ? -1.364 15.684 20.883 1.00 70.50 359 PRO A O 1
ATOM 2813 N N . ARG A 1 360 ? -0.190 14.579 19.330 1.00 71.94 360 ARG A N 1
ATOM 2814 C CA . ARG A 1 360 ? -0.856 15.226 18.192 1.00 71.94 360 ARG A CA 1
ATOM 2815 C C . ARG A 1 360 ? -1.818 14.254 17.535 1.00 71.94 360 ARG A C 1
ATOM 2817 O O . ARG A 1 360 ? -1.433 13.167 17.123 1.00 71.94 360 ARG A O 1
ATOM 2824 N N . ALA A 1 361 ? -3.068 14.685 17.412 1.00 74.25 361 ALA A N 1
ATOM 2825 C CA . ALA A 1 361 ? -4.049 13.980 16.607 1.00 74.25 361 ALA A CA 1
ATOM 2826 C C . ALA A 1 361 ? -3.598 13.967 15.142 1.00 74.25 361 ALA A C 1
ATOM 2828 O O . ALA A 1 361 ? -3.050 14.956 14.644 1.00 74.25 361 ALA A O 1
ATOM 2829 N N . TYR A 1 362 ? -3.849 12.856 14.450 1.00 76.44 362 TYR A N 1
ATOM 2830 C CA . TYR A 1 362 ? -3.632 12.790 13.012 1.00 76.44 362 TYR A CA 1
ATOM 2831 C C . TYR A 1 362 ? -4.605 13.757 12.324 1.00 76.44 362 TYR A C 1
ATOM 2833 O O . TYR A 1 362 ? -5.820 13.688 12.529 1.00 76.44 362 TYR A O 1
ATOM 2841 N N . ALA A 1 363 ? -4.081 14.689 11.529 1.00 82.06 363 ALA A N 1
ATOM 2842 C CA . ALA A 1 363 ? -4.895 15.698 10.863 1.00 82.06 363 ALA A CA 1
ATOM 2843 C C . ALA A 1 363 ? -5.466 15.138 9.553 1.00 82.06 363 ALA A C 1
ATOM 2845 O O . ALA A 1 363 ? -4.851 15.286 8.495 1.00 82.06 363 ALA A O 1
ATOM 2846 N N . MET A 1 364 ? -6.651 14.520 9.617 1.00 85.31 364 MET A N 1
ATOM 2847 C CA . MET A 1 364 ? -7.312 13.940 8.440 1.00 85.31 364 MET A CA 1
ATOM 2848 C C . MET A 1 364 ? -7.483 14.964 7.311 1.00 85.31 364 MET A C 1
ATOM 2850 O O . MET A 1 364 ? -7.182 14.684 6.156 1.00 85.31 364 MET A O 1
ATOM 2854 N N . THR A 1 365 ? -7.868 16.191 7.657 1.00 84.50 365 THR A N 1
ATOM 2855 C CA . THR A 1 365 ? -8.008 17.312 6.715 1.00 84.50 365 THR A CA 1
ATOM 2856 C C . THR A 1 365 ? -6.705 17.632 5.982 1.00 84.50 365 THR A C 1
ATOM 2858 O O . THR A 1 365 ? -6.725 17.929 4.787 1.00 84.50 365 THR A O 1
ATOM 2861 N N . GLY A 1 366 ? -5.559 17.522 6.662 1.00 82.38 366 GLY A N 1
ATOM 2862 C CA . GLY A 1 366 ? -4.236 17.684 6.059 1.00 82.38 366 GLY A CA 1
ATOM 2863 C C . GLY A 1 366 ? -3.903 16.559 5.081 1.00 82.38 366 GLY A C 1
ATOM 2864 O O . GLY A 1 366 ? -3.369 16.830 4.005 1.00 82.38 366 GLY A O 1
ATOM 2865 N N . ALA A 1 367 ? -4.286 15.320 5.401 1.00 84.19 367 ALA A N 1
ATOM 2866 C CA . ALA A 1 367 ? -4.105 14.166 4.523 1.00 84.19 367 ALA A CA 1
ATOM 2867 C C . ALA A 1 367 ? -4.993 14.258 3.266 1.00 84.19 367 ALA A C 1
ATOM 2869 O O . ALA A 1 367 ? -4.481 14.121 2.155 1.00 84.19 367 ALA A O 1
ATOM 2870 N N . VAL A 1 368 ? -6.282 14.590 3.428 1.00 87.38 368 VAL A N 1
ATOM 2871 C CA . VAL A 1 368 ? -7.226 14.844 2.320 1.00 87.38 368 VAL A CA 1
ATOM 2872 C C . VAL A 1 368 ? -6.707 15.963 1.417 1.00 87.38 368 VAL A C 1
ATOM 2874 O O . VAL A 1 368 ? -6.634 15.792 0.205 1.00 87.38 368 VAL A O 1
ATOM 2877 N N . SER A 1 369 ? -6.292 17.094 1.997 1.00 83.19 369 SER A N 1
ATOM 2878 C CA . SER A 1 369 ? -5.804 18.253 1.231 1.00 83.19 369 SER A CA 1
ATOM 2879 C C . SER A 1 369 ? -4.528 17.934 0.453 1.00 83.19 369 SER A C 1
ATOM 2881 O O . SER A 1 369 ? -4.364 18.376 -0.685 1.00 83.19 369 SER A O 1
ATOM 2883 N N . SER A 1 370 ? -3.633 17.146 1.054 1.00 83.06 370 SER A N 1
ATOM 2884 C CA . SER A 1 370 ? -2.406 16.682 0.398 1.00 83.06 370 SER A CA 1
ATOM 2885 C C . SER A 1 370 ? -2.717 15.773 -0.790 1.00 83.06 370 SER A C 1
ATOM 2887 O O . SER A 1 370 ? -2.167 15.977 -1.872 1.00 83.06 370 SER A O 1
ATOM 2889 N N . TYR A 1 371 ? -3.634 14.815 -0.614 1.00 87.69 371 TYR A N 1
ATOM 2890 C CA . TYR A 1 371 ? -4.049 13.911 -1.687 1.00 87.69 371 TYR A CA 1
ATOM 2891 C C . TYR A 1 371 ? -4.783 14.657 -2.812 1.00 87.69 371 TYR A C 1
ATOM 2893 O O . TYR A 1 371 ? -4.451 14.477 -3.978 1.00 87.69 371 TYR A O 1
ATOM 2901 N N . ASP A 1 372 ? -5.715 15.553 -2.484 1.00 86.44 372 ASP A N 1
ATOM 2902 C CA . ASP A 1 372 ? -6.442 16.394 -3.449 1.00 86.44 372 ASP A CA 1
ATOM 2903 C C . ASP A 1 372 ? -5.493 17.289 -4.268 1.00 86.44 372 ASP A C 1
ATOM 2905 O O . ASP A 1 372 ? -5.615 17.400 -5.489 1.00 86.44 372 ASP A O 1
ATOM 2909 N N . SER A 1 373 ? -4.489 17.881 -3.613 1.00 84.19 373 SER A N 1
ATOM 2910 C CA . SER A 1 373 ? -3.456 18.680 -4.288 1.00 84.19 373 SER A CA 1
ATOM 2911 C C . SER A 1 373 ? -2.633 17.839 -5.264 1.00 84.19 373 SER A C 1
ATOM 2913 O O . SER A 1 373 ? -2.415 18.260 -6.401 1.00 84.19 373 SER A O 1
ATOM 2915 N N . TRP A 1 374 ? -2.216 16.639 -4.850 1.00 87.06 374 TRP A N 1
ATOM 2916 C CA . TRP A 1 374 ? -1.529 15.693 -5.729 1.00 87.06 374 TRP A CA 1
ATOM 2917 C C . TRP A 1 374 ? -2.411 15.257 -6.903 1.00 87.06 374 TRP A C 1
ATOM 2919 O O . TRP A 1 374 ? -1.964 15.286 -8.047 1.00 87.06 374 TRP A O 1
ATOM 2929 N N . LEU A 1 375 ? -3.677 14.923 -6.643 1.00 87.56 375 LEU A N 1
ATOM 2930 C CA . LEU A 1 375 ? -4.626 14.476 -7.658 1.00 87.56 375 LEU A CA 1
ATOM 2931 C C . LEU A 1 375 ? -4.804 15.537 -8.754 1.00 87.56 375 LEU A C 1
ATOM 2933 O O . LEU A 1 375 ? -4.768 15.218 -9.944 1.00 87.56 375 LEU A O 1
ATOM 2937 N N . ARG A 1 376 ? -4.940 16.813 -8.365 1.00 86.12 376 ARG A N 1
ATOM 2938 C CA . ARG A 1 376 ? -4.999 17.939 -9.313 1.00 86.12 376 ARG A CA 1
ATOM 2939 C C . ARG A 1 376 ? -3.684 18.152 -10.053 1.00 86.12 376 ARG A C 1
ATOM 2941 O O . ARG A 1 376 ? -3.717 18.418 -11.253 1.00 86.12 376 ARG A O 1
ATOM 2948 N N . TYR A 1 377 ? -2.552 18.051 -9.357 1.00 84.56 377 TYR A N 1
ATOM 2949 C CA . TYR A 1 377 ? -1.230 18.166 -9.971 1.00 84.56 377 TYR A CA 1
ATOM 2950 C C . TYR A 1 377 ? -1.031 17.106 -11.060 1.00 84.56 377 TYR A C 1
ATOM 2952 O O . TYR A 1 377 ? -0.694 17.456 -12.188 1.00 84.56 377 TYR A O 1
ATOM 2960 N N . GLU A 1 378 ? -1.308 15.837 -10.759 1.00 82.75 378 GLU A N 1
ATOM 2961 C CA . GLU A 1 378 ? -1.192 14.735 -11.721 1.00 82.75 378 GLU A CA 1
ATOM 2962 C C . GLU A 1 378 ? -2.174 14.877 -12.883 1.00 82.75 378 GLU A C 1
ATOM 2964 O O . GLU A 1 378 ? -1.800 14.658 -14.034 1.00 82.75 378 GLU A O 1
ATOM 2969 N N . HIS A 1 379 ? -3.406 15.317 -12.616 1.00 85.25 379 HIS A N 1
ATOM 2970 C CA . HIS A 1 379 ? -4.377 15.596 -13.671 1.00 85.25 379 HIS A CA 1
ATOM 2971 C C . HIS A 1 379 ? -3.914 16.719 -14.617 1.00 85.25 379 HIS A C 1
ATOM 2973 O O . HIS A 1 379 ? -4.118 16.637 -15.827 1.00 85.25 379 HIS A O 1
ATOM 2979 N N . GLY A 1 380 ? -3.272 17.762 -14.079 1.00 82.38 380 GLY A N 1
ATOM 2980 C CA . GLY A 1 380 ? -2.742 18.892 -14.847 1.00 82.38 380 GLY A CA 1
ATOM 2981 C C . GLY A 1 380 ? -1.376 18.649 -15.499 1.00 82.38 380 GLY A C 1
ATOM 2982 O O . GLY A 1 380 ? -0.931 19.475 -16.297 1.00 82.38 380 GLY A O 1
ATOM 2983 N N . ARG A 1 381 ? -0.694 17.544 -15.174 1.00 79.00 381 ARG A N 1
ATOM 2984 C CA . ARG A 1 381 ? 0.645 17.222 -15.683 1.00 79.00 381 ARG A CA 1
ATOM 2985 C C . ARG A 1 381 ? 0.573 16.943 -17.193 1.00 79.00 381 ARG A C 1
ATOM 2987 O O . ARG A 1 381 ? -0.012 15.950 -17.626 1.00 79.00 381 ARG A O 1
ATOM 2994 N N . THR A 1 382 ? 1.155 17.834 -18.002 1.00 58.84 382 THR A N 1
ATOM 2995 C CA . THR A 1 382 ? 1.198 17.714 -19.471 1.00 58.84 382 THR A CA 1
ATOM 2996 C C . THR A 1 382 ? 2.061 16.528 -19.928 1.00 58.84 382 THR A C 1
ATOM 2998 O O . THR A 1 382 ? 3.051 16.190 -19.285 1.00 58.84 382 THR A O 1
ATOM 3001 N N . ASP A 1 383 ? 1.652 15.912 -21.044 1.00 55.09 383 ASP A N 1
ATOM 3002 C CA . ASP A 1 383 ? 1.986 14.582 -21.606 1.00 55.09 383 ASP A CA 1
ATOM 3003 C C . ASP A 1 383 ? 3.471 14.249 -21.935 1.00 55.09 383 ASP A C 1
ATOM 3005 O O . ASP A 1 383 ? 3.744 13.482 -22.858 1.00 55.09 383 ASP A O 1
ATOM 3009 N N . ASP A 1 384 ? 4.463 14.738 -21.192 1.00 57.28 384 ASP A N 1
ATOM 3010 C CA . ASP A 1 384 ? 5.880 14.447 -21.493 1.00 57.28 384 ASP A CA 1
ATOM 3011 C C . ASP A 1 384 ? 6.327 13.011 -21.137 1.00 57.28 384 ASP A C 1
ATOM 3013 O O . ASP A 1 384 ? 7.477 12.638 -21.388 1.00 57.28 384 ASP A O 1
ATOM 3017 N N . TYR A 1 385 ? 5.443 12.170 -20.581 1.00 56.16 385 TYR A N 1
ATOM 3018 C CA . TYR A 1 385 ? 5.760 10.774 -20.268 1.00 56.16 385 TYR A CA 1
ATOM 3019 C C . TYR A 1 385 ? 5.184 9.783 -21.299 1.00 56.16 385 TYR A C 1
ATOM 3021 O O . TYR A 1 385 ? 3.981 9.781 -21.555 1.00 56.16 385 TYR A O 1
ATOM 3029 N N . PRO A 1 386 ? 6.017 8.881 -21.859 1.00 52.34 386 PRO A N 1
ATOM 3030 C CA . PRO A 1 386 ? 5.626 7.959 -22.930 1.00 52.34 386 PRO A CA 1
ATOM 3031 C C . PRO A 1 386 ? 4.722 6.802 -22.480 1.00 52.34 386 PRO A C 1
ATOM 3033 O O . PRO A 1 386 ? 4.267 6.031 -23.323 1.00 52.34 386 PRO A O 1
ATOM 3036 N N . ILE A 1 387 ? 4.442 6.672 -21.181 1.00 53.41 387 ILE A N 1
ATOM 3037 C CA . ILE A 1 387 ? 3.460 5.713 -20.662 1.00 53.41 387 ILE A CA 1
ATOM 3038 C C . ILE A 1 387 ? 2.084 6.368 -20.820 1.00 53.41 387 ILE A C 1
ATOM 3040 O O . ILE A 1 387 ? 1.501 6.918 -19.889 1.00 53.41 387 ILE A O 1
ATOM 3044 N N . ARG A 1 388 ? 1.627 6.424 -22.075 1.00 52.94 388 ARG A N 1
ATOM 3045 C CA . ARG A 1 388 ? 0.288 6.884 -22.432 1.00 52.94 388 ARG A CA 1
ATOM 3046 C C . ARG A 1 388 ? -0.714 5.834 -22.007 1.00 52.94 388 ARG A C 1
ATOM 3048 O O . ARG A 1 388 ? -0.683 4.717 -22.514 1.00 52.94 388 ARG A O 1
ATOM 3055 N N . ASP A 1 389 ? -1.639 6.248 -21.157 1.00 54.88 389 ASP A N 1
ATOM 3056 C CA . ASP A 1 389 ? -2.738 5.406 -20.745 1.00 54.88 389 ASP A CA 1
ATOM 3057 C C . ASP A 1 389 ? -4.030 5.803 -21.468 1.00 54.88 389 ASP A C 1
ATOM 3059 O O . ASP A 1 389 ? -4.527 6.927 -21.350 1.00 54.88 389 ASP A O 1
ATOM 3063 N N . VAL A 1 390 ? -4.602 4.841 -22.191 1.00 52.88 390 VAL A N 1
ATOM 3064 C CA . VAL A 1 390 ? -5.995 4.856 -22.666 1.00 52.88 390 VAL A CA 1
ATOM 3065 C C . VAL A 1 390 ? -6.962 5.013 -21.471 1.00 52.88 390 VAL A C 1
ATOM 3067 O O . VAL A 1 390 ? -8.113 5.411 -21.645 1.00 52.88 390 VAL A O 1
ATOM 3070 N N . ARG A 1 391 ? -6.485 4.786 -20.238 1.00 61.12 391 ARG A N 1
ATOM 3071 C CA . ARG A 1 391 ? -7.253 4.825 -18.987 1.00 61.12 391 ARG A CA 1
ATOM 3072 C C . ARG A 1 391 ? -7.366 6.200 -18.307 1.00 61.12 391 ARG A C 1
ATOM 3074 O O . ARG A 1 391 ? -7.973 6.268 -17.238 1.00 61.12 391 ARG A O 1
ATOM 3081 N N . LYS A 1 392 ? -6.881 7.307 -18.904 1.00 66.69 392 LYS A N 1
ATOM 3082 C CA . LYS A 1 392 ? -7.135 8.664 -18.351 1.00 66.69 392 LYS A CA 1
ATOM 3083 C C . LYS A 1 392 ? -8.629 9.019 -18.310 1.00 66.69 392 LYS A C 1
ATOM 3085 O O . LYS A 1 392 ? -9.029 9.837 -17.485 1.00 66.69 392 LYS A O 1
ATOM 3090 N N . SER A 1 393 ? -9.461 8.415 -19.165 1.00 71.38 393 SER A N 1
ATOM 3091 C CA . SER A 1 393 ? -10.907 8.655 -19.130 1.00 71.38 393 SER A CA 1
ATOM 3092 C C . SER A 1 393 ? -11.493 8.188 -17.793 1.00 71.38 393 SER A C 1
ATOM 3094 O O . SER A 1 393 ? -11.402 7.011 -17.425 1.00 71.38 393 SER A O 1
ATOM 3096 N N . GLY A 1 394 ? -12.054 9.127 -17.033 1.00 84.06 394 GLY A N 1
ATOM 3097 C CA . GLY A 1 394 ? -12.609 8.851 -15.713 1.00 84.06 394 GLY A CA 1
ATOM 3098 C C . GLY A 1 394 ? -11.569 8.672 -14.601 1.00 84.06 394 GLY A C 1
ATOM 3099 O O . GLY A 1 394 ? -11.966 8.348 -13.487 1.00 84.06 394 GLY A O 1
ATOM 3100 N N . TRP A 1 395 ? -10.258 8.809 -14.856 1.00 89.50 395 TRP A N 1
ATOM 3101 C CA . TRP A 1 395 ? -9.214 8.572 -13.838 1.00 89.50 395 TRP A CA 1
ATOM 3102 C C . TRP A 1 395 ? -9.357 9.520 -12.647 1.00 89.50 395 TRP A C 1
ATOM 3104 O O . TRP A 1 395 ? -9.311 9.089 -11.490 1.00 89.50 395 TRP A O 1
ATOM 3114 N N . PHE A 1 396 ? -9.562 10.803 -12.953 1.00 90.19 396 PHE A N 1
ATOM 3115 C CA . PHE A 1 396 ? -9.743 11.847 -11.957 1.00 90.19 396 PHE A CA 1
ATOM 3116 C C . PHE A 1 396 ? -11.083 11.672 -11.248 1.00 90.19 396 PHE A C 1
ATOM 3118 O O . PHE A 1 396 ? -11.136 11.686 -10.023 1.00 90.19 396 PHE A O 1
ATOM 3125 N N . GLU A 1 397 ? -12.153 11.432 -12.005 1.00 91.62 397 GLU A N 1
ATOM 3126 C CA . GLU A 1 397 ? -13.512 11.276 -11.493 1.00 91.62 397 GLU A CA 1
ATOM 3127 C C . GLU A 1 397 ? -13.644 10.063 -10.568 1.00 91.62 397 GLU A C 1
ATOM 3129 O O . GLU A 1 397 ? -14.289 10.167 -9.528 1.00 91.62 397 GLU A O 1
ATOM 3134 N N . ARG A 1 398 ? -12.998 8.932 -10.891 1.00 91.62 398 ARG A N 1
ATOM 3135 C CA . ARG A 1 398 ? -12.975 7.739 -10.027 1.00 91.62 398 ARG A CA 1
ATOM 3136 C C . ARG A 1 398 ? -12.346 8.051 -8.672 1.00 91.62 398 ARG A C 1
ATOM 3138 O O . ARG A 1 398 ? -12.938 7.731 -7.643 1.00 91.62 398 ARG A O 1
ATOM 3145 N N . ARG A 1 399 ? -11.177 8.700 -8.671 1.00 93.31 399 ARG A N 1
ATOM 3146 C CA . ARG A 1 399 ? -10.453 9.068 -7.444 1.00 93.31 399 ARG A CA 1
ATOM 3147 C C . ARG A 1 399 ? -11.179 10.137 -6.646 1.00 93.31 399 ARG A C 1
ATOM 3149 O O . ARG A 1 399 ? -11.394 9.966 -5.452 1.00 93.31 399 ARG A O 1
ATOM 3156 N N . ALA A 1 400 ? -11.647 11.187 -7.311 1.00 93.56 400 ALA A N 1
ATOM 3157 C CA . ALA A 1 400 ? -12.475 12.213 -6.691 1.00 93.56 400 ALA A CA 1
ATOM 3158 C C . ALA A 1 400 ? -13.756 11.622 -6.077 1.00 93.56 400 ALA A C 1
ATOM 3160 O O . ALA A 1 400 ? -14.160 12.040 -4.995 1.00 93.56 400 ALA A O 1
ATOM 3161 N N . GLY A 1 401 ? -14.364 10.627 -6.733 1.00 94.19 401 GLY A N 1
ATOM 3162 C CA . GLY A 1 401 ? -15.560 9.938 -6.256 1.00 94.19 401 GLY A CA 1
ATOM 3163 C C . GLY A 1 401 ? -15.347 9.240 -4.916 1.00 94.19 401 GLY A C 1
ATOM 3164 O O . GLY A 1 401 ? -16.073 9.519 -3.965 1.00 94.19 401 GLY A O 1
ATOM 3165 N N . TRP A 1 402 ? -14.326 8.386 -4.810 1.00 95.31 402 TRP A N 1
ATOM 3166 C CA . TRP A 1 402 ? -14.066 7.676 -3.556 1.00 95.31 402 TRP A CA 1
ATOM 3167 C C . TRP A 1 402 ? -13.437 8.580 -2.481 1.00 95.31 402 TRP A C 1
ATOM 3169 O O . TRP A 1 402 ? -13.663 8.355 -1.295 1.00 95.31 402 TRP A O 1
ATOM 3179 N N . VAL A 1 403 ? -12.694 9.634 -2.854 1.00 94.38 403 VAL A N 1
ATOM 3180 C CA . VAL A 1 403 ? -12.226 10.651 -1.890 1.00 94.38 403 VAL A CA 1
ATOM 3181 C C . VAL A 1 403 ? -13.414 11.368 -1.269 1.00 94.38 403 VAL A C 1
ATOM 3183 O O . VAL A 1 403 ? -13.443 11.547 -0.055 1.00 94.38 403 VAL A O 1
ATOM 3186 N N . LYS A 1 404 ? -14.402 11.754 -2.083 1.00 94.50 404 LYS A N 1
ATOM 3187 C CA . LYS A 1 404 ? -15.634 12.366 -1.591 1.00 94.50 404 LYS A CA 1
ATOM 3188 C C . LYS A 1 404 ? -16.384 11.418 -0.655 1.00 94.50 404 LYS A C 1
ATOM 3190 O O . LYS A 1 404 ? -16.742 11.836 0.436 1.00 94.50 404 LYS A O 1
ATOM 3195 N N . GLU A 1 405 ? -16.559 10.156 -1.048 1.00 95.56 405 GLU A N 1
ATOM 3196 C CA . GLU A 1 405 ? -17.192 9.132 -0.203 1.00 95.56 405 GLU A CA 1
ATOM 3197 C C . GLU A 1 405 ? -16.491 9.011 1.158 1.00 95.56 405 GLU A C 1
ATOM 3199 O O . GLU A 1 405 ? -17.151 9.008 2.193 1.00 95.56 405 GLU A O 1
ATOM 3204 N N . LEU A 1 406 ? -15.153 8.990 1.171 1.00 94.25 406 LEU A N 1
ATOM 3205 C CA . LEU A 1 406 ? -14.386 8.954 2.412 1.00 94.25 406 LEU A CA 1
ATOM 3206 C C . LEU A 1 406 ? -14.562 10.238 3.235 1.00 94.25 406 LEU A C 1
ATOM 3208 O O . LEU A 1 406 ? -14.739 10.153 4.442 1.00 94.25 406 LEU A O 1
ATOM 3212 N N . VAL A 1 407 ? -14.519 11.420 2.618 1.00 92.88 407 VAL A N 1
ATOM 3213 C CA . VAL A 1 407 ? -14.727 12.709 3.307 1.00 92.88 407 VAL A CA 1
ATOM 3214 C C . VAL A 1 407 ? -16.108 12.771 3.959 1.00 92.88 407 VAL A C 1
ATOM 3216 O O . VAL A 1 407 ? -16.202 13.138 5.131 1.00 92.88 407 VAL A O 1
ATOM 3219 N N . ASP A 1 408 ? -17.144 12.359 3.225 1.00 93.94 408 ASP A N 1
ATOM 3220 C CA . ASP A 1 408 ? -18.524 12.299 3.707 1.00 93.94 408 ASP A CA 1
ATOM 3221 C C . ASP A 1 408 ? -18.638 11.303 4.876 1.00 93.94 408 ASP A C 1
ATOM 3223 O O . ASP A 1 408 ? -19.214 11.627 5.914 1.00 93.94 408 ASP A O 1
ATOM 3227 N N . LEU A 1 409 ? -18.024 10.118 4.754 1.00 94.88 409 LEU A N 1
ATOM 3228 C CA . LEU A 1 409 ? -18.005 9.099 5.808 1.00 94.88 409 LEU A CA 1
ATOM 3229 C C . LEU A 1 409 ? -17.280 9.575 7.072 1.00 94.88 409 LEU A C 1
ATOM 3231 O O . LEU A 1 409 ? -17.700 9.261 8.182 1.00 94.88 409 LEU A O 1
ATOM 3235 N N . MET A 1 410 ? -16.188 10.322 6.908 1.00 92.12 410 MET A N 1
ATOM 3236 C CA . MET A 1 410 ? -15.397 10.890 8.002 1.00 92.12 410 MET A CA 1
ATOM 3237 C C . MET A 1 410 ? -16.062 12.111 8.654 1.00 92.12 410 MET A C 1
ATOM 3239 O O . MET A 1 410 ? -15.503 12.639 9.613 1.00 92.12 410 MET A O 1
ATOM 3243 N N . GLU A 1 411 ? -17.223 12.547 8.151 1.00 93.81 411 GLU A N 1
ATOM 3244 C CA . GLU A 1 411 ? -17.988 13.699 8.645 1.00 93.81 411 GLU A CA 1
ATOM 3245 C C . GLU A 1 411 ? -17.171 15.004 8.660 1.00 93.81 411 GLU A C 1
ATOM 3247 O O . GLU A 1 411 ? -17.375 15.878 9.502 1.00 93.81 411 GLU A O 1
ATOM 3252 N N . LEU A 1 412 ? -16.227 15.151 7.724 1.00 87.81 412 LEU A N 1
ATOM 3253 C CA . LEU A 1 412 ? -15.394 16.350 7.640 1.00 87.81 412 LEU A CA 1
ATOM 3254 C C . LEU A 1 412 ? -16.193 17.490 7.010 1.00 87.81 412 LEU A C 1
ATOM 3256 O O . LEU A 1 412 ? -16.734 17.354 5.910 1.00 87.81 412 LEU A O 1
ATOM 3260 N N . SER A 1 413 ? -16.225 18.649 7.665 1.00 85.88 413 SER A N 1
ATOM 3261 C CA . SER A 1 413 ? -16.882 19.819 7.082 1.00 85.88 413 SER A CA 1
ATOM 3262 C C . SER A 1 413 ? -16.095 20.382 5.889 1.00 85.88 413 SER A C 1
ATOM 3264 O O . SER A 1 413 ? -14.869 20.236 5.766 1.00 85.88 413 SER A O 1
ATOM 3266 N N . ALA A 1 414 ? -16.807 21.075 4.995 1.00 82.44 414 ALA A N 1
ATOM 3267 C CA . ALA A 1 414 ? -16.185 21.795 3.884 1.00 82.44 414 ALA A CA 1
ATOM 3268 C C . ALA A 1 414 ? -15.174 22.840 4.394 1.00 82.44 414 ALA A C 1
ATOM 3270 O O . ALA A 1 414 ? -14.054 22.912 3.887 1.00 82.44 414 ALA A O 1
ATOM 3271 N N . ASP A 1 415 ? -15.535 23.560 5.461 1.00 81.00 415 ASP A N 1
ATOM 3272 C CA . ASP A 1 415 ? -14.698 24.585 6.091 1.00 81.00 415 ASP A CA 1
ATOM 3273 C C . ASP A 1 415 ? -13.389 24.000 6.645 1.00 81.00 415 ASP A C 1
ATOM 3275 O O . ASP A 1 415 ? -12.313 24.574 6.465 1.00 81.00 415 ASP A O 1
ATOM 3279 N N . GLU A 1 416 ? -13.446 22.827 7.280 1.00 78.81 416 GLU A N 1
ATOM 3280 C CA . GLU A 1 416 ? -12.262 22.130 7.792 1.00 78.81 416 GLU A CA 1
ATOM 3281 C C . GLU A 1 416 ? -11.331 21.655 6.675 1.00 78.81 416 GLU A C 1
ATOM 3283 O O . GLU A 1 416 ? -10.101 21.709 6.812 1.00 78.81 416 GLU A O 1
ATOM 3288 N N . THR A 1 417 ? -11.911 21.211 5.562 1.00 76.06 417 THR A N 1
ATOM 3289 C CA . THR A 1 417 ? -11.161 20.786 4.379 1.00 76.06 417 THR A CA 1
ATOM 3290 C C . THR A 1 417 ? -10.475 21.981 3.716 1.00 76.06 417 THR A C 1
ATOM 3292 O O . THR A 1 417 ? -9.284 21.918 3.407 1.00 76.06 417 THR A O 1
ATOM 3295 N N . ASP A 1 418 ? -11.175 23.104 3.565 1.00 78.44 418 ASP A N 1
ATOM 3296 C CA . ASP A 1 418 ? -10.616 24.323 2.976 1.00 78.44 418 ASP A CA 1
ATOM 3297 C C . ASP A 1 418 ? -9.566 24.983 3.884 1.00 78.44 418 ASP A C 1
ATOM 3299 O O . ASP A 1 418 ? -8.518 25.428 3.405 1.00 78.44 418 ASP A O 1
ATOM 3303 N N . ALA A 1 419 ? -9.755 24.943 5.206 1.00 78.62 419 ALA A N 1
ATOM 3304 C CA . ALA A 1 419 ? -8.723 25.330 6.168 1.00 78.62 419 ALA A CA 1
ATOM 3305 C C . ALA A 1 419 ? -7.479 24.423 6.089 1.00 78.62 419 ALA A C 1
ATOM 3307 O O . ALA A 1 419 ? -6.352 24.878 6.308 1.00 78.62 419 ALA A O 1
ATOM 3308 N N . GLY A 1 420 ? -7.655 23.135 5.779 1.00 73.75 420 GLY A N 1
ATOM 3309 C CA . GLY A 1 420 ? -6.560 22.208 5.477 1.00 73.75 420 GLY A CA 1
ATOM 3310 C C . GLY A 1 420 ? -5.757 22.637 4.246 1.00 73.75 420 GLY A C 1
ATOM 3311 O O . GLY A 1 420 ? -4.531 22.750 4.325 1.00 73.75 420 GLY A O 1
ATOM 3312 N N . LYS A 1 421 ? -6.443 22.958 3.142 1.00 75.69 421 LYS A N 1
ATOM 3313 C CA . LYS A 1 421 ? -5.817 23.436 1.897 1.00 75.69 421 LYS A CA 1
ATOM 3314 C C . LYS A 1 421 ? -5.040 24.732 2.107 1.00 75.69 421 LYS A C 1
ATOM 3316 O O . LYS A 1 421 ? -3.899 24.829 1.661 1.00 75.69 421 LYS A O 1
ATOM 3321 N N . LYS A 1 422 ? -5.623 25.698 2.827 1.00 78.06 422 LYS A N 1
ATOM 3322 C CA . LYS A 1 422 ? -4.971 26.982 3.120 1.00 78.06 422 LYS A CA 1
ATOM 3323 C C . LYS A 1 422 ? -3.669 26.794 3.907 1.00 78.06 422 LYS A C 1
ATOM 3325 O O . LYS A 1 422 ? -2.641 27.331 3.509 1.00 78.06 422 LYS A O 1
ATOM 3330 N N . ARG A 1 423 ? -3.681 25.957 4.953 1.00 75.31 423 ARG A N 1
ATOM 3331 C CA . ARG A 1 423 ? -2.471 25.625 5.731 1.00 75.31 423 ARG A CA 1
ATOM 3332 C C . ARG A 1 423 ? -1.390 24.958 4.882 1.00 75.31 423 ARG A C 1
ATOM 3334 O O . ARG A 1 423 ? -0.210 25.249 5.045 1.00 75.31 423 ARG A O 1
ATOM 3341 N N . LEU A 1 424 ? -1.777 24.063 3.972 1.00 70.38 424 LEU A N 1
ATOM 3342 C CA . LEU A 1 424 ? -0.829 23.412 3.066 1.00 70.38 424 LEU A CA 1
ATOM 3343 C C . LEU A 1 424 ? -0.204 24.414 2.082 1.00 70.38 424 LEU A C 1
ATOM 3345 O O . LEU A 1 424 ? 0.988 24.327 1.793 1.00 70.38 424 LEU A O 1
ATOM 3349 N N . GLN A 1 425 ? -0.995 25.370 1.589 1.00 74.06 425 GLN A N 1
ATOM 3350 C CA . GLN A 1 425 ? -0.504 26.445 0.733 1.00 74.06 425 GLN A CA 1
ATOM 3351 C C . GLN A 1 425 ? 0.516 27.326 1.469 1.00 74.06 425 GLN A C 1
ATOM 3353 O O . GLN A 1 425 ? 1.611 27.524 0.948 1.00 74.06 425 GLN A O 1
ATOM 3358 N N . GLU A 1 426 ? 0.201 27.770 2.688 1.00 78.06 426 GLU A N 1
ATOM 3359 C CA . GLU A 1 426 ? 1.105 28.568 3.534 1.00 78.06 426 GLU A CA 1
ATOM 3360 C C . GLU A 1 426 ? 2.444 27.837 3.772 1.00 78.06 426 GLU A C 1
ATOM 3362 O O . GLU A 1 426 ? 3.513 28.397 3.532 1.00 78.06 426 GLU A O 1
ATOM 3367 N N . LEU A 1 427 ? 2.405 26.542 4.114 1.00 70.19 427 LEU A N 1
ATOM 3368 C CA . LEU A 1 427 ? 3.612 25.719 4.291 1.00 70.19 427 LEU A CA 1
ATOM 3369 C C . LEU A 1 427 ? 4.455 25.591 3.012 1.00 70.19 427 LEU A C 1
ATOM 3371 O O . LEU A 1 427 ? 5.686 25.540 3.070 1.00 70.19 427 LEU A O 1
ATOM 3375 N N . ASN A 1 428 ? 3.814 25.498 1.846 1.00 68.31 428 ASN A N 1
ATOM 3376 C CA . ASN A 1 428 ? 4.519 25.417 0.567 1.00 68.31 428 ASN A CA 1
ATOM 3377 C C . ASN A 1 428 ? 5.155 26.759 0.182 1.00 68.31 428 ASN A C 1
ATOM 3379 O O . ASN A 1 428 ? 6.266 26.774 -0.353 1.00 68.31 428 ASN A O 1
ATOM 3383 N N . GLU A 1 429 ? 4.486 27.874 0.476 1.00 76.69 429 GLU A N 1
ATOM 3384 C CA . GLU A 1 429 ? 5.024 29.223 0.287 1.00 76.69 429 GLU A CA 1
ATOM 3385 C C . GLU A 1 429 ? 6.250 29.459 1.187 1.00 76.69 429 GLU A C 1
ATOM 3387 O O . GLU A 1 429 ? 7.283 29.926 0.699 1.00 76.69 429 GLU A O 1
ATOM 3392 N N . GLU A 1 430 ? 6.198 29.029 2.452 1.00 70.88 430 GLU A N 1
ATOM 3393 C CA . GLU A 1 430 ? 7.334 29.070 3.385 1.00 70.88 430 GLU A CA 1
ATOM 3394 C C . GLU A 1 430 ? 8.524 28.229 2.895 1.00 70.88 430 GLU A C 1
ATOM 3396 O O . GLU A 1 430 ? 9.655 28.720 2.827 1.00 70.88 430 GLU A O 1
ATOM 3401 N N . LYS A 1 431 ? 8.286 26.976 2.479 1.00 67.94 431 LYS A N 1
ATOM 3402 C CA . LYS A 1 431 ? 9.336 26.110 1.906 1.00 67.94 431 LYS A CA 1
ATOM 3403 C C . LYS A 1 431 ? 9.954 26.721 0.645 1.00 67.94 431 LYS A C 1
ATOM 3405 O O . LYS A 1 431 ? 11.174 26.675 0.466 1.00 67.94 431 LYS A O 1
ATOM 3410 N N . GLY A 1 432 ? 9.129 27.310 -0.221 1.00 70.62 432 GLY A N 1
ATOM 3411 C CA . GLY A 1 432 ? 9.574 27.991 -1.436 1.00 70.62 432 GLY A CA 1
ATOM 3412 C C . GLY A 1 432 ? 10.411 29.242 -1.154 1.00 70.62 432 GLY A C 1
ATOM 3413 O O . GLY A 1 432 ? 11.341 29.532 -1.907 1.00 70.62 432 GLY A O 1
ATOM 3414 N N . ALA A 1 433 ? 10.124 29.962 -0.067 1.00 63.56 433 ALA A N 1
ATOM 3415 C CA . ALA A 1 433 ? 10.929 31.093 0.384 1.00 63.56 433 ALA A CA 1
ATOM 3416 C C . ALA A 1 433 ? 12.301 30.639 0.911 1.00 63.56 433 ALA A C 1
ATOM 3418 O O . ALA A 1 433 ? 13.318 31.206 0.517 1.00 63.56 433 ALA A O 1
ATOM 3419 N N . ILE A 1 434 ? 12.349 29.573 1.718 1.00 56.69 434 ILE A N 1
ATOM 3420 C CA . ILE A 1 434 ? 13.602 29.015 2.260 1.00 56.69 434 ILE A CA 1
ATOM 3421 C C . ILE A 1 434 ? 14.523 28.529 1.132 1.00 56.69 434 ILE A C 1
ATOM 3423 O O . ILE A 1 434 ? 15.712 28.840 1.129 1.00 56.69 434 ILE A O 1
ATOM 3427 N N . SER A 1 435 ? 13.973 27.838 0.127 1.00 46.00 435 SER A N 1
ATOM 3428 C CA . SER A 1 435 ? 14.749 27.332 -1.015 1.00 46.00 435 SER A CA 1
ATOM 3429 C C . SER A 1 435 ? 15.304 28.425 -1.939 1.00 46.00 435 SER A C 1
ATOM 3431 O O . SER A 1 435 ? 16.138 28.110 -2.781 1.00 46.00 435 SER A O 1
ATOM 3433 N N . LYS A 1 436 ? 14.830 29.675 -1.843 1.00 59.38 436 LYS A N 1
ATOM 3434 C CA . LYS A 1 436 ? 15.349 30.815 -2.624 1.00 59.38 436 LYS A CA 1
ATOM 3435 C C . LYS A 1 436 ? 16.441 31.604 -1.895 1.00 59.38 436 LYS A C 1
ATOM 3437 O O . LYS A 1 436 ? 17.071 32.457 -2.513 1.00 59.38 436 LYS A O 1
ATOM 3442 N N . VAL A 1 437 ? 16.611 31.375 -0.592 1.00 52.19 437 VAL A N 1
ATOM 3443 C CA . VAL A 1 437 ? 17.598 32.059 0.263 1.00 52.19 437 VAL A CA 1
ATOM 3444 C C . VAL A 1 437 ? 18.901 31.252 0.386 1.00 52.19 437 VAL A C 1
ATOM 3446 O O . VAL A 1 437 ? 19.932 31.814 0.754 1.00 52.19 437 VAL A O 1
ATOM 3449 N N . GLN A 1 438 ? 18.864 29.960 0.052 1.00 39.03 438 GLN A N 1
ATOM 3450 C CA . GLN A 1 438 ? 20.023 29.071 -0.094 1.00 39.03 438 GLN A CA 1
ATOM 3451 C C . GLN A 1 438 ? 20.469 29.012 -1.553 1.00 39.03 438 GLN A C 1
ATOM 3453 O O . GLN A 1 438 ? 21.697 28.914 -1.773 1.00 39.03 438 GLN A O 1
#

Radius of gyration: 25.92 Å; chains: 1; bounding box: 63×60×67 Å

Secondary structure (DSSP, 8-state):
--HHHHHHHHHHTT--TT-----TT--TTS-------HHHHHHHTT-HHHHHHHHHHHHHHHTHHHHHHHHHHIIIIIT--EEETTTTEEEE-GGGG--SHHHHHHHHHTT---TT---SS------SSHHHHHHHHHHHHHHHHTT--TT---S---TT-TT---GGGG---PPP--STTTTS----THHHHHHHHHHHHHH-HHHHHHHHHHHHHHHHHT-TTS------TTTTSTTTTSS-THHHHS--PPPPPPHHHHHHHHHHTHHHHHHHHHHHHHHHTS-HHHHHHHHHHHHHHHHHHHHHHHHHHHHH----S-GGGTTT--S--EEEETTTTEEEESS-HHHHHTT-PPP----HHHHHHHHHHHHHHHHH--S-SS---GGGTTHHHHHHHHHHHHHHHTT--HHHHHHHHHHHHHHHHHHHHHHHH-